Protein AF-A0A2N0WT06-F1 (afdb_monomer)

Solvent-accessible surface area (backbone atoms only — not comparable to full-atom values): 42952 Å² total; per-residue (Å²): 130,85,63,73,36,34,36,54,85,76,30,42,36,30,66,75,74,28,33,40,35,39,93,98,46,76,46,81,50,53,75,60,38,39,51,53,51,47,54,32,58,77,40,45,78,44,76,45,30,65,65,54,59,36,69,72,44,59,79,95,62,69,54,44,74,66,58,47,50,51,32,53,52,52,50,28,58,75,69,76,42,40,77,92,67,44,66,48,58,33,66,43,57,75,56,28,39,26,26,69,52,82,71,41,77,60,80,92,80,84,86,87,88,85,85,89,83,90,79,88,83,87,77,90,75,87,81,80,89,70,86,79,72,83,75,73,76,56,65,68,58,55,50,46,53,53,40,41,48,69,51,76,70,78,79,80,79,90,78,83,82,86,80,91,86,80,92,82,86,86,84,88,82,89,86,86,87,85,89,85,84,89,83,90,80,88,88,81,92,83,88,90,79,90,83,90,85,67,71,64,60,54,52,51,47,48,50,49,52,46,54,65,68,62,48,82,75,76,67,72,59,91,78,67,80,47,61,58,39,28,40,46,70,78,75,73,89,64,77,94,80,81,74,59,71,71,58,56,55,41,50,54,52,55,50,52,51,53,50,52,60,60,38,52,42,83,80,43,43,50,29,68,38,89,59,89,87,53,59,38,29,42,42,72,48,79,43,86,43,82,84,71,17,34,35,41,34,42,33,37,21,46,76,91,38,77,92,49,62,80,47,69,51,75,42,80,40,54,66,84,86,87,83,83,74,56,65,66,54,54,43,34,47,55,44,29,66,75,68,69,43,97,78,67,79,74,73,92,64,82,61,49,76,68,56,65,74,57,86,48,96,84,44,92,62,33,83,63,23,70,66,53,46,47,54,50,48,51,51,50,47,53,53,44,71,74,46,63,85,96,35,75,65,40,55,51,43,54,49,50,49,49,50,48,16,52,51,39,32,74,74,38,72,72,47,27,65,21,30,43,47,43,12,56,53,26,46,75,73,71,35,56,69,65,13,49,58,22,33,51,56,14,34,77,37,28,80,47,46,58,84,50,36,55,58,50,19,51,52,27,46,77,69,58,38,32,68,61,14,31,57,33,30,50,59,41,32,75,39,43,74,86,44,48,69,40,26,50,51,37,19,53,27,28,45,74,48,38,17,54,63,53,17,50,52,31,36,61,75,43,69,60,81,78,78,50,52,67,50,47,62,72,70,52,82,47,28,52,68,60,54,52,59,53,45,74,78,48,52,73,66,37,41,53,51,48,60,46,55,57,33,77,70,47,20,63,60,79,90,41,75,69,53,50,51,54,50,44,51,58,33,56,73,43,37,86,59,20,62,44,33,30,43,56,42,15,47,52,30,41,68,73,72,33,31,69,58,15,51,59,37,37,66,65,33,88,56,41,84,64,38,71,86,62,59,53,91,59,36,51,57,55,72,40,48,52,51,53,35,50,26,30,47,74,72,72,38,44,69,62,22,50,56,52,48,53,64,45,48,65,57,44,76,77,49,87,49,70,73,53,40,53,45,42,18,31,44,28,29,70,72,64,43,52,68,59,17,53,48,43,48,47,54,46,46,70,75,28,50,43,90,47,46,92,82,37,73,54,50,83,88,67,31,72,52,44,55,85,43,74,86,37,68,70,50,52,53,52,48,49,53,48,52,50,53,38,50,52,53,49,57,49,64,71,108

Sequence (735 aa):
MSQPVYLLNDWEFSPSDLTLTQIGNTVTMTPVQTQVLLLLVDSAPDVISAAQIIEQAPTELALNKNKLYQAIAKLRRIFDDSSHNSHYIETVPRQGYRLVIEPSIIDNNVDTASQDIVAKKNVTEYLADEAVDDLEVHSGVLEQNIFDDLGFIEPENKDSSLAEDDVGNPESDSINAPNDQIKHASRTRSRFTSQWVPACVFIILGFIIWLFNTAPQESIDPNLEYDTVYLYHQSRHMDEKDIEQEEHDLEERLRWWLEQKVKHLPATKVIITDNQDSFPLLVSDIEPLPEQARLLTLSWYPIETINQPLKALQLTVPGLPHQVIDDSSFNGQLTKMVLGASSFELSKESCQRQDFAELDDKNPLNYRCLISIEQHAQRLQSDLISVNRQTKQEVALISQLNNLAKQTIKQFPQHSLGYQIAARVSSHINRESPSIDKWLLALEKNANEPEILIPLAKIYREQHQFTQSFLMTEHLLQRLPNQKNYHYDLANDLVNLGYLIRAHQHIEQGGLTLTQPRDLVLFNQFTFSLLKEWTKEPSPDLRLMLSQLVQESSFMNLSNRENLARLAEALELKAGISNIYYWKKAALYLLNAEPKQALLEIEKDAEFSEFTPKAQLNDDRVFFITTYINALQQVNQKIKASKLLAAFIERLEHSDTMMLQFTLAEAYALQGKKDLALSTLADLVARGWLPNPQYQVWRLQDNPNLASLAKSPRFNNLVELVTSRQQLIRLELTK

pLDDT: mean 71.91, std 21.96, range [21.69, 98.0]

Structure (mmCIF, N/CA/C/O backbone):
data_AF-A0A2N0WT06-F1
#
_entry.id   AF-A0A2N0WT06-F1
#
loop_
_atom_site.group_PDB
_atom_site.id
_atom_site.type_symbol
_atom_site.label_atom_id
_atom_site.label_alt_id
_atom_site.label_comp_id
_atom_site.label_asym_id
_atom_site.label_entity_id
_atom_site.label_seq_id
_atom_site.pdbx_PDB_ins_code
_atom_site.Cartn_x
_atom_site.Cartn_y
_atom_site.Cartn_z
_atom_site.occupancy
_atom_site.B_iso_or_equiv
_atom_site.auth_seq_id
_atom_site.auth_comp_id
_atom_site.auth_asym_id
_atom_site.auth_atom_id
_atom_site.pdbx_PDB_model_num
ATOM 1 N N . MET A 1 1 ? -32.744 -24.574 54.874 1.00 39.66 1 MET A N 1
ATOM 2 C CA . MET A 1 1 ? -34.164 -24.504 54.474 1.00 39.66 1 MET A CA 1
ATOM 3 C C . MET A 1 1 ? -34.179 -24.729 52.978 1.00 39.66 1 MET A C 1
ATOM 5 O O . MET A 1 1 ? -33.423 -24.046 52.303 1.00 39.66 1 MET A O 1
ATOM 9 N N . SER A 1 2 ? -34.892 -25.742 52.492 1.00 57.44 2 SER A N 1
ATOM 10 C CA . SER A 1 2 ? -35.033 -26.007 51.055 1.00 57.44 2 SER A CA 1
ATOM 11 C C . SER A 1 2 ? -35.733 -24.817 50.400 1.00 57.44 2 SER A C 1
ATOM 13 O O . SER A 1 2 ? -36.773 -24.388 50.900 1.00 57.44 2 SER A O 1
ATOM 15 N N . GLN A 1 3 ? -35.142 -24.252 49.346 1.00 73.94 3 GLN A N 1
ATOM 16 C CA . GLN A 1 3 ? -35.814 -23.212 48.564 1.00 73.94 3 GLN A CA 1
ATOM 17 C C . GLN A 1 3 ? -37.045 -23.810 47.862 1.00 73.94 3 GLN A C 1
ATOM 19 O O . GLN A 1 3 ? -37.002 -24.995 47.513 1.00 73.94 3 GLN A O 1
ATOM 24 N N . PRO A 1 4 ? -38.136 -23.038 47.702 1.00 86.75 4 PRO A N 1
ATOM 25 C CA . PRO A 1 4 ? -39.340 -23.516 47.032 1.00 86.75 4 PRO A CA 1
ATOM 26 C C . PRO A 1 4 ? -39.056 -23.878 45.569 1.00 86.75 4 PRO A C 1
ATOM 28 O O . PRO A 1 4 ? -38.133 -23.347 44.952 1.00 86.75 4 PRO A O 1
ATOM 31 N N . VAL A 1 5 ? -39.859 -24.793 45.026 1.00 90.06 5 VAL A N 1
ATOM 32 C CA . VAL A 1 5 ? -39.874 -25.111 43.592 1.00 90.06 5 VAL A CA 1
ATOM 33 C C . VAL A 1 5 ? -40.840 -24.148 42.906 1.00 90.06 5 VAL A C 1
ATOM 35 O O . VAL A 1 5 ? -41.945 -23.920 43.408 1.00 90.06 5 VAL A O 1
ATOM 38 N N . TYR A 1 6 ? -40.424 -23.585 41.773 1.00 92.44 6 TYR A N 1
ATOM 39 C CA . TYR A 1 6 ? -41.195 -22.607 41.009 1.00 92.44 6 TYR A CA 1
ATOM 40 C C . TYR A 1 6 ? -41.694 -23.222 39.702 1.00 92.44 6 TYR A C 1
ATOM 42 O O . TYR A 1 6 ? -40.927 -23.851 38.980 1.00 92.44 6 TYR A O 1
ATOM 50 N N . LEU A 1 7 ? -42.960 -22.999 39.365 1.00 91.06 7 LEU A N 1
ATOM 51 C CA . LEU A 1 7 ? -43.518 -23.300 38.053 1.00 91.06 7 LEU A CA 1
ATOM 52 C C . LEU A 1 7 ? -43.422 -22.057 37.159 1.00 91.06 7 LEU A C 1
ATOM 54 O O . LEU A 1 7 ? -43.933 -20.989 37.507 1.00 91.06 7 LEU A O 1
ATOM 58 N N . LEU A 1 8 ? -42.765 -22.228 36.014 1.00 92.50 8 LEU A N 1
ATOM 59 C CA . LEU A 1 8 ? -42.457 -21.240 34.988 1.00 92.50 8 LEU A CA 1
ATOM 60 C C . LEU A 1 8 ? -4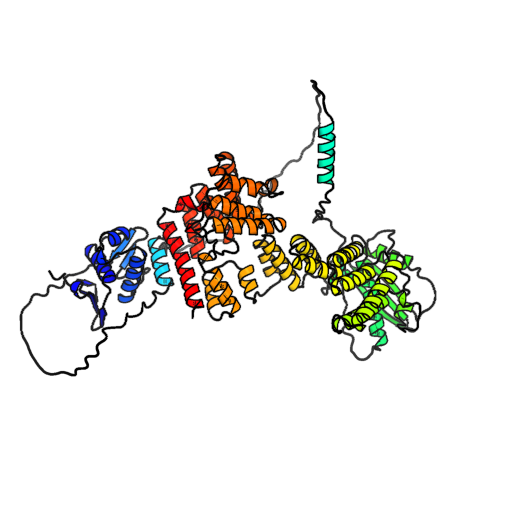3.126 -21.665 33.670 1.00 92.50 8 LEU A C 1
ATOM 62 O O . LEU A 1 8 ? -42.485 -22.264 32.803 1.00 92.50 8 LEU A O 1
ATOM 66 N N . ASN A 1 9 ? -44.430 -21.406 33.525 1.00 88.88 9 ASN A N 1
ATOM 67 C CA . ASN A 1 9 ? -45.269 -22.041 32.496 1.00 88.88 9 ASN A CA 1
ATOM 68 C C . ASN A 1 9 ? -45.094 -23.576 32.510 1.00 88.88 9 ASN A C 1
ATOM 70 O O . ASN A 1 9 ? -45.450 -24.216 33.493 1.00 88.88 9 ASN A O 1
ATOM 74 N N . ASP A 1 10 ? -44.521 -24.157 31.451 1.00 87.19 10 ASP A N 1
ATOM 75 C CA . ASP A 1 10 ? -44.331 -25.606 31.293 1.00 87.19 10 ASP A CA 1
ATOM 76 C C . ASP A 1 10 ? -43.089 -26.163 32.019 1.00 87.19 10 ASP A C 1
ATOM 78 O O . ASP A 1 10 ? -42.807 -27.359 31.921 1.00 87.19 10 ASP A O 1
ATOM 82 N N . TRP A 1 11 ? -42.327 -25.311 32.714 1.00 92.62 11 TRP A N 1
ATOM 83 C CA . TRP A 1 11 ? -41.068 -25.678 33.361 1.00 92.62 11 TRP A CA 1
ATOM 84 C C . TRP A 1 11 ? -41.157 -25.643 34.886 1.00 92.62 11 TRP A C 1
ATOM 86 O O . TRP A 1 11 ? -41.499 -24.623 35.474 1.00 92.62 11 TRP A O 1
ATOM 96 N N . GLU A 1 12 ? -40.749 -26.724 35.543 1.00 92.38 12 GLU A N 1
ATOM 97 C CA . GLU A 1 12 ? -40.523 -26.771 36.989 1.00 92.38 12 GLU A CA 1
ATOM 98 C C . GLU A 1 12 ? -39.057 -26.450 37.293 1.00 92.38 12 GLU A C 1
ATOM 100 O O . GLU A 1 12 ? -38.150 -27.203 36.935 1.00 92.38 12 GLU A O 1
ATOM 105 N N . PHE A 1 13 ? -38.815 -25.321 37.952 1.00 94.19 13 PHE A N 1
ATOM 106 C CA . PHE A 1 13 ? -37.501 -24.873 38.394 1.00 94.19 13 PHE A CA 1
ATOM 107 C C . PHE A 1 13 ? -37.278 -25.240 39.865 1.00 94.19 13 PHE A C 1
ATOM 109 O O . PHE A 1 13 ? -37.939 -24.693 40.749 1.00 94.19 13 PHE A O 1
ATOM 116 N N . SER A 1 14 ? -36.314 -26.129 40.136 1.00 92.50 14 SER A N 1
ATOM 117 C CA . SER A 1 14 ? -35.836 -26.435 41.492 1.00 92.50 14 SER A CA 1
ATOM 118 C C . SER A 1 14 ? -34.454 -25.809 41.723 1.00 92.50 14 SER A C 1
ATOM 120 O O . SER A 1 14 ? -33.447 -26.349 41.248 1.00 92.50 14 SER A O 1
ATOM 122 N N . PRO A 1 15 ? -34.361 -24.693 42.478 1.00 90.12 15 PRO A N 1
ATOM 123 C CA . PRO A 1 15 ? -33.076 -24.085 42.812 1.00 90.12 15 PRO A CA 1
ATOM 124 C C . PRO A 1 15 ? -32.193 -24.994 43.672 1.00 90.12 15 PRO A C 1
ATOM 126 O O . PRO A 1 15 ? -30.977 -25.007 43.508 1.00 90.12 15 PRO A O 1
ATOM 129 N N . SER A 1 16 ? -32.801 -25.764 44.583 1.00 88.56 16 SER A N 1
ATOM 130 C CA . SER A 1 16 ? -32.067 -26.651 45.499 1.00 88.56 16 SER A CA 1
ATOM 131 C C . SER A 1 16 ? -31.420 -27.825 44.759 1.00 88.56 16 SER A C 1
ATOM 133 O O . SER A 1 16 ? -30.332 -28.256 45.135 1.00 88.56 16 SER A O 1
ATOM 135 N N . ASP A 1 17 ? -32.068 -28.302 43.692 1.00 88.50 17 ASP A N 1
ATOM 136 C CA . ASP A 1 17 ? -31.597 -29.436 42.891 1.00 88.50 17 ASP A CA 1
ATOM 137 C C . ASP A 1 17 ? -30.845 -28.999 41.623 1.00 88.50 17 ASP A C 1
ATOM 139 O O . ASP A 1 17 ? -30.384 -29.852 40.869 1.00 88.50 17 ASP A O 1
ATOM 143 N N . LEU A 1 18 ? -30.715 -27.688 41.375 1.00 91.25 18 LEU A N 1
ATOM 144 C CA . LEU A 1 18 ? -30.120 -27.104 40.164 1.00 91.25 18 LEU A CA 1
ATOM 145 C C . LEU A 1 18 ? -30.757 -27.641 38.869 1.00 91.25 18 LEU A C 1
ATOM 147 O O . LEU A 1 18 ? -30.053 -27.932 37.901 1.00 91.25 18 LEU A O 1
ATOM 151 N N . THR A 1 19 ? -32.081 -27.815 38.836 1.00 91.44 19 THR A N 1
ATOM 152 C CA . THR A 1 19 ? -32.774 -28.446 37.697 1.00 91.44 19 THR A CA 1
ATOM 153 C C . THR A 1 19 ? -33.935 -27.622 37.157 1.00 91.44 19 THR A C 1
ATOM 155 O O . THR A 1 19 ? -34.620 -26.912 37.893 1.00 91.44 19 THR A O 1
ATOM 158 N N . LEU A 1 20 ? -34.148 -27.745 35.845 1.00 91.94 20 LEU A N 1
ATOM 159 C CA . LEU A 1 20 ? -35.350 -27.335 35.121 1.00 91.94 20 LEU A CA 1
ATOM 160 C C . LEU A 1 20 ? -35.988 -28.587 34.509 1.00 91.94 20 LEU A C 1
ATOM 162 O O . LEU A 1 20 ? -35.314 -29.314 33.780 1.00 91.94 20 LEU A O 1
ATOM 166 N N . THR A 1 21 ? -37.262 -28.851 34.794 1.00 89.19 21 THR A N 1
ATOM 167 C CA . THR A 1 21 ? -37.969 -30.043 34.300 1.00 89.19 21 THR A CA 1
ATOM 168 C C . THR A 1 21 ? -39.188 -29.662 33.468 1.00 89.19 21 THR A C 1
ATOM 170 O O . THR A 1 21 ? -40.048 -28.928 33.939 1.00 89.19 21 THR A O 1
ATOM 173 N N . GLN A 1 22 ? -39.286 -30.196 32.251 1.00 87.69 22 GLN A N 1
ATOM 174 C CA . GLN A 1 22 ? -40.443 -30.072 31.362 1.00 87.69 22 GLN A CA 1
ATOM 175 C C . GLN A 1 22 ? -40.834 -31.474 30.887 1.00 87.69 22 GLN A C 1
ATOM 177 O O . GLN A 1 22 ? -40.043 -32.135 30.223 1.00 87.69 22 GLN A O 1
ATOM 182 N N . ILE A 1 23 ? -42.029 -31.948 31.259 1.00 73.50 23 ILE A N 1
ATOM 183 C CA . ILE A 1 23 ? -42.667 -33.214 30.821 1.00 73.50 23 ILE A CA 1
ATOM 184 C C . ILE A 1 23 ? -41.660 -34.334 30.462 1.00 73.50 23 ILE A C 1
ATOM 186 O O . ILE A 1 23 ? -41.448 -34.674 29.299 1.00 73.50 23 ILE A O 1
ATOM 190 N N . GLY A 1 24 ? -41.029 -34.930 31.480 1.00 69.19 24 GLY A N 1
ATOM 191 C CA . GLY A 1 24 ? -40.115 -36.071 31.312 1.00 69.19 24 GLY A CA 1
ATOM 192 C C . GLY A 1 24 ? -38.701 -35.729 30.824 1.00 69.19 24 GLY A C 1
ATOM 193 O O . GLY A 1 24 ? -37.885 -36.639 30.690 1.00 69.19 24 GLY A O 1
ATOM 194 N N . ASN A 1 25 ? -38.393 -34.449 30.600 1.00 77.62 25 ASN A N 1
ATOM 195 C CA . ASN A 1 25 ? -37.062 -33.949 30.279 1.00 77.62 25 ASN A CA 1
ATOM 196 C C . ASN A 1 25 ? -36.541 -33.063 31.422 1.00 77.62 25 ASN A C 1
ATOM 198 O O . ASN A 1 25 ? -37.095 -31.996 31.684 1.00 77.62 25 ASN A O 1
ATOM 202 N N . THR A 1 26 ? -35.485 -33.504 32.105 1.00 89.12 26 THR A N 1
ATOM 203 C CA . THR A 1 26 ? -34.838 -32.755 33.192 1.00 89.12 26 THR A CA 1
ATOM 204 C C . THR A 1 26 ? -33.473 -32.269 32.729 1.00 89.12 26 THR A C 1
ATOM 206 O O . THR A 1 26 ? -32.602 -33.069 32.388 1.00 89.12 26 THR A O 1
ATOM 209 N N . VAL A 1 27 ? -33.274 -30.954 32.755 1.00 89.81 27 VAL A N 1
ATOM 210 C CA . VAL A 1 27 ? -32.015 -30.293 32.417 1.00 89.81 27 VAL A CA 1
ATOM 211 C C . VAL A 1 27 ? -31.320 -29.865 33.704 1.00 89.81 27 VAL A C 1
ATOM 213 O O . VAL A 1 27 ? -31.865 -29.087 34.489 1.00 89.81 27 VAL A O 1
ATOM 216 N N . THR A 1 28 ? -30.098 -30.353 33.919 1.00 89.50 28 THR A N 1
ATOM 217 C CA . THR A 1 28 ? -29.232 -29.871 35.001 1.00 89.50 28 THR A CA 1
ATOM 218 C C . THR A 1 28 ? -28.608 -28.538 34.604 1.00 89.50 28 THR A C 1
ATOM 220 O O . THR A 1 28 ? -28.017 -28.403 33.532 1.00 89.50 28 THR A O 1
ATOM 223 N N . MET A 1 29 ? -28.722 -27.551 35.481 1.00 90.12 29 MET A N 1
ATOM 224 C CA . MET A 1 29 ? -28.162 -26.221 35.306 1.00 90.12 29 MET A CA 1
ATOM 225 C C . MET A 1 29 ? -26.866 -26.057 36.088 1.00 90.12 29 MET A C 1
ATOM 227 O O . MET A 1 29 ? -26.624 -26.681 37.119 1.00 90.12 29 MET A O 1
ATOM 231 N N . THR A 1 30 ? -26.033 -25.134 35.624 1.00 88.25 30 THR A N 1
ATOM 232 C CA . THR A 1 30 ? -24.885 -24.681 36.409 1.00 88.25 30 THR A CA 1
ATOM 233 C C . THR A 1 30 ? -25.355 -23.850 37.612 1.00 88.25 30 THR A C 1
ATOM 235 O O . THR A 1 30 ? -26.404 -23.194 37.549 1.00 88.25 30 THR A O 1
ATOM 238 N N . PRO A 1 31 ? -24.556 -23.775 38.688 1.00 86.62 31 PRO A N 1
ATOM 239 C CA . PRO A 1 31 ? -24.838 -22.890 39.818 1.00 86.62 31 PRO A CA 1
ATOM 240 C C . PRO A 1 31 ? -25.034 -21.417 39.415 1.00 86.62 31 PRO A C 1
ATOM 242 O O . PRO A 1 31 ? -25.886 -20.723 39.962 1.00 86.62 31 PRO A O 1
ATOM 245 N N . VAL A 1 32 ? -24.298 -20.949 38.399 1.00 86.44 32 VAL A N 1
ATOM 246 C CA . VAL A 1 32 ? -24.423 -19.589 37.854 1.00 86.44 32 VAL A CA 1
ATOM 247 C C . VAL A 1 32 ? -25.776 -19.373 37.168 1.00 86.44 32 VAL A C 1
ATOM 249 O O . VAL A 1 32 ? -26.434 -18.371 37.429 1.00 86.44 32 VAL A O 1
ATOM 252 N N . GLN A 1 33 ? -26.206 -20.300 36.308 1.00 92.19 33 GLN A N 1
ATOM 253 C CA . GLN A 1 33 ? -27.513 -20.218 35.640 1.00 92.19 33 GLN A CA 1
ATOM 254 C C . GLN A 1 33 ? -28.658 -20.245 36.649 1.00 92.19 33 GLN A C 1
ATOM 256 O O . GLN A 1 33 ? -29.563 -19.422 36.558 1.00 92.19 33 GLN A O 1
ATOM 261 N N . THR A 1 34 ? -28.572 -21.145 37.632 1.00 92.31 34 THR A N 1
ATOM 262 C CA . THR A 1 34 ? -29.553 -21.265 38.717 1.00 92.31 34 THR A CA 1
ATOM 263 C C . THR A 1 34 ? -29.681 -19.947 39.472 1.00 92.31 34 THR A C 1
ATOM 265 O O . THR A 1 34 ? -30.788 -19.463 39.676 1.00 92.31 34 THR A O 1
ATOM 268 N N . GLN A 1 35 ? -28.554 -19.323 39.829 1.00 91.75 35 GLN A N 1
ATOM 269 C CA . GLN A 1 35 ? -28.566 -18.050 40.541 1.00 91.75 35 GLN A CA 1
ATOM 270 C C . GLN A 1 35 ? -29.167 -16.917 39.702 1.00 91.75 35 GLN A C 1
ATOM 272 O O . GLN A 1 35 ? -29.945 -16.120 40.221 1.00 91.75 35 GLN A O 1
ATOM 277 N N . VAL A 1 36 ? -28.812 -16.830 38.416 1.00 94.00 36 VAL A N 1
ATOM 278 C CA . VAL A 1 36 ? -29.367 -15.812 37.512 1.00 94.00 36 VAL A CA 1
ATOM 279 C C . VAL A 1 36 ? -30.878 -15.992 37.364 1.00 94.00 36 VAL A C 1
ATOM 281 O O . VAL A 1 36 ? -31.610 -15.012 37.474 1.00 94.00 36 VAL A O 1
ATOM 284 N N . LEU A 1 37 ? -31.352 -17.225 37.166 1.00 95.00 37 LEU A N 1
ATOM 285 C CA . LEU A 1 37 ? -32.781 -17.509 37.046 1.00 95.00 37 LEU A CA 1
ATOM 286 C C . LEU A 1 37 ? -33.532 -17.217 38.350 1.00 95.00 37 LEU A C 1
ATOM 288 O O . LEU A 1 37 ? -34.601 -16.622 38.301 1.00 95.00 37 LEU A O 1
ATOM 292 N N . LEU A 1 38 ? -32.957 -17.556 39.506 1.00 94.00 38 LEU A N 1
ATOM 293 C CA . LEU A 1 38 ? -33.546 -17.243 40.808 1.00 94.00 38 LEU A CA 1
ATOM 294 C C . LEU A 1 38 ? -33.704 -15.730 41.013 1.00 94.00 38 LEU A C 1
ATOM 296 O O . LEU A 1 38 ? -34.774 -15.280 41.397 1.00 94.00 38 LEU A O 1
ATOM 300 N N . LEU A 1 39 ? -32.684 -14.934 40.677 1.00 94.00 39 LEU A N 1
ATOM 301 C CA . LEU A 1 39 ? -32.758 -13.471 40.776 1.00 94.00 39 LEU A CA 1
ATOM 302 C C . LEU A 1 39 ? -33.814 -12.868 39.836 1.00 94.00 39 LEU A C 1
ATOM 304 O O . LEU A 1 39 ? -34.448 -11.873 40.183 1.00 94.00 39 LEU A O 1
ATOM 308 N N . LEU A 1 40 ? -34.017 -13.468 38.658 1.00 94.75 40 LEU A N 1
ATOM 309 C CA . LEU A 1 40 ? -35.085 -13.085 37.732 1.00 94.75 40 LEU A CA 1
ATOM 310 C C . LEU A 1 40 ? -36.473 -13.449 38.274 1.00 94.75 40 LEU A C 1
ATOM 312 O O . LEU A 1 40 ? -37.391 -12.646 38.144 1.00 94.75 40 LEU A O 1
ATOM 316 N N . VAL A 1 41 ? -36.616 -14.623 38.895 1.00 94.94 41 VAL A N 1
ATOM 317 C CA . VAL A 1 41 ? -37.852 -15.080 39.552 1.00 94.94 41 VAL A CA 1
ATOM 318 C C . VAL A 1 41 ? -38.210 -14.183 40.735 1.00 94.94 41 VAL A C 1
ATOM 320 O O . VAL A 1 41 ? -39.344 -13.725 40.823 1.00 94.94 41 VAL A O 1
ATOM 323 N N . ASP A 1 42 ? -37.241 -13.872 41.595 1.00 92.62 42 ASP A N 1
ATOM 324 C CA . ASP A 1 42 ? -37.441 -13.029 42.779 1.00 92.62 42 ASP A CA 1
ATOM 325 C C . ASP A 1 42 ? -37.766 -11.571 42.420 1.00 92.62 42 ASP A C 1
ATOM 327 O O . ASP A 1 42 ? -38.402 -10.864 43.202 1.00 92.62 42 ASP A O 1
ATOM 331 N N . SER A 1 43 ? -37.325 -11.119 41.243 1.00 92.44 43 SER A N 1
ATOM 332 C CA . SER A 1 43 ? -37.587 -9.764 40.747 1.00 92.44 43 SER A CA 1
ATOM 333 C C . SER A 1 43 ? -38.831 -9.676 39.866 1.00 92.44 43 SER A C 1
ATOM 335 O O . SER A 1 43 ? -39.213 -8.572 39.499 1.00 92.44 43 SER A O 1
ATOM 337 N N . ALA A 1 44 ? -39.458 -10.794 39.491 1.00 90.38 44 ALA A N 1
ATOM 338 C CA . ALA A 1 44 ? -40.587 -10.784 38.568 1.00 90.38 44 ALA A CA 1
ATOM 339 C C . ALA A 1 44 ? -41.806 -10.048 39.172 1.00 90.38 44 ALA A C 1
ATOM 341 O O . ALA A 1 44 ? -42.116 -10.253 40.348 1.00 90.38 44 ALA A O 1
ATOM 342 N N . PRO A 1 45 ? -42.535 -9.220 38.396 1.00 88.06 45 PRO A N 1
ATOM 343 C CA . PRO A 1 45 ? -42.366 -8.916 36.971 1.00 88.06 45 PRO A CA 1
ATOM 344 C C . PRO A 1 45 ? -41.544 -7.633 36.711 1.00 88.06 45 PRO A C 1
ATOM 346 O O . PRO A 1 45 ? -41.682 -7.015 35.656 1.00 88.06 45 PRO A O 1
ATOM 349 N N . ASP A 1 46 ? -40.733 -7.170 37.659 1.00 92.88 46 ASP A N 1
ATOM 350 C CA . ASP A 1 46 ? -39.912 -5.969 37.502 1.00 92.88 46 ASP A CA 1
ATOM 351 C C . ASP A 1 46 ? -38.601 -6.253 36.742 1.00 92.88 46 ASP A C 1
ATOM 353 O O . ASP A 1 46 ? -38.114 -7.382 36.642 1.00 92.88 46 ASP A O 1
ATOM 357 N N . VAL A 1 47 ? -38.020 -5.197 36.161 1.00 92.31 47 VAL A N 1
ATOM 358 C CA . VAL A 1 47 ? -36.719 -5.269 35.477 1.00 92.31 47 VAL A CA 1
ATOM 359 C C . VAL A 1 47 ? -35.600 -5.234 36.513 1.00 92.31 47 VAL A C 1
ATOM 361 O O . VAL A 1 47 ? -35.500 -4.280 37.287 1.00 92.31 47 VAL A O 1
ATOM 364 N N . ILE A 1 48 ? -34.704 -6.221 36.474 1.00 94.31 48 ILE A N 1
ATOM 365 C CA . ILE A 1 48 ? -33.472 -6.244 37.266 1.00 94.31 48 ILE A CA 1
ATOM 366 C C . ILE A 1 48 ? -32.266 -5.927 36.376 1.00 94.31 48 ILE A C 1
ATOM 368 O O . ILE A 1 48 ? -32.045 -6.527 35.320 1.00 94.31 48 ILE A O 1
ATOM 372 N N . SER A 1 49 ? -31.458 -4.951 36.792 1.00 89.81 49 SER A N 1
ATOM 373 C CA . SER A 1 49 ? -30.299 -4.525 36.005 1.00 89.81 49 SER A CA 1
ATOM 374 C C . SER A 1 49 ? -29.178 -5.561 36.013 1.00 89.81 49 SER A C 1
ATOM 376 O O . SER A 1 49 ? -28.941 -6.243 37.010 1.00 89.81 49 SER A O 1
ATOM 378 N N . ALA A 1 50 ? -28.400 -5.617 34.928 1.00 84.12 50 ALA A N 1
ATOM 379 C CA . ALA A 1 50 ? -27.225 -6.487 34.849 1.00 84.12 50 ALA A CA 1
ATOM 380 C C . ALA A 1 50 ? -26.241 -6.259 36.016 1.00 84.12 50 ALA A C 1
ATOM 382 O O . ALA A 1 50 ? -25.614 -7.201 36.494 1.00 84.12 50 ALA A O 1
ATOM 383 N N . ALA A 1 51 ? -26.124 -5.016 36.500 1.00 81.38 51 ALA A N 1
ATOM 384 C CA . ALA A 1 51 ? -25.300 -4.681 37.658 1.00 81.38 51 ALA A CA 1
ATOM 385 C C . ALA A 1 51 ? -25.854 -5.282 38.959 1.00 81.38 51 ALA A C 1
ATOM 387 O O . ALA A 1 51 ? -25.084 -5.863 39.717 1.00 81.38 51 ALA A O 1
ATOM 388 N N . GLN A 1 52 ? -27.171 -5.205 39.184 1.00 88.06 52 GLN A N 1
ATOM 389 C CA . GLN A 1 52 ? -27.820 -5.804 40.355 1.00 88.06 52 GLN A CA 1
ATOM 390 C C . GLN A 1 52 ? -27.698 -7.329 40.354 1.00 88.06 52 GLN A C 1
ATOM 392 O O . GLN A 1 52 ? -27.375 -7.897 41.390 1.00 88.06 52 GLN A O 1
ATOM 397 N N . ILE A 1 53 ? -27.869 -7.987 39.199 1.00 91.38 53 ILE A N 1
ATOM 398 C CA . ILE A 1 53 ? -27.690 -9.446 39.099 1.00 91.38 53 ILE A CA 1
ATOM 399 C C . ILE A 1 53 ? -26.253 -9.845 39.477 1.00 91.38 53 ILE A C 1
ATOM 401 O O . ILE A 1 53 ? -26.037 -10.828 40.180 1.00 91.38 53 ILE A O 1
ATOM 405 N N . ILE A 1 54 ? -25.260 -9.072 39.026 1.00 86.56 54 ILE A N 1
ATOM 406 C CA . ILE A 1 54 ? -23.845 -9.319 39.332 1.00 86.56 54 ILE A CA 1
ATOM 407 C C . ILE A 1 54 ? -23.532 -9.053 40.810 1.00 86.56 54 ILE A C 1
ATOM 409 O O . ILE A 1 54 ? -22.800 -9.828 41.419 1.00 86.56 54 ILE A O 1
ATOM 413 N N . GLU A 1 55 ? -24.071 -7.977 41.385 1.00 86.31 55 GLU A N 1
ATOM 414 C CA . GLU A 1 55 ? -23.830 -7.585 42.779 1.00 86.31 55 GLU A CA 1
ATOM 415 C C . GLU A 1 55 ? -24.492 -8.539 43.781 1.00 86.31 55 GLU A C 1
ATOM 417 O O . GLU A 1 55 ? -23.920 -8.827 44.830 1.00 86.31 55 GLU A O 1
ATOM 422 N N . GLN A 1 56 ? -25.676 -9.057 43.452 1.00 87.44 56 GLN A N 1
ATOM 423 C CA . GLN A 1 56 ? -26.438 -9.966 44.313 1.00 87.44 56 GLN A CA 1
ATOM 424 C C . GLN A 1 56 ? -26.007 -11.434 44.172 1.00 87.44 56 GLN A C 1
ATOM 426 O O . GLN A 1 56 ? -26.485 -12.291 44.916 1.00 87.44 56 GLN A O 1
ATOM 431 N N . ALA A 1 57 ? -25.096 -11.745 43.246 1.00 80.56 57 ALA A N 1
ATOM 432 C CA . ALA A 1 57 ? -24.567 -13.093 43.095 1.00 80.56 57 ALA A CA 1
ATOM 433 C C . ALA A 1 57 ? -23.646 -13.469 44.283 1.00 80.56 57 ALA A C 1
ATOM 435 O O . ALA A 1 57 ? -22.773 -12.680 44.659 1.00 80.56 57 ALA A O 1
ATOM 436 N N . PRO A 1 58 ? -23.769 -14.684 44.859 1.00 75.00 58 PRO A N 1
ATOM 437 C CA . PRO A 1 58 ? -22.888 -15.156 45.926 1.00 75.00 58 PRO A CA 1
ATOM 438 C C . PRO A 1 58 ? -21.408 -15.106 45.528 1.00 75.00 58 PRO A C 1
ATOM 440 O O . PRO A 1 58 ? -21.044 -15.408 44.389 1.00 75.00 58 PRO A O 1
ATOM 443 N N . THR A 1 59 ? -20.529 -14.791 46.484 1.00 60.41 59 THR A N 1
ATOM 444 C CA . THR A 1 59 ? -19.081 -14.625 46.244 1.00 60.41 59 THR A CA 1
ATOM 445 C C . THR A 1 59 ? -18.426 -15.868 45.631 1.00 60.41 59 THR A C 1
ATOM 447 O O . THR A 1 59 ? -17.508 -15.746 44.823 1.00 60.41 59 THR A O 1
ATOM 450 N N . GLU A 1 60 ? -18.934 -17.059 45.952 1.00 59.28 60 GLU A N 1
ATOM 451 C CA . GLU A 1 60 ? -18.461 -18.349 45.429 1.00 59.28 60 GLU A CA 1
ATOM 452 C C . GLU A 1 60 ? -18.724 -18.529 43.920 1.00 59.28 60 GLU A C 1
ATOM 454 O O . GLU A 1 60 ? -18.058 -19.335 43.273 1.00 59.28 60 GLU A O 1
ATOM 459 N N . LEU A 1 61 ? -19.639 -17.746 43.333 1.00 61.56 61 LEU A N 1
ATOM 460 C CA . LEU A 1 61 ? -20.017 -17.825 41.917 1.00 61.56 61 LEU A CA 1
ATOM 461 C C . LEU A 1 61 ? -19.388 -16.743 41.035 1.00 61.56 61 LEU A C 1
ATOM 463 O O . LEU A 1 61 ? -19.530 -16.824 39.813 1.00 61.56 61 LEU A O 1
ATOM 467 N N . ALA A 1 62 ? -18.679 -15.774 41.634 1.00 66.69 62 ALA A N 1
ATOM 468 C CA . ALA A 1 62 ? -17.953 -14.674 40.986 1.00 66.69 62 ALA A CA 1
ATOM 469 C C . ALA A 1 62 ? -18.501 -14.329 39.587 1.00 66.69 62 ALA A C 1
ATOM 471 O O . ALA A 1 62 ? -17.891 -14.662 38.555 1.00 66.69 62 ALA A O 1
ATOM 472 N N . LEU A 1 63 ? -19.697 -13.732 39.567 1.00 75.38 63 LEU A N 1
ATOM 473 C CA . LEU A 1 63 ? -20.388 -13.365 38.339 1.00 75.38 63 LEU A CA 1
ATOM 474 C C . LEU A 1 63 ? -19.786 -12.075 37.770 1.00 75.38 63 LEU A C 1
ATOM 476 O O . LEU A 1 63 ? -19.453 -11.146 38.497 1.00 75.38 63 LEU A O 1
ATOM 480 N N . ASN A 1 64 ? -19.623 -12.021 36.453 1.00 75.25 64 ASN A N 1
ATOM 481 C CA . ASN A 1 64 ? -19.261 -10.813 35.719 1.00 75.25 64 ASN A CA 1
ATOM 482 C C . ASN A 1 64 ? -20.193 -10.684 34.507 1.00 75.25 64 ASN A C 1
ATOM 484 O O . ASN A 1 64 ? -20.995 -11.583 34.246 1.00 75.25 64 ASN A O 1
ATOM 488 N N . LYS A 1 65 ? -20.100 -9.579 33.759 1.00 73.75 65 LYS A N 1
ATOM 489 C CA . LYS A 1 65 ? -21.007 -9.327 32.628 1.00 73.75 65 LYS A CA 1
ATOM 490 C C . LYS A 1 65 ? -21.022 -10.457 31.598 1.00 73.75 65 LYS A C 1
ATOM 492 O O . LYS A 1 65 ? -22.097 -10.841 31.162 1.00 73.75 65 LYS A O 1
ATOM 497 N N . ASN A 1 66 ? -19.880 -11.056 31.280 1.00 61.69 66 ASN A N 1
ATOM 498 C CA . ASN A 1 66 ? -19.821 -12.103 30.254 1.00 61.69 66 ASN A CA 1
ATOM 499 C C . ASN A 1 66 ? -20.395 -13.421 30.736 1.00 61.69 66 ASN A C 1
ATOM 501 O O . ASN A 1 66 ? -21.149 -14.057 30.005 1.00 61.69 66 ASN A O 1
ATOM 505 N N . LYS A 1 67 ? -20.125 -13.793 31.990 1.00 77.06 67 LYS A N 1
ATOM 506 C CA . LYS A 1 67 ? -20.788 -14.938 32.618 1.00 77.06 67 LYS A CA 1
ATOM 507 C C . LYS A 1 67 ? -22.299 -14.733 32.690 1.00 77.06 67 LYS A C 1
ATOM 509 O O . LYS A 1 67 ? -23.035 -15.686 32.464 1.00 77.06 67 LYS A O 1
ATOM 514 N N . LEU A 1 68 ? -22.761 -13.507 32.946 1.00 85.00 68 LEU A N 1
ATOM 515 C CA . LEU A 1 68 ? -24.182 -13.170 32.901 1.00 85.00 68 LEU A CA 1
ATOM 516 C C . LEU A 1 68 ? -24.750 -13.312 31.479 1.00 85.00 68 LEU A C 1
ATOM 518 O O . LEU A 1 68 ? -25.734 -14.021 31.304 1.00 85.00 68 LEU A O 1
ATOM 522 N N . TYR A 1 69 ? -24.126 -12.720 30.454 1.00 80.00 69 TYR A N 1
ATOM 523 C CA . TYR A 1 69 ? -24.597 -12.839 29.066 1.00 80.00 69 TYR A CA 1
ATOM 524 C C . TYR A 1 69 ? -24.622 -14.295 28.581 1.00 80.00 69 TYR A C 1
ATOM 526 O O . TYR A 1 69 ? -25.568 -14.707 27.907 1.00 80.00 69 TYR A O 1
ATOM 534 N N . GLN A 1 70 ? -23.618 -15.093 28.956 1.00 76.50 70 GLN A N 1
ATOM 535 C CA . GLN A 1 70 ? -23.578 -16.530 28.679 1.00 76.50 70 GLN A CA 1
ATOM 536 C C . GLN A 1 70 ? -24.667 -17.292 29.438 1.00 76.50 70 GLN A C 1
ATOM 538 O O . GLN A 1 70 ? -25.293 -18.183 28.866 1.00 76.50 70 GLN A O 1
ATOM 543 N N . ALA A 1 71 ? -24.918 -16.951 30.705 1.00 86.44 71 ALA A N 1
ATOM 544 C CA . ALA A 1 71 ? -25.983 -17.559 31.494 1.00 86.44 71 ALA A CA 1
ATOM 545 C C . ALA A 1 71 ? -27.358 -17.271 30.881 1.00 86.44 71 ALA A C 1
ATOM 547 O O . ALA A 1 71 ? -28.116 -18.209 30.663 1.00 86.44 71 ALA A O 1
ATOM 548 N N . ILE A 1 72 ? -27.638 -16.016 30.510 1.00 91.56 72 ILE A N 1
ATOM 549 C CA . ILE A 1 72 ? -28.879 -15.618 29.829 1.00 91.56 72 ILE A CA 1
ATOM 550 C C . ILE A 1 72 ? -29.020 -16.331 28.477 1.00 91.56 72 ILE A C 1
ATOM 552 O O . ILE A 1 72 ? -30.081 -16.877 28.188 1.00 91.56 72 ILE A O 1
ATOM 556 N N . ALA A 1 73 ? -27.953 -16.402 27.670 1.00 78.75 73 ALA A N 1
ATOM 557 C CA . ALA A 1 73 ? -27.967 -17.134 26.399 1.00 78.75 73 ALA A CA 1
ATOM 558 C C . ALA A 1 73 ? -28.305 -18.620 26.588 1.00 78.75 73 ALA A C 1
ATOM 560 O O . ALA A 1 73 ? -29.109 -19.178 25.842 1.00 78.75 73 ALA A O 1
ATOM 561 N N . LYS A 1 74 ? -27.686 -19.270 27.582 1.00 84.69 74 LYS A N 1
ATOM 562 C CA . LYS A 1 74 ? -27.925 -20.686 27.877 1.00 84.69 74 LYS A CA 1
ATOM 563 C C . LYS A 1 74 ? -29.336 -20.908 28.438 1.00 84.69 74 LYS A C 1
ATOM 565 O O . LYS A 1 74 ? -29.990 -21.844 27.999 1.00 84.69 74 LYS A O 1
ATOM 570 N N . LEU A 1 75 ? -29.829 -20.040 29.325 1.00 91.56 75 LEU A N 1
ATOM 571 C CA . LEU A 1 75 ? -31.201 -20.106 29.847 1.00 91.56 75 LEU A CA 1
ATOM 572 C C . LEU A 1 75 ? -32.240 -19.953 28.731 1.00 91.56 75 LEU A C 1
ATOM 574 O O . LEU A 1 75 ? -33.143 -20.775 28.635 1.00 91.56 75 LEU A O 1
ATOM 578 N N . ARG A 1 76 ? -32.070 -18.976 27.831 1.00 90.25 76 ARG A N 1
ATOM 579 C CA . ARG A 1 76 ? -32.950 -18.816 26.664 1.00 90.25 76 ARG A CA 1
ATOM 580 C C . ARG A 1 76 ? -32.974 -20.063 25.786 1.00 90.25 76 ARG A C 1
ATOM 582 O O . ARG A 1 76 ? -34.044 -20.488 25.391 1.00 90.25 76 ARG A O 1
ATOM 589 N N . ARG A 1 77 ? -31.829 -20.712 25.550 1.00 82.81 77 ARG A N 1
ATOM 590 C CA . ARG A 1 77 ? -31.800 -21.991 24.817 1.00 82.81 77 ARG A CA 1
ATOM 591 C C . ARG A 1 77 ? -32.550 -23.112 25.527 1.00 82.81 77 ARG A C 1
ATOM 593 O O . ARG A 1 77 ? -33.205 -23.891 24.852 1.00 82.81 77 ARG A O 1
ATOM 600 N N . ILE A 1 78 ? -32.438 -23.211 26.855 1.00 88.56 78 ILE A N 1
ATOM 601 C CA . ILE A 1 78 ? -33.185 -24.216 27.629 1.00 88.56 78 ILE A CA 1
ATOM 602 C C . ILE A 1 78 ? -34.690 -23.985 27.462 1.00 88.56 78 ILE A C 1
ATOM 604 O O . ILE A 1 78 ? -35.427 -24.939 27.247 1.00 88.56 78 ILE A O 1
ATOM 608 N N . PHE A 1 79 ? -35.125 -22.725 27.491 1.00 87.75 79 PHE A N 1
ATOM 609 C CA . PHE A 1 79 ? -36.524 -22.342 27.307 1.00 87.75 79 PHE A CA 1
ATOM 610 C C . PHE A 1 79 ? -37.008 -22.321 25.847 1.00 87.75 79 PHE A C 1
ATOM 612 O O . PHE A 1 79 ? -38.176 -22.019 25.623 1.00 87.75 79 PHE A O 1
ATOM 619 N N . ASP A 1 80 ? -36.141 -22.614 24.872 1.00 82.81 80 ASP A N 1
ATOM 620 C CA . ASP A 1 80 ? -36.392 -22.380 23.439 1.00 82.81 80 ASP A CA 1
ATOM 621 C C . ASP A 1 80 ? -36.896 -20.945 23.146 1.00 82.81 80 ASP A C 1
ATOM 623 O O . ASP A 1 80 ? -37.820 -20.701 22.372 1.00 82.81 80 ASP A O 1
ATOM 627 N N . ASP A 1 81 ? -36.291 -19.974 23.834 1.00 84.19 81 ASP A N 1
ATOM 628 C CA . ASP A 1 81 ? -36.678 -18.566 23.871 1.00 84.19 81 ASP A CA 1
ATOM 629 C C . ASP A 1 81 ? -35.779 -17.680 22.982 1.00 84.19 81 ASP A C 1
ATOM 631 O O . ASP A 1 81 ? -34.605 -17.978 22.738 1.00 84.19 81 ASP A O 1
ATOM 635 N N . SER A 1 82 ? -36.313 -16.543 22.527 1.00 74.12 82 SER A N 1
ATOM 636 C CA . SER A 1 82 ? -35.647 -15.592 21.620 1.00 74.12 82 SER A CA 1
ATOM 637 C C . SER A 1 82 ? -35.617 -14.184 22.212 1.00 74.12 82 SER A C 1
ATOM 639 O O . SER A 1 82 ? -36.570 -13.766 22.857 1.00 74.12 82 SER A O 1
ATOM 641 N N . SER A 1 83 ? -34.561 -13.397 21.963 1.00 70.31 83 SER A N 1
ATOM 642 C CA . SER A 1 83 ? -34.513 -12.009 22.453 1.00 70.31 83 SER A CA 1
ATOM 643 C C . SER A 1 83 ? -35.481 -11.061 21.729 1.00 70.31 83 SER A C 1
ATOM 645 O O . SER A 1 83 ? -35.925 -10.088 22.331 1.00 70.31 83 SER A O 1
ATOM 647 N N . HIS A 1 84 ? -35.855 -11.351 20.476 1.00 64.75 84 HIS A N 1
ATOM 648 C CA . HIS A 1 84 ? -36.799 -10.537 19.690 1.00 64.75 84 HIS A CA 1
ATOM 649 C C . HIS A 1 84 ? -38.272 -10.897 19.914 1.00 64.75 84 HIS A C 1
ATOM 651 O O . HIS A 1 84 ? -39.154 -10.103 19.598 1.00 64.75 84 HIS A O 1
ATOM 657 N N . ASN A 1 85 ? -38.538 -12.098 20.427 1.00 74.94 85 ASN A N 1
ATOM 658 C CA . ASN A 1 85 ? -39.877 -12.573 20.764 1.00 74.94 85 ASN A CA 1
ATOM 659 C C . ASN A 1 85 ? -39.800 -13.373 22.072 1.00 74.94 85 ASN A C 1
ATOM 661 O O . ASN A 1 85 ? -39.953 -14.595 22.068 1.00 74.94 85 ASN A O 1
ATOM 665 N N . SER A 1 86 ? -39.452 -12.669 23.154 1.00 83.94 86 SER A N 1
ATOM 666 C CA . SER A 1 86 ? -39.175 -13.259 24.465 1.00 83.94 86 SER A CA 1
ATOM 667 C C . SER A 1 86 ? -40.448 -13.720 25.159 1.00 83.94 86 SER A C 1
ATOM 669 O O . SER A 1 86 ? -41.281 -12.898 25.542 1.00 83.94 86 SER A O 1
ATOM 671 N N . HIS A 1 87 ? -40.568 -15.021 25.387 1.00 87.38 87 HIS A N 1
ATOM 672 C CA . HIS A 1 87 ? -41.654 -15.597 26.175 1.00 87.38 87 HIS A CA 1
ATOM 673 C C . HIS A 1 87 ? -41.255 -15.817 27.634 1.00 87.38 87 HIS A C 1
ATOM 675 O O . HIS A 1 87 ? -42.129 -15.838 28.495 1.00 87.38 87 HIS A O 1
ATOM 681 N N . TYR A 1 88 ? -39.956 -15.960 27.920 1.00 92.12 88 TYR A N 1
ATOM 682 C CA . TYR A 1 88 ? -39.453 -16.213 29.268 1.00 92.12 88 TYR A CA 1
ATOM 683 C C . TYR A 1 88 ? -38.597 -15.056 29.767 1.00 92.12 88 TYR A C 1
ATOM 685 O O . TYR A 1 88 ? -38.941 -14.436 30.770 1.00 92.12 88 TYR A O 1
ATOM 693 N N . ILE A 1 89 ? -37.498 -14.742 29.076 1.00 93.38 89 ILE A N 1
ATOM 694 C CA . ILE A 1 89 ? -36.527 -13.735 29.517 1.00 93.38 89 ILE A CA 1
ATOM 695 C C . ILE A 1 89 ? -36.452 -12.613 28.485 1.00 93.38 89 ILE A C 1
ATOM 697 O O . ILE A 1 89 ? -35.847 -12.766 27.422 1.00 93.38 89 ILE A O 1
ATOM 701 N N . GLU A 1 90 ? -36.982 -11.447 28.833 1.00 91.81 90 GLU A N 1
ATOM 702 C CA . GLU A 1 90 ? -36.910 -10.227 28.028 1.00 91.81 90 GLU A CA 1
ATOM 703 C C . GLU A 1 90 ? -35.630 -9.447 28.351 1.00 91.81 90 GLU A C 1
ATOM 705 O O . GLU A 1 90 ? -35.272 -9.270 29.520 1.00 91.81 90 GLU A O 1
ATOM 710 N N . THR A 1 91 ? -34.933 -8.965 27.316 1.00 90.31 91 THR A N 1
ATOM 711 C CA . THR A 1 91 ? -33.906 -7.927 27.490 1.00 90.31 91 THR A CA 1
ATOM 712 C C . THR A 1 91 ? -34.593 -6.576 27.360 1.00 90.31 91 THR A C 1
ATOM 714 O O . THR A 1 91 ? -35.085 -6.250 26.284 1.00 90.31 91 THR A O 1
ATOM 717 N N . VAL A 1 92 ? -34.588 -5.768 28.420 1.00 84.88 92 VAL A N 1
ATOM 718 C CA . VAL A 1 92 ? -35.052 -4.379 28.359 1.00 84.88 92 VAL A CA 1
ATOM 719 C C . VAL A 1 92 ? -33.838 -3.491 28.069 1.00 84.88 92 VAL A C 1
ATOM 721 O O . VAL A 1 92 ? -32.980 -3.338 28.949 1.00 84.88 92 VAL A O 1
ATOM 724 N N . PRO A 1 93 ? -33.727 -2.905 26.858 1.00 70.56 93 PRO A N 1
ATOM 725 C CA . PRO A 1 93 ? -32.512 -2.231 26.411 1.00 70.56 93 PRO A CA 1
ATOM 726 C C . PRO A 1 93 ? -31.999 -1.196 27.412 1.00 70.56 93 PRO A C 1
ATOM 728 O O . PRO A 1 93 ? -32.746 -0.320 27.853 1.00 70.56 93 PRO A O 1
ATOM 731 N N . ARG A 1 94 ? -30.705 -1.278 27.758 1.00 71.31 94 ARG A N 1
ATOM 732 C CA . ARG A 1 94 ? -30.001 -0.406 28.724 1.00 71.31 94 ARG A CA 1
ATOM 733 C C . ARG A 1 94 ? -30.513 -0.452 30.170 1.00 71.31 94 ARG A C 1
ATOM 735 O O . ARG A 1 94 ? -29.947 0.242 31.014 1.00 71.31 94 ARG A O 1
ATOM 742 N N . GLN A 1 95 ? -31.555 -1.227 30.463 1.00 80.12 95 GLN A N 1
ATOM 743 C CA . GLN A 1 95 ? -32.159 -1.318 31.794 1.00 80.12 95 GLN A CA 1
ATOM 744 C C . GLN A 1 95 ? -31.829 -2.647 32.470 1.00 80.12 95 GLN A C 1
ATOM 746 O O . GLN A 1 95 ? -31.487 -2.646 33.650 1.00 80.12 95 GLN A O 1
ATOM 751 N N . GLY A 1 96 ? -31.853 -3.759 31.732 1.00 89.06 96 GLY A N 1
ATOM 752 C CA . GLY A 1 96 ? -31.513 -5.074 32.264 1.00 89.06 96 GLY A CA 1
ATOM 753 C C . GLY A 1 96 ? -32.381 -6.186 31.701 1.00 89.06 96 GLY A C 1
ATOM 754 O O . GLY A 1 96 ? -32.719 -6.186 30.520 1.00 89.06 96 GLY A O 1
ATOM 755 N N . TYR A 1 97 ? -32.730 -7.135 32.560 1.00 94.62 97 TYR A N 1
ATOM 756 C CA . TYR A 1 97 ? -33.491 -8.324 32.203 1.00 94.62 97 TYR A CA 1
ATOM 757 C C . TYR A 1 97 ? -34.756 -8.414 33.042 1.00 94.62 97 TYR A C 1
ATOM 759 O O . TYR A 1 97 ? -34.785 -7.962 34.187 1.00 94.62 97 TYR A O 1
ATOM 767 N N . ARG A 1 98 ? -35.792 -9.026 32.480 1.00 93.75 98 ARG A N 1
ATOM 768 C CA . ARG A 1 98 ? -37.042 -9.304 33.180 1.00 93.75 98 ARG A CA 1
ATOM 769 C C . ARG A 1 98 ? -37.532 -10.701 32.838 1.00 93.75 98 ARG A C 1
ATOM 771 O O . ARG A 1 98 ? -37.449 -11.121 31.684 1.00 93.75 98 ARG A O 1
ATOM 778 N N . LEU A 1 99 ? -38.070 -11.394 33.838 1.00 94.94 99 LEU A N 1
ATOM 779 C CA . LEU A 1 99 ? -38.876 -12.585 33.615 1.00 94.94 99 LEU A CA 1
ATOM 780 C C . LEU A 1 99 ? -40.283 -12.148 33.176 1.00 94.94 99 LEU A C 1
ATOM 782 O O . LEU A 1 99 ? -40.965 -11.433 33.906 1.00 94.94 99 LEU A O 1
ATOM 786 N N . VAL A 1 100 ? -40.684 -12.524 31.963 1.00 89.88 100 VAL A N 1
ATOM 787 C CA . VAL A 1 100 ? -41.958 -12.109 31.342 1.00 89.88 100 VAL A CA 1
ATOM 788 C C . VAL A 1 100 ? -43.152 -12.828 31.972 1.00 89.88 100 VAL A C 1
ATOM 790 O O . VAL A 1 100 ? -44.262 -12.301 32.003 1.00 89.88 100 VAL A O 1
ATOM 793 N N . ILE A 1 101 ? -42.915 -14.035 32.477 1.00 89.69 101 ILE A N 1
ATOM 794 C CA . ILE A 1 101 ? -43.919 -14.909 33.082 1.00 89.69 101 ILE A CA 1
ATOM 795 C C . ILE A 1 101 ? -43.999 -14.707 34.595 1.00 89.69 101 ILE A C 1
ATOM 797 O O . ILE A 1 101 ? -43.000 -14.409 35.248 1.00 89.69 101 ILE A O 1
ATOM 801 N N . GLU A 1 102 ? -45.191 -14.914 35.153 1.00 88.94 102 GLU A N 1
ATOM 802 C CA . GLU A 1 102 ? -45.424 -14.854 36.596 1.00 88.94 102 GLU A CA 1
ATOM 803 C C . GLU A 1 102 ? -45.120 -16.229 37.229 1.00 88.94 102 GLU A C 1
ATOM 805 O O . GLU A 1 102 ? -45.804 -17.208 36.915 1.00 88.94 102 GLU A O 1
ATOM 810 N N . PRO A 1 103 ? -44.084 -16.348 38.081 1.00 90.94 103 PRO A N 1
ATOM 811 C CA . PRO A 1 103 ? -43.714 -17.618 38.697 1.00 90.94 103 PRO A CA 1
ATOM 812 C C . PRO A 1 103 ? -44.711 -18.007 39.799 1.00 90.94 103 PRO A C 1
ATOM 814 O O . PRO A 1 103 ? -45.071 -17.183 40.638 1.00 90.94 103 PRO A O 1
ATOM 817 N N . SER A 1 104 ? -45.115 -19.281 39.857 1.00 89.31 104 SER A N 1
ATOM 818 C CA . SER A 1 104 ? -45.963 -19.805 40.947 1.00 89.31 104 SER A CA 1
ATOM 819 C C . SER A 1 104 ? -45.228 -20.847 41.792 1.00 89.31 104 SER A C 1
ATOM 821 O O . SER A 1 104 ? -44.442 -21.628 41.265 1.00 89.31 104 SER A O 1
ATOM 823 N N . ILE A 1 105 ? -45.455 -20.861 43.106 1.00 89.56 105 ILE A N 1
ATOM 824 C CA . ILE A 1 105 ? -44.798 -21.800 44.030 1.00 89.56 105 ILE A CA 1
ATOM 825 C C . ILE A 1 105 ? -45.577 -23.118 44.078 1.00 89.56 105 ILE A C 1
ATOM 827 O O . ILE A 1 105 ? -46.799 -23.115 44.234 1.00 89.56 105 ILE A O 1
ATOM 831 N N . ILE A 1 106 ? -44.864 -24.243 43.999 1.00 83.44 106 ILE A N 1
ATOM 832 C CA . ILE A 1 106 ? -45.439 -25.577 44.198 1.00 83.44 106 ILE A CA 1
ATOM 833 C C . ILE A 1 106 ? -45.295 -25.961 45.679 1.00 83.44 106 ILE A C 1
ATOM 835 O O . ILE A 1 106 ? -44.215 -26.344 46.136 1.00 83.44 106 ILE A O 1
ATOM 839 N N . ASP A 1 107 ? -46.386 -25.860 46.443 1.00 59.03 107 ASP A N 1
ATOM 840 C CA . ASP A 1 107 ? -46.429 -26.297 47.843 1.00 59.03 107 ASP A CA 1
ATOM 841 C C . ASP A 1 107 ? -46.569 -27.824 47.932 1.00 59.03 107 ASP A C 1
ATOM 843 O O . ASP A 1 107 ? -47.654 -28.394 47.788 1.00 59.03 107 ASP A O 1
ATOM 847 N N . ASN A 1 108 ? -45.466 -28.508 48.231 1.00 51.00 108 ASN A N 1
ATOM 848 C CA . ASN A 1 108 ? -45.481 -29.934 48.549 1.00 51.00 108 ASN A CA 1
ATOM 849 C C . ASN A 1 108 ? -45.989 -30.157 49.980 1.00 51.00 108 ASN A C 1
ATOM 851 O O . ASN A 1 108 ? -45.197 -30.337 50.906 1.00 51.00 108 ASN A O 1
ATOM 855 N N . ASN A 1 109 ? -47.311 -30.148 50.173 1.00 40.78 109 ASN A N 1
ATOM 856 C CA . ASN A 1 109 ? -47.905 -30.594 51.432 1.00 40.78 109 ASN A CA 1
ATOM 857 C C . ASN A 1 109 ? -49.301 -31.228 51.262 1.00 40.78 109 ASN A C 1
ATOM 859 O O . ASN A 1 109 ? -50.300 -30.570 51.530 1.00 40.78 109 ASN A O 1
ATOM 863 N N . VAL A 1 110 ? -49.367 -32.513 50.867 1.00 35.84 110 VAL A N 1
ATOM 864 C CA . VAL A 1 110 ? -50.439 -33.462 51.256 1.00 35.84 110 VAL A CA 1
ATOM 865 C C . VAL A 1 110 ? -49.895 -34.901 51.336 1.00 35.84 110 VAL A C 1
ATOM 867 O O . VAL A 1 110 ? -49.196 -35.379 50.445 1.00 35.84 110 VAL A O 1
ATOM 870 N N . ASP A 1 111 ? -50.275 -35.567 52.427 1.00 31.62 111 ASP A N 1
ATOM 871 C CA . ASP A 1 111 ? -49.982 -36.927 52.879 1.00 31.62 111 ASP A CA 1
ATOM 872 C C . ASP A 1 111 ? -50.562 -38.103 52.043 1.00 31.62 111 ASP A C 1
ATOM 874 O O . ASP A 1 111 ? -51.722 -38.112 51.644 1.00 31.62 111 ASP A O 1
ATOM 878 N N . THR A 1 112 ? -49.759 -39.178 51.991 1.00 32.75 112 THR A N 1
ATOM 879 C CA . THR A 1 112 ? -50.034 -40.643 51.966 1.00 32.75 112 THR A CA 1
ATOM 880 C C . THR A 1 112 ? -50.871 -41.383 50.896 1.00 32.75 112 THR A C 1
ATOM 882 O O . THR A 1 112 ? -52.068 -41.188 50.733 1.00 32.75 112 THR A O 1
ATOM 885 N N . ALA A 1 113 ? -50.222 -42.475 50.441 1.00 28.02 113 ALA A N 1
ATOM 886 C CA . ALA A 1 113 ? -50.717 -43.838 50.166 1.00 28.02 113 ALA A CA 1
ATOM 887 C C . ALA A 1 113 ? -51.136 -44.217 48.731 1.00 28.02 113 ALA A C 1
ATOM 889 O O . ALA A 1 113 ? -52.291 -44.078 48.341 1.00 28.02 113 ALA A O 1
ATOM 890 N N . SER A 1 114 ? -50.231 -44.901 48.014 1.00 34.34 114 SER A N 1
ATOM 891 C CA . SER A 1 114 ? -50.372 -46.332 47.663 1.00 34.34 114 SER A CA 1
ATOM 892 C C . SER A 1 114 ? -49.088 -46.865 47.014 1.00 34.34 114 SER A C 1
ATOM 894 O O . SER A 1 114 ? -48.587 -46.306 46.043 1.00 34.34 114 SER A O 1
ATOM 896 N N . GLN A 1 115 ? -48.553 -47.938 47.595 1.00 34.47 115 GLN A N 1
ATOM 897 C CA . GLN A 1 115 ? -47.389 -48.690 47.132 1.00 34.47 115 GLN A CA 1
ATOM 898 C C . GLN A 1 115 ? -47.754 -49.727 46.051 1.00 34.47 115 GLN A C 1
ATOM 900 O O . GLN A 1 115 ? -48.847 -50.287 46.065 1.00 34.47 115 GLN A O 1
ATOM 905 N N . ASP A 1 116 ? -46.732 -50.027 45.243 1.00 31.34 116 ASP A N 1
ATOM 906 C CA . ASP A 1 116 ? -46.399 -51.295 44.575 1.00 31.34 116 ASP A CA 1
ATOM 907 C C . ASP A 1 116 ? -47.138 -51.735 43.295 1.00 31.34 116 ASP A C 1
ATOM 909 O O . ASP A 1 116 ? -48.319 -52.065 43.301 1.00 31.34 116 ASP A O 1
ATOM 913 N N . ILE A 1 117 ? -46.363 -51.887 42.203 1.00 33.94 117 ILE A N 1
ATOM 914 C CA . ILE A 1 117 ? -45.886 -53.194 41.688 1.00 33.94 117 ILE A CA 1
ATOM 915 C C . ILE A 1 117 ? -44.765 -52.983 40.629 1.00 33.94 117 ILE A C 1
ATOM 917 O O . ILE A 1 117 ? -45.017 -52.493 39.537 1.00 33.94 117 ILE A O 1
ATOM 921 N N . VAL A 1 118 ? -43.537 -53.406 40.999 1.00 29.27 118 VAL A N 1
ATOM 922 C CA . VAL A 1 118 ? -42.539 -54.209 40.230 1.00 29.27 118 VAL A CA 1
ATOM 923 C C . VAL A 1 118 ? -41.946 -53.636 38.921 1.00 29.27 118 VAL A C 1
ATOM 925 O O . VAL A 1 118 ? -42.666 -53.276 38.009 1.00 29.27 118 VAL A O 1
ATOM 928 N N . ALA A 1 119 ? -40.645 -53.688 38.609 1.00 27.44 119 ALA A N 1
ATOM 929 C CA . ALA A 1 119 ? -39.382 -53.898 39.316 1.00 27.44 119 ALA A CA 1
ATOM 930 C C . ALA A 1 119 ? -38.242 -53.658 38.298 1.00 27.44 119 ALA A C 1
ATOM 932 O O . ALA A 1 119 ? -38.298 -54.138 37.170 1.00 27.44 119 ALA A O 1
ATOM 933 N N . LYS A 1 120 ? -37.197 -52.960 38.754 1.00 29.97 120 LYS A N 1
ATOM 934 C CA . LYS A 1 120 ? -35.767 -53.078 38.404 1.00 29.97 120 LYS A CA 1
ATOM 935 C C . LYS A 1 120 ? -35.383 -53.610 37.011 1.00 29.97 120 LYS A C 1
ATOM 937 O O . LYS A 1 120 ? -35.365 -54.817 36.774 1.00 29.97 120 LYS A O 1
ATOM 942 N N . LYS A 1 121 ? -34.742 -52.731 36.237 1.00 25.69 121 LYS A N 1
ATOM 943 C CA . LYS A 1 121 ? -33.494 -53.086 35.551 1.00 25.69 121 LYS A CA 1
ATOM 944 C C . LYS A 1 121 ? -32.457 -51.989 35.793 1.00 25.69 121 LYS A C 1
ATOM 946 O O . LYS A 1 121 ? -32.594 -50.875 35.309 1.00 25.69 121 LYS A O 1
ATOM 951 N N . ASN A 1 122 ? -31.458 -52.327 36.602 1.00 27.09 122 ASN A N 1
ATOM 952 C CA . ASN A 1 122 ? -30.256 -51.532 36.808 1.00 27.09 122 ASN A CA 1
ATOM 953 C C . ASN A 1 122 ? -29.441 -51.509 35.509 1.00 27.09 122 ASN A C 1
ATOM 955 O O . ASN A 1 122 ? -29.163 -52.584 34.979 1.00 27.09 122 ASN A O 1
ATOM 959 N N . VAL A 1 123 ? -28.966 -50.335 35.101 1.00 28.11 123 VAL A N 1
ATOM 960 C CA . VAL A 1 123 ? -27.548 -50.133 34.779 1.00 28.11 123 VAL A CA 1
ATOM 961 C C . VAL A 1 123 ? -27.162 -48.784 35.376 1.00 28.11 123 VAL A C 1
ATOM 963 O O . VAL A 1 123 ? -27.554 -47.732 34.890 1.00 28.11 123 VAL A O 1
ATOM 966 N N . THR A 1 124 ? -26.455 -48.845 36.497 1.00 27.83 124 THR A N 1
ATOM 967 C CA . THR A 1 124 ? -25.567 -47.786 36.960 1.00 27.83 124 THR A CA 1
ATOM 968 C C . THR A 1 124 ? -24.435 -47.698 35.946 1.00 27.83 124 THR A C 1
ATOM 970 O O . THR A 1 124 ? -23.653 -48.641 35.839 1.00 27.83 124 THR A O 1
ATOM 973 N N . GLU A 1 125 ? -24.330 -46.585 35.232 1.00 23.86 125 GLU A N 1
ATOM 974 C CA . GLU A 1 125 ? -23.064 -46.167 34.644 1.00 23.86 125 GLU A CA 1
ATOM 975 C C . GLU A 1 125 ? -22.714 -44.812 35.254 1.00 23.86 125 GLU A C 1
ATOM 977 O O . GLU A 1 125 ? -23.436 -43.824 35.135 1.00 23.86 125 GLU A O 1
ATOM 982 N N . TYR A 1 126 ? -21.651 -44.853 36.050 1.00 27.11 126 TYR A N 1
ATOM 983 C CA . TYR A 1 126 ? -20.949 -43.703 36.584 1.00 27.11 126 TYR A CA 1
ATOM 984 C C . TYR A 1 126 ? -20.459 -42.838 35.416 1.00 27.11 126 TYR A C 1
ATOM 986 O O . TYR A 1 126 ? -19.678 -43.316 34.602 1.00 27.11 126 TYR A O 1
ATOM 994 N N . LEU A 1 127 ? -20.836 -41.561 35.404 1.00 28.58 127 LEU A N 1
ATOM 995 C CA . LEU A 1 127 ? -20.021 -40.483 34.842 1.00 28.58 127 LEU A CA 1
ATOM 996 C C . LEU A 1 127 ? -19.795 -39.456 35.956 1.00 28.58 127 LEU A C 1
ATOM 998 O O . LEU A 1 127 ? -20.407 -38.395 36.013 1.00 28.58 127 LEU A O 1
ATOM 1002 N N . ALA A 1 128 ? -18.953 -39.851 36.909 1.00 30.52 128 ALA A N 1
ATOM 1003 C CA . ALA A 1 128 ? -18.090 -38.918 37.613 1.00 30.52 128 ALA A CA 1
ATOM 1004 C C . ALA A 1 128 ? -16.725 -39.020 36.915 1.00 30.52 128 ALA A C 1
ATOM 1006 O O . ALA A 1 128 ? -16.273 -40.137 36.673 1.00 30.52 128 ALA A O 1
ATOM 1007 N N . ASP A 1 129 ? -16.133 -37.867 36.606 1.00 27.02 129 ASP A N 1
ATOM 1008 C CA . ASP A 1 129 ? -14.978 -37.629 35.724 1.00 27.02 129 ASP A CA 1
ATOM 1009 C C . ASP A 1 129 ? -15.261 -37.698 34.217 1.00 27.02 129 ASP A C 1
ATOM 1011 O O . ASP A 1 129 ? -14.931 -38.657 33.535 1.00 27.02 129 ASP A O 1
ATOM 1015 N N . GLU A 1 130 ? -15.831 -36.613 33.695 1.00 26.56 130 GLU A N 1
ATOM 1016 C CA . GLU A 1 130 ? -15.202 -35.796 32.650 1.00 26.56 130 GLU A CA 1
ATOM 1017 C C . GLU A 1 130 ? -15.895 -34.425 32.658 1.00 26.56 130 GLU A C 1
ATOM 1019 O O . GLU A 1 130 ? -17.115 -34.326 32.800 1.00 26.56 130 GLU A O 1
ATOM 1024 N N . ALA A 1 131 ? -15.108 -33.350 32.598 1.00 30.16 131 ALA A N 1
ATOM 1025 C CA . ALA A 1 131 ? -15.616 -32.003 32.408 1.00 30.16 131 ALA A CA 1
ATOM 1026 C C . ALA A 1 131 ? -16.447 -31.994 31.120 1.00 30.16 131 ALA A C 1
ATOM 1028 O O . ALA A 1 131 ? -15.891 -32.097 30.030 1.00 30.16 131 ALA A O 1
ATOM 1029 N N . VAL A 1 132 ? -17.774 -31.938 31.262 1.00 30.45 132 VAL A N 1
ATOM 1030 C CA . VAL A 1 132 ? -18.682 -31.795 30.128 1.00 30.45 132 VAL A CA 1
ATOM 1031 C C . VAL A 1 132 ? -18.313 -30.495 29.435 1.00 30.45 132 VAL A C 1
ATOM 1033 O O . VAL A 1 132 ? -18.455 -29.410 29.998 1.00 30.45 132 VAL A O 1
ATOM 1036 N N . ASP A 1 133 ? -17.773 -30.695 28.242 1.00 30.08 133 ASP A N 1
ATOM 1037 C CA . ASP A 1 133 ? -17.345 -29.735 27.247 1.00 30.08 133 ASP A CA 1
ATOM 1038 C C . ASP A 1 133 ? -18.209 -28.468 27.274 1.00 30.08 133 ASP A C 1
ATOM 1040 O O . ASP A 1 133 ? -19.446 -28.527 27.231 1.00 30.08 133 ASP A O 1
ATOM 1044 N N . ASP A 1 134 ? -17.538 -27.318 27.352 1.00 32.97 134 ASP A N 1
ATOM 1045 C CA . ASP A 1 134 ? -18.106 -26.005 27.085 1.00 32.97 134 ASP A CA 1
ATOM 1046 C C . ASP A 1 134 ? -18.594 -25.993 25.629 1.00 32.97 134 ASP A C 1
ATOM 1048 O O . ASP A 1 134 ? -17.931 -25.470 24.737 1.00 32.97 134 ASP A O 1
ATOM 1052 N N . LEU A 1 135 ? -19.766 -26.580 25.368 1.00 34.75 135 LEU A N 1
ATOM 1053 C CA . LEU A 1 135 ? -20.444 -26.447 24.087 1.00 34.75 135 LEU A CA 1
ATOM 1054 C C . LEU A 1 135 ? -20.645 -24.951 23.839 1.00 34.75 135 LEU A C 1
ATOM 1056 O O . LEU A 1 135 ? -21.460 -24.286 24.495 1.00 34.75 135 LEU A O 1
ATOM 1060 N N . GLU A 1 136 ? -19.819 -24.439 22.923 1.00 42.72 136 GLU A N 1
ATOM 1061 C CA . GLU A 1 136 ? -19.686 -23.040 22.553 1.00 42.72 136 GLU A CA 1
ATOM 1062 C C . GLU A 1 136 ? -21.069 -22.407 22.390 1.00 42.72 136 GLU A C 1
ATOM 1064 O O . GLU A 1 136 ? -21.912 -22.813 21.579 1.00 42.72 136 GLU A O 1
ATOM 1069 N N . VAL A 1 137 ? -21.317 -21.339 23.146 1.00 42.47 137 VAL A N 1
ATOM 1070 C CA . VAL A 1 137 ? -22.376 -20.410 22.772 1.00 42.47 137 VAL A CA 1
ATOM 1071 C C . VAL A 1 137 ? -21.970 -19.841 21.416 1.00 42.47 137 VAL A C 1
ATOM 1073 O O . VAL A 1 137 ? -21.038 -19.047 21.360 1.00 42.47 137 VAL A O 1
ATOM 1076 N N . HIS A 1 138 ? -22.632 -20.274 20.329 1.00 45.84 138 HIS A N 1
ATOM 1077 C CA . HIS A 1 138 ? -22.468 -19.662 19.004 1.00 45.84 138 HIS A CA 1
ATOM 1078 C C . HIS A 1 138 ? -22.304 -18.145 19.129 1.00 45.84 138 HIS A C 1
ATOM 1080 O O . HIS A 1 138 ? -23.170 -17.484 19.711 1.00 45.84 138 HIS A O 1
ATOM 1086 N N . SER A 1 139 ? -21.202 -17.619 18.583 1.00 46.56 139 SER A N 1
ATOM 1087 C CA . SER A 1 139 ? -20.791 -16.218 18.727 1.00 46.56 139 SER A CA 1
ATOM 1088 C C . SER A 1 139 ? -21.920 -15.234 18.415 1.00 46.56 139 SER A C 1
ATOM 1090 O O . SER A 1 139 ? -22.035 -14.227 19.098 1.00 46.56 139 SER A O 1
ATOM 1092 N N . GLY A 1 140 ? -22.812 -15.574 17.476 1.00 44.69 140 GLY A N 1
ATOM 1093 C CA . GLY A 1 140 ? -23.979 -14.763 17.119 1.00 44.69 140 GLY A CA 1
ATOM 1094 C C . GLY A 1 140 ? -24.989 -14.540 18.254 1.00 44.69 140 GLY A C 1
ATOM 1095 O O . GLY A 1 140 ? -25.518 -13.444 18.371 1.00 44.69 140 GLY A O 1
ATOM 1096 N N . VAL A 1 141 ? -25.223 -15.519 19.139 1.00 54.41 141 VAL A N 1
ATOM 1097 C CA . VAL A 1 141 ? -26.184 -15.374 20.259 1.00 54.41 141 VAL A CA 1
ATOM 1098 C C . VAL A 1 141 ? -25.599 -14.510 21.378 1.00 54.41 141 VAL A C 1
ATOM 1100 O O . VAL A 1 141 ? -26.303 -13.719 22.004 1.00 54.41 141 VAL A O 1
ATOM 1103 N N . LEU A 1 142 ? -24.292 -14.639 21.623 1.00 52.41 142 LEU A N 1
ATOM 1104 C CA . LEU A 1 142 ? -23.584 -13.779 22.568 1.00 52.41 142 LEU A CA 1
ATOM 1105 C C . LEU A 1 142 ? -23.506 -12.339 22.040 1.00 52.41 142 LEU A C 1
ATOM 1107 O O . LEU A 1 142 ? -23.784 -11.406 22.786 1.00 52.41 142 LEU A O 1
ATOM 1111 N N . GLU A 1 143 ? -23.182 -12.174 20.755 1.00 53.72 143 GLU A N 1
ATOM 1112 C CA . GLU A 1 143 ? -23.200 -10.887 20.057 1.00 53.72 143 GLU A CA 1
ATOM 1113 C C . GLU A 1 143 ? -24.574 -10.225 20.161 1.00 53.72 143 GLU A C 1
ATOM 1115 O O . GLU A 1 143 ? -24.656 -9.080 20.592 1.00 53.72 143 GLU A O 1
ATOM 1120 N N . GLN A 1 144 ? -25.649 -10.952 19.858 1.00 61.78 144 GLN A N 1
ATOM 1121 C CA . GLN A 1 144 ? -27.018 -10.444 19.935 1.00 61.78 144 GLN A CA 1
ATOM 1122 C C . GLN A 1 144 ? -27.397 -10.008 21.356 1.00 61.78 144 GLN A C 1
ATOM 1124 O O . GLN A 1 144 ? -27.870 -8.894 21.534 1.00 61.78 144 GLN A O 1
ATOM 1129 N N . ASN A 1 145 ? -27.081 -10.798 22.390 1.00 60.12 145 ASN A N 1
ATOM 1130 C CA . ASN A 1 145 ? -27.323 -10.392 23.780 1.00 60.12 145 ASN A CA 1
ATOM 1131 C C . ASN A 1 145 ? -26.552 -9.117 24.170 1.00 60.12 145 ASN A C 1
ATOM 1133 O O . ASN A 1 145 ? -27.071 -8.289 24.918 1.00 60.12 145 ASN A O 1
ATOM 1137 N N . ILE A 1 146 ? -25.326 -8.947 23.663 1.00 56.03 146 ILE A N 1
ATOM 1138 C CA . ILE A 1 146 ? -24.533 -7.730 23.869 1.00 56.03 146 ILE A CA 1
ATOM 1139 C C . ILE A 1 146 ? -25.157 -6.551 23.105 1.00 56.03 146 ILE A C 1
ATOM 1141 O O . ILE A 1 146 ? -25.242 -5.450 23.651 1.00 56.03 146 ILE A O 1
ATOM 1145 N N . PHE A 1 147 ? -25.611 -6.755 21.865 1.00 55.53 147 PHE A N 1
ATOM 1146 C CA . PHE A 1 147 ? -26.260 -5.719 21.059 1.00 55.53 147 PHE A CA 1
ATOM 1147 C C . PHE A 1 147 ? -27.607 -5.274 21.655 1.00 55.53 147 PHE A C 1
ATOM 1149 O O . PHE A 1 147 ? -27.889 -4.073 21.705 1.00 55.53 147 PHE A O 1
ATOM 1156 N N . ASP A 1 148 ? -28.392 -6.215 22.176 1.00 62.72 148 ASP A N 1
ATOM 1157 C CA . ASP A 1 148 ? -29.688 -5.966 22.808 1.00 62.72 148 ASP A CA 1
ATOM 1158 C C . ASP A 1 148 ? -29.525 -5.233 24.153 1.00 62.72 148 ASP A C 1
ATOM 1160 O O . ASP A 1 148 ? -30.201 -4.232 24.396 1.00 62.72 148 ASP A O 1
ATOM 1164 N N . ASP A 1 149 ? -28.567 -5.642 25.001 1.00 55.34 149 ASP A N 1
ATOM 1165 C CA . ASP A 1 149 ? -28.258 -4.950 26.268 1.00 55.34 149 ASP A CA 1
ATOM 1166 C C . ASP A 1 149 ? -27.796 -3.499 26.030 1.00 55.34 149 ASP A C 1
ATOM 1168 O O . ASP A 1 149 ? -28.152 -2.574 26.766 1.00 55.34 149 ASP A O 1
ATOM 1172 N N . LEU A 1 150 ? -27.043 -3.269 24.952 1.00 54.25 150 LEU A N 1
ATOM 1173 C CA . LEU A 1 150 ? -26.557 -1.943 24.567 1.00 54.25 150 LEU A CA 1
ATOM 1174 C C . LEU A 1 150 ? -27.611 -1.090 23.822 1.00 54.25 150 LEU A C 1
ATOM 1176 O O . LEU A 1 150 ? -27.421 0.126 23.674 1.00 54.25 150 LEU A O 1
ATOM 1180 N N . GLY A 1 151 ? -28.737 -1.688 23.419 1.00 49.38 151 GLY A N 1
ATOM 1181 C CA . GLY A 1 151 ? -29.872 -1.027 22.774 1.00 49.38 151 GLY A CA 1
ATOM 1182 C C . GLY A 1 151 ? -29.589 -0.560 21.349 1.00 49.38 151 GLY A C 1
ATOM 1183 O O . GLY A 1 151 ? -29.755 0.626 21.061 1.00 49.38 151 GLY A O 1
ATOM 1184 N N . PHE A 1 152 ? -29.115 -1.473 20.495 1.00 42.03 152 PHE A N 1
ATOM 1185 C CA . PHE A 1 152 ? -28.842 -1.222 19.072 1.00 42.03 152 PHE A CA 1
ATOM 1186 C C . PHE A 1 152 ? -30.004 -1.561 18.120 1.00 42.03 152 PHE A C 1
ATOM 1188 O O . PHE A 1 152 ? -29.906 -1.238 16.940 1.00 42.03 152 PHE A O 1
ATOM 1195 N N . ILE A 1 153 ? -31.095 -2.168 18.605 1.00 37.69 153 ILE A N 1
ATOM 1196 C CA . ILE A 1 153 ? -32.279 -2.512 17.802 1.00 37.69 153 ILE A CA 1
ATOM 1197 C C . ILE A 1 153 ? -33.506 -1.858 18.450 1.00 37.69 153 ILE A C 1
ATOM 1199 O O . ILE A 1 153 ? -33.885 -2.215 19.564 1.00 37.69 153 ILE A O 1
ATOM 1203 N N . GLU A 1 154 ? -34.111 -0.877 17.776 1.00 30.80 154 GLU A N 1
ATOM 1204 C CA . GLU A 1 154 ? -35.487 -0.464 18.079 1.00 30.80 154 GLU A CA 1
ATOM 1205 C C . GLU A 1 154 ? -36.431 -1.513 17.466 1.00 30.80 154 GLU A C 1
ATOM 1207 O O . GLU A 1 154 ? -36.234 -1.878 16.304 1.00 30.80 154 GLU A O 1
ATOM 1212 N N . PRO A 1 155 ? -37.426 -2.044 18.202 1.00 31.50 155 PRO A N 1
ATOM 1213 C CA . PRO A 1 155 ? -38.411 -2.935 17.603 1.00 31.50 155 PRO A CA 1
ATOM 1214 C C . PRO A 1 155 ? -39.158 -2.177 16.502 1.00 31.50 155 PRO A C 1
ATOM 1216 O O . PRO A 1 155 ? -39.617 -1.056 16.727 1.00 31.50 155 PRO A O 1
ATOM 1219 N N . GLU A 1 156 ? -39.243 -2.784 15.314 1.00 30.25 156 GLU A N 1
ATOM 1220 C CA . GLU A 1 156 ? -39.942 -2.229 14.153 1.00 30.25 156 GLU A CA 1
ATOM 1221 C C . GLU A 1 156 ? -41.292 -1.644 14.566 1.00 30.25 156 GLU A C 1
ATOM 1223 O O . GLU A 1 156 ? -42.164 -2.326 15.115 1.00 30.25 156 GLU A O 1
ATOM 1228 N N . ASN A 1 157 ? -41.449 -0.354 14.287 1.00 26.53 157 ASN A N 1
ATOM 1229 C CA . ASN A 1 157 ? -42.673 0.379 14.523 1.00 26.53 157 ASN A CA 1
ATOM 1230 C C . ASN A 1 157 ? -43.761 -0.200 13.602 1.00 26.53 157 ASN A C 1
ATOM 1232 O O . ASN A 1 157 ? -43.857 0.144 12.422 1.00 26.53 157 ASN A O 1
ATOM 1236 N N . LYS A 1 158 ? -44.578 -1.113 14.136 1.00 29.27 158 LYS A N 1
ATOM 1237 C CA . LYS A 1 158 ? -45.877 -1.481 13.567 1.00 29.27 158 LYS A CA 1
ATOM 1238 C C . LYS A 1 158 ? -46.805 -0.276 13.702 1.00 29.27 158 LYS A C 1
ATOM 1240 O O . LYS A 1 158 ? -47.547 -0.208 14.669 1.00 29.27 158 LYS A O 1
ATOM 1245 N N . ASP A 1 159 ? -46.693 0.676 12.781 1.00 27.80 159 ASP A N 1
ATOM 1246 C CA . ASP A 1 159 ? -47.788 1.532 12.307 1.00 27.80 159 ASP A CA 1
ATOM 1247 C C . ASP A 1 159 ? -47.257 2.577 11.310 1.00 27.80 159 ASP A C 1
ATOM 1249 O O . ASP A 1 159 ? -46.716 3.616 11.680 1.00 27.80 159 ASP A O 1
ATOM 1253 N N . SER A 1 160 ? -47.423 2.309 10.014 1.00 26.72 160 SER A N 1
ATOM 1254 C CA . SER A 1 160 ? -47.894 3.311 9.041 1.00 26.72 160 SER A CA 1
ATOM 1255 C C . SER A 1 160 ? -48.178 2.644 7.695 1.00 26.72 160 SER A C 1
ATOM 1257 O O . SER A 1 160 ? -47.330 2.473 6.825 1.00 26.72 160 SER A O 1
ATOM 1259 N N . SER A 1 161 ? -49.432 2.243 7.538 1.00 25.02 161 SER A N 1
ATOM 1260 C CA . SER A 1 161 ? -50.058 1.994 6.248 1.00 25.02 161 SER A CA 1
ATOM 1261 C C . SER A 1 161 ? -50.450 3.321 5.578 1.00 25.02 161 SER A C 1
ATOM 1263 O O . SER A 1 161 ? -51.086 4.138 6.243 1.00 25.02 161 SER A O 1
ATOM 1265 N N . LEU A 1 162 ? -50.209 3.423 4.259 1.00 25.95 162 LEU A N 1
ATOM 1266 C CA . LEU A 1 162 ? -50.787 4.371 3.275 1.00 25.95 162 LEU A CA 1
ATOM 1267 C C . LEU A 1 162 ? -50.251 5.824 3.382 1.00 25.95 162 LEU A C 1
ATOM 1269 O O . LEU A 1 162 ? -50.209 6.392 4.462 1.00 25.95 162 LEU A O 1
ATOM 1273 N N . ALA A 1 163 ? -49.814 6.500 2.313 1.00 24.48 163 ALA A N 1
ATOM 1274 C CA . ALA A 1 163 ? -50.441 6.589 0.997 1.00 24.48 163 ALA A CA 1
ATOM 1275 C C . ALA A 1 163 ? -49.449 6.914 -0.143 1.00 24.48 163 ALA A C 1
ATOM 1277 O O . ALA A 1 163 ? -48.492 7.667 0.036 1.00 24.48 163 ALA A O 1
ATOM 1278 N N . GLU A 1 164 ? -49.745 6.354 -1.317 1.00 26.56 164 GLU A N 1
ATOM 1279 C CA . GLU A 1 164 ? -49.364 6.868 -2.635 1.00 26.56 164 GLU A CA 1
ATOM 1280 C C . GLU A 1 164 ? -50.170 8.138 -2.955 1.00 26.56 164 GLU A C 1
ATOM 1282 O O . GLU A 1 164 ? -51.334 8.209 -2.575 1.00 26.56 164 GLU A O 1
ATOM 1287 N N . ASP A 1 165 ? -49.538 9.097 -3.637 1.00 26.12 165 ASP A N 1
ATOM 1288 C CA . ASP A 1 165 ? -50.095 10.151 -4.512 1.00 26.12 165 ASP A CA 1
ATOM 1289 C C . ASP A 1 165 ? -48.913 11.081 -4.869 1.00 26.12 165 ASP A C 1
ATOM 1291 O O . ASP A 1 165 ? -48.048 11.323 -4.030 1.00 26.12 165 ASP A O 1
ATOM 1295 N N . ASP A 1 166 ? -48.762 11.749 -6.006 1.00 24.34 166 ASP A N 1
ATOM 1296 C CA . ASP A 1 166 ? -49.118 11.597 -7.417 1.00 24.34 166 ASP A CA 1
ATOM 1297 C C . ASP A 1 166 ? -48.238 12.660 -8.128 1.00 24.34 166 ASP A C 1
ATOM 1299 O O . ASP A 1 166 ? -47.717 13.602 -7.521 1.00 24.34 166 ASP A O 1
ATOM 1303 N N . VAL A 1 167 ? -48.034 12.471 -9.421 1.00 27.81 167 VAL A N 1
ATOM 1304 C CA . VAL A 1 167 ? -47.248 13.259 -10.367 1.00 27.81 167 VAL A CA 1
ATOM 1305 C C . VAL A 1 167 ? -47.737 14.712 -10.483 1.00 27.81 167 VAL A C 1
ATOM 1307 O O . VAL A 1 167 ? -48.929 14.976 -10.608 1.00 27.81 167 VAL A O 1
ATOM 1310 N N . GLY A 1 168 ? -46.804 15.668 -10.591 1.00 23.70 168 GLY A N 1
ATOM 1311 C CA . GLY A 1 168 ? -47.124 17.034 -11.020 1.00 23.70 168 GLY A CA 1
ATOM 1312 C C . GLY A 1 168 ? -45.904 17.926 -11.271 1.00 23.70 168 GLY A C 1
ATOM 1313 O O . GLY A 1 168 ? -45.361 18.520 -10.348 1.00 23.70 168 GLY A O 1
ATOM 1314 N N . ASN A 1 169 ? -45.507 18.059 -12.538 1.00 22.98 169 ASN A N 1
ATOM 1315 C CA . ASN A 1 169 ? -44.753 19.208 -13.077 1.00 22.98 169 ASN A CA 1
ATOM 1316 C C . ASN A 1 169 ? -45.799 20.249 -13.566 1.00 22.98 169 ASN A C 1
ATOM 1318 O O . ASN A 1 169 ? -46.877 19.784 -13.960 1.00 22.98 169 ASN A O 1
ATOM 1322 N N . PRO A 1 170 ? -45.576 21.590 -13.599 1.00 31.03 170 PRO A N 1
ATOM 1323 C CA . PRO A 1 170 ? -44.648 22.206 -14.568 1.00 31.03 170 PRO A CA 1
ATOM 1324 C C . PRO A 1 170 ? -43.975 23.563 -14.191 1.00 31.03 170 PRO A C 1
ATOM 1326 O O . PRO A 1 170 ? -44.481 24.348 -13.400 1.00 31.03 170 PRO A O 1
ATOM 1329 N N . GLU A 1 171 ? -42.853 23.817 -14.879 1.00 23.61 171 GLU A N 1
ATOM 1330 C CA . GLU A 1 171 ? -42.361 25.064 -15.519 1.00 23.61 171 GLU A CA 1
ATOM 1331 C C . GLU A 1 171 ? -42.112 26.415 -14.789 1.00 23.61 171 GLU A C 1
ATOM 1333 O O . GLU A 1 171 ? -42.960 26.998 -14.126 1.00 23.61 171 GLU A O 1
ATOM 1338 N N . SER A 1 172 ? -40.915 26.940 -15.128 1.00 24.38 172 SER A N 1
ATOM 1339 C CA . SER A 1 172 ? -40.491 28.323 -15.443 1.00 24.38 172 SER A CA 1
ATOM 1340 C C . SER A 1 172 ? -40.671 29.469 -14.437 1.00 24.38 172 SER A C 1
ATOM 1342 O O . SER A 1 172 ? -41.781 29.925 -14.204 1.00 24.38 172 SER A O 1
ATOM 1344 N N . ASP A 1 173 ? -39.549 30.088 -14.040 1.00 23.70 173 ASP A N 1
ATOM 1345 C CA . ASP A 1 173 ? -39.270 31.468 -14.472 1.00 23.70 173 ASP A CA 1
ATOM 1346 C C . ASP A 1 173 ? -37.805 31.900 -14.265 1.00 23.70 173 ASP A C 1
ATOM 1348 O O . ASP A 1 173 ? -37.165 31.662 -13.241 1.00 23.70 173 ASP A O 1
ATOM 1352 N N . SER A 1 174 ? -37.283 32.548 -15.304 1.00 23.39 174 SER A N 1
ATOM 1353 C CA . SER A 1 174 ? -36.000 33.254 -15.398 1.00 23.39 174 SER A CA 1
ATOM 1354 C C . SER A 1 174 ? -35.944 34.517 -14.527 1.00 23.39 174 SER A C 1
ATOM 1356 O O . SER A 1 174 ? -36.993 35.101 -14.300 1.00 23.39 174 SER A O 1
ATOM 1358 N N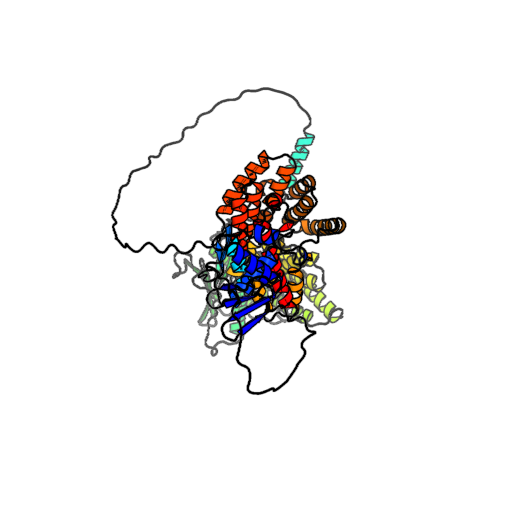 . ILE A 1 175 ? -34.742 35.016 -14.177 1.00 25.70 175 ILE A N 1
ATOM 1359 C CA . ILE A 1 175 ? -34.327 36.437 -14.329 1.00 25.70 175 ILE A CA 1
ATOM 1360 C C . ILE A 1 175 ? -32.827 36.631 -13.979 1.00 25.70 175 ILE A C 1
ATOM 1362 O O . ILE A 1 175 ? -32.380 36.414 -12.859 1.00 25.70 175 ILE A O 1
ATOM 1366 N N . ASN A 1 176 ? -32.092 37.057 -15.012 1.00 25.69 176 ASN A N 1
ATOM 1367 C CA . ASN A 1 176 ? -30.918 37.939 -15.133 1.00 25.69 176 ASN A CA 1
ATOM 1368 C C . ASN A 1 176 ? -29.986 38.271 -13.947 1.00 25.69 176 ASN A C 1
ATOM 1370 O O . ASN A 1 176 ? -30.370 38.893 -12.959 1.00 25.69 176 ASN A O 1
ATOM 1374 N N . ALA A 1 177 ? -28.689 38.088 -14.219 1.00 24.00 177 ALA A N 1
ATOM 1375 C CA . ALA A 1 177 ? -27.567 38.821 -13.630 1.00 24.00 177 ALA A CA 1
ATOM 1376 C C . ALA A 1 177 ? -27.171 40.031 -14.508 1.00 24.00 177 ALA A C 1
ATOM 1378 O O . ALA A 1 177 ? -27.301 39.946 -15.732 1.00 24.00 177 ALA A O 1
ATOM 1379 N N . PRO A 1 178 ? -26.603 41.115 -13.939 1.00 26.59 178 PRO A N 1
ATOM 1380 C CA . PRO A 1 178 ? -25.846 42.090 -14.708 1.00 26.59 178 PRO A CA 1
ATOM 1381 C C . PRO A 1 178 ? -24.346 42.094 -14.374 1.00 26.59 178 PRO A C 1
ATOM 1383 O O . PRO A 1 178 ? -23.908 42.012 -13.227 1.00 26.59 178 PRO A O 1
ATOM 1386 N N . ASN A 1 179 ? -23.595 42.237 -15.458 1.00 24.19 179 ASN A N 1
ATOM 1387 C CA . ASN A 1 179 ? -22.180 42.551 -15.588 1.00 24.19 179 ASN A CA 1
ATOM 1388 C C . ASN A 1 179 ? -21.923 44.025 -15.198 1.00 24.19 179 ASN A C 1
ATOM 1390 O O . ASN A 1 179 ? -22.764 44.854 -15.535 1.00 24.19 179 ASN A O 1
ATOM 1394 N N . ASP A 1 180 ? -20.783 44.364 -14.575 1.00 26.27 180 ASP A N 1
ATOM 1395 C CA . ASP A 1 180 ? -19.926 45.487 -15.020 1.00 26.27 180 ASP A CA 1
ATOM 1396 C C . ASP A 1 180 ? -18.685 45.766 -14.132 1.00 26.27 180 ASP A C 1
ATOM 1398 O O . ASP A 1 180 ? -18.763 46.091 -12.951 1.00 26.27 180 ASP A O 1
ATOM 1402 N N . GLN A 1 181 ? -17.534 45.710 -14.811 1.00 24.53 181 GLN A N 1
ATOM 1403 C CA . GLN A 1 181 ? -16.463 46.718 -14.919 1.00 24.53 181 GLN A CA 1
ATOM 1404 C C . GLN A 1 181 ? -15.572 47.164 -13.734 1.00 24.53 181 GLN A C 1
ATOM 1406 O O . GLN A 1 181 ? -15.928 47.891 -12.812 1.00 24.53 181 GLN A O 1
ATOM 1411 N N . ILE A 1 182 ? -14.296 46.846 -13.976 1.00 27.42 182 ILE A N 1
ATOM 1412 C CA . ILE A 1 182 ? -13.000 47.428 -13.590 1.00 27.42 182 ILE A CA 1
ATOM 1413 C C . ILE A 1 182 ? -12.993 48.954 -13.355 1.00 27.42 182 ILE A C 1
ATOM 1415 O O . ILE A 1 182 ? -13.461 49.717 -14.197 1.00 27.42 182 ILE A O 1
ATOM 1419 N N . LYS A 1 183 ? -12.250 49.407 -12.323 1.00 23.72 183 LYS A N 1
ATOM 1420 C CA . LYS A 1 183 ? -11.521 50.697 -12.321 1.00 23.72 183 LYS A CA 1
ATOM 1421 C C . LYS A 1 183 ? -10.262 50.672 -11.437 1.00 23.72 183 LYS A C 1
ATOM 1423 O O . LYS A 1 183 ? -10.309 50.345 -10.256 1.00 23.72 183 LYS A O 1
ATOM 1428 N N . HIS A 1 184 ? -9.143 51.075 -12.040 1.00 25.14 184 HIS A N 1
ATOM 1429 C CA . HIS A 1 184 ? -7.863 51.421 -11.410 1.00 25.14 184 HIS A CA 1
ATOM 1430 C C . HIS A 1 184 ? -7.959 52.681 -10.530 1.00 25.14 184 HIS A C 1
ATOM 1432 O O . HIS A 1 184 ? -8.678 53.602 -10.907 1.00 25.14 184 HIS A O 1
ATOM 1438 N N . ALA A 1 185 ? -7.126 52.785 -9.477 1.00 21.69 185 ALA A N 1
ATOM 1439 C CA . ALA A 1 185 ? -6.278 53.965 -9.195 1.00 21.69 185 ALA A CA 1
ATOM 1440 C C . ALA A 1 185 ? -5.473 53.863 -7.871 1.00 21.69 185 ALA A C 1
ATOM 1442 O O . ALA A 1 185 ? -6.031 53.921 -6.787 1.00 21.69 185 ALA A O 1
ATOM 1443 N N . SER A 1 186 ? -4.140 53.814 -8.015 1.00 23.45 186 SER A N 1
ATOM 1444 C CA . SER A 1 186 ? -3.088 54.660 -7.399 1.00 23.45 186 SER A CA 1
ATOM 1445 C C . SER A 1 186 ? -3.043 55.039 -5.899 1.00 23.45 186 SER A C 1
ATOM 1447 O O . SER A 1 186 ? -4.046 55.440 -5.322 1.00 23.45 186 SER A O 1
ATOM 1449 N N . ARG A 1 187 ? -1.780 55.216 -5.438 1.00 22.53 187 ARG A N 1
ATOM 1450 C CA . ARG A 1 187 ? -1.234 55.982 -4.274 1.00 22.53 187 ARG A CA 1
ATOM 1451 C C . ARG A 1 187 ? -0.927 55.120 -3.033 1.00 22.53 187 ARG A C 1
ATOM 1453 O O . ARG A 1 187 ? -1.697 54.242 -2.706 1.00 22.53 187 ARG A O 1
ATOM 1460 N N . THR A 1 188 ? 0.172 55.271 -2.282 1.00 23.48 188 THR A N 1
ATOM 1461 C CA . THR A 1 188 ? 1.248 56.284 -2.213 1.00 23.48 188 THR A CA 1
ATOM 1462 C C . THR A 1 188 ? 2.404 55.759 -1.343 1.00 23.48 188 THR A C 1
ATOM 1464 O O . THR A 1 188 ? 2.185 54.995 -0.410 1.00 23.48 188 THR A O 1
ATOM 1467 N N . ARG A 1 189 ? 3.625 56.244 -1.610 1.00 24.56 189 ARG A N 1
ATOM 1468 C CA . ARG A 1 189 ? 4.821 56.167 -0.745 1.00 24.56 189 ARG A CA 1
ATOM 1469 C C . ARG A 1 189 ? 4.610 56.841 0.622 1.00 24.56 189 ARG A C 1
ATOM 1471 O O . ARG A 1 189 ? 4.172 57.987 0.648 1.00 24.56 189 ARG A O 1
ATOM 1478 N N . SER A 1 190 ? 5.185 56.267 1.682 1.00 25.27 190 SER A N 1
ATOM 1479 C CA . SER A 1 190 ? 5.881 57.039 2.727 1.00 25.27 190 SER A CA 1
ATOM 1480 C C . SER A 1 190 ? 7.071 56.262 3.309 1.00 25.27 190 SER A C 1
ATOM 1482 O O . SER A 1 190 ? 7.012 55.053 3.500 1.00 25.27 190 SER A O 1
ATOM 1484 N N . ARG A 1 191 ? 8.168 56.997 3.520 1.00 26.70 191 ARG A N 1
ATOM 1485 C CA . ARG A 1 191 ? 9.502 56.586 3.997 1.00 26.70 191 ARG A CA 1
ATOM 1486 C C . ARG A 1 191 ? 9.534 56.376 5.518 1.00 26.70 191 ARG A C 1
ATOM 1488 O O . ARG A 1 191 ? 8.739 57.015 6.191 1.00 26.70 191 ARG A O 1
ATOM 1495 N N . PHE A 1 192 ? 10.524 55.614 6.002 1.00 24.61 192 PHE A N 1
ATOM 1496 C CA . PHE A 1 192 ? 11.503 55.896 7.090 1.00 24.61 192 PHE A CA 1
ATOM 1497 C C . PHE A 1 192 ? 11.992 54.548 7.676 1.00 24.61 192 PHE A C 1
ATOM 1499 O O . PHE A 1 192 ? 11.158 53.677 7.865 1.00 24.61 192 PHE A O 1
ATOM 1506 N N . THR A 1 193 ? 13.238 54.228 8.049 1.00 25.39 193 THR A N 1
ATOM 1507 C CA . THR A 1 193 ? 14.645 54.655 7.843 1.00 25.39 193 THR A CA 1
ATOM 1508 C C . THR A 1 193 ? 15.501 53.638 8.630 1.00 25.39 193 THR A C 1
ATOM 1510 O O . THR A 1 193 ? 15.099 53.305 9.737 1.00 25.39 193 THR A O 1
ATOM 1513 N N . SER A 1 194 ? 16.709 53.309 8.135 1.00 29.23 194 SER A N 1
ATOM 1514 C CA . SER A 1 194 ? 17.916 52.862 8.884 1.00 29.23 194 SER A CA 1
ATOM 1515 C C . SER A 1 194 ? 17.837 51.513 9.641 1.00 29.23 194 SER A C 1
ATOM 1517 O O . SER A 1 194 ? 16.945 51.305 10.443 1.00 29.23 194 SER A O 1
ATOM 1519 N N . GLN A 1 195 ? 18.742 50.537 9.478 1.00 31.92 195 GLN A N 1
ATOM 1520 C CA . GLN A 1 195 ? 20.203 50.634 9.591 1.00 31.92 195 GLN A CA 1
ATOM 1521 C C . GLN A 1 195 ? 20.850 49.323 9.070 1.00 31.92 195 GLN A C 1
ATOM 1523 O O . GLN A 1 195 ? 20.289 48.243 9.230 1.00 31.92 195 GLN A O 1
ATOM 1528 N N . TRP A 1 196 ? 22.010 49.434 8.418 1.00 27.55 196 TRP A N 1
ATOM 1529 C CA . TRP A 1 196 ? 22.836 48.348 7.856 1.00 27.55 196 TRP A CA 1
ATOM 1530 C C . TRP A 1 196 ? 23.566 47.564 8.976 1.00 27.55 196 TRP A C 1
ATOM 1532 O O . TRP A 1 196 ? 23.954 48.192 9.956 1.00 27.55 196 TRP A O 1
ATOM 1542 N N . VAL A 1 197 ? 23.758 46.231 8.963 1.00 32.81 197 VAL A N 1
ATOM 1543 C CA . VAL A 1 197 ? 24.748 45.356 8.252 1.00 32.81 197 VAL A CA 1
ATOM 1544 C C . VAL A 1 197 ? 24.595 43.931 8.887 1.00 32.81 197 VAL A C 1
ATOM 1546 O O . VAL A 1 197 ? 24.198 43.896 10.052 1.00 32.81 197 VAL A O 1
ATOM 1549 N N . PRO A 1 198 ? 24.951 42.769 8.265 1.00 43.72 198 PRO A N 1
ATOM 1550 C CA . PRO A 1 198 ? 25.622 42.575 6.976 1.00 43.72 198 PRO A CA 1
ATOM 1551 C C . PRO A 1 198 ? 24.881 41.700 5.954 1.00 43.72 198 PRO A C 1
ATOM 1553 O O . PRO A 1 198 ? 24.249 40.689 6.252 1.00 43.72 198 PRO A O 1
ATOM 1556 N N . ALA A 1 199 ? 25.161 42.028 4.695 1.00 35.03 199 ALA A N 1
ATOM 1557 C CA . ALA A 1 199 ? 24.829 41.310 3.470 1.00 35.03 199 ALA A CA 1
ATOM 1558 C C . ALA A 1 199 ? 25.316 39.843 3.388 1.00 35.03 199 ALA A C 1
ATOM 1560 O O . ALA A 1 199 ? 24.966 39.145 2.442 1.00 35.03 199 ALA A O 1
ATOM 1561 N N . CYS A 1 200 ? 26.065 39.330 4.369 1.00 33.81 200 CYS A N 1
ATOM 1562 C CA . CYS A 1 200 ? 26.501 37.931 4.382 1.00 33.81 200 CYS A CA 1
ATOM 1563 C C . CYS A 1 200 ? 25.338 36.963 4.647 1.00 33.81 200 CYS A C 1
ATOM 1565 O O . CYS A 1 200 ? 25.299 35.886 4.063 1.00 33.81 200 CYS A O 1
ATOM 1567 N N . VAL A 1 201 ? 24.351 37.363 5.459 1.00 40.38 201 VAL A N 1
ATOM 1568 C CA . VAL A 1 201 ? 23.190 36.508 5.760 1.00 40.38 201 VAL A CA 1
ATOM 1569 C C . VAL A 1 201 ? 22.252 36.412 4.560 1.00 40.38 201 VAL A C 1
ATOM 1571 O O . VAL A 1 201 ? 21.690 35.353 4.347 1.00 40.38 201 VAL A O 1
ATOM 1574 N N . PHE A 1 202 ? 22.146 37.448 3.719 1.00 38.25 202 PHE A N 1
ATOM 1575 C CA . PHE A 1 202 ? 21.315 37.419 2.506 1.00 38.25 202 PHE A CA 1
ATOM 1576 C C . PHE A 1 202 ? 21.986 36.749 1.310 1.00 38.25 202 PHE A C 1
ATOM 1578 O O . PHE A 1 202 ? 21.279 36.208 0.471 1.00 38.25 202 PHE A O 1
ATOM 1585 N N . ILE A 1 203 ? 23.319 36.733 1.230 1.00 42.28 203 ILE A N 1
ATOM 1586 C CA . ILE A 1 203 ? 24.011 35.912 0.229 1.00 42.28 203 ILE A CA 1
ATOM 1587 C C . ILE A 1 203 ? 23.928 34.440 0.636 1.00 42.28 203 ILE A C 1
ATOM 1589 O O . ILE A 1 203 ? 23.674 33.613 -0.222 1.00 42.28 203 ILE A O 1
ATOM 1593 N N . ILE A 1 204 ? 24.029 34.106 1.930 1.00 44.59 204 ILE A N 1
ATOM 1594 C CA . ILE A 1 204 ? 23.849 32.727 2.410 1.00 44.59 204 ILE A CA 1
ATOM 1595 C C . ILE A 1 204 ? 22.375 32.303 2.334 1.00 44.59 204 ILE A C 1
ATOM 1597 O O . ILE A 1 204 ? 22.109 31.222 1.833 1.00 44.59 204 ILE A O 1
ATOM 1601 N N . LEU A 1 205 ? 21.404 33.145 2.714 1.00 43.19 205 LEU A N 1
ATOM 1602 C CA . LEU A 1 205 ? 19.978 32.860 2.489 1.00 43.19 205 LEU A CA 1
ATOM 1603 C C . LEU A 1 205 ? 19.645 32.826 1.002 1.00 43.19 205 LEU A C 1
ATOM 1605 O O . LEU A 1 205 ? 18.846 32.004 0.601 1.00 43.19 205 LEU A O 1
ATOM 1609 N N . GLY A 1 206 ? 20.238 33.690 0.182 1.00 40.34 206 GLY A N 1
ATOM 1610 C CA . GLY A 1 206 ? 20.039 33.711 -1.264 1.00 40.34 206 GLY A CA 1
ATOM 1611 C C . GLY A 1 206 ? 20.644 32.488 -1.940 1.00 40.34 206 GLY A C 1
ATOM 1612 O O . GLY A 1 206 ? 20.034 31.958 -2.854 1.00 40.34 206 GLY A O 1
ATOM 1613 N N . PHE A 1 207 ? 21.783 31.991 -1.453 1.00 39.34 207 PHE A N 1
ATOM 1614 C CA . PHE A 1 207 ? 22.418 30.762 -1.928 1.00 39.34 207 PHE A CA 1
ATOM 1615 C C . PHE A 1 207 ? 21.712 29.516 -1.386 1.00 39.34 207 PHE A C 1
ATOM 1617 O O . PHE A 1 207 ? 21.616 28.547 -2.113 1.00 39.34 207 PHE A O 1
ATOM 1624 N N . ILE A 1 208 ? 21.151 29.546 -0.170 1.00 43.19 208 ILE A N 1
ATOM 1625 C CA . ILE A 1 208 ? 20.306 28.475 0.388 1.00 43.19 208 ILE A CA 1
ATOM 1626 C C . ILE A 1 208 ? 18.942 28.455 -0.312 1.00 43.19 208 ILE A C 1
ATOM 1628 O O . ILE A 1 208 ? 18.500 27.391 -0.701 1.00 43.19 208 ILE A O 1
ATOM 1632 N N . ILE A 1 209 ? 18.307 29.602 -0.565 1.00 41.34 209 ILE A N 1
ATOM 1633 C CA . ILE A 1 209 ? 17.075 29.709 -1.364 1.00 41.34 209 ILE A CA 1
ATOM 1634 C C . ILE A 1 209 ? 17.356 29.307 -2.812 1.00 41.34 209 ILE A C 1
ATOM 1636 O O . ILE A 1 209 ? 16.534 28.632 -3.408 1.00 41.34 209 ILE A O 1
ATOM 1640 N N . TRP A 1 210 ? 18.520 29.649 -3.372 1.00 36.50 210 TRP A N 1
ATOM 1641 C CA . TRP A 1 210 ? 18.934 29.192 -4.698 1.00 36.50 210 TRP A CA 1
ATOM 1642 C C . TRP A 1 210 ? 19.275 27.693 -4.718 1.00 36.50 210 TRP A C 1
ATOM 1644 O O . TRP A 1 210 ? 18.878 27.034 -5.665 1.00 36.50 210 TRP A O 1
ATOM 1654 N N . LEU A 1 211 ? 19.894 27.112 -3.680 1.00 38.69 211 LEU A N 1
ATOM 1655 C CA . LEU A 1 211 ? 20.121 25.660 -3.546 1.00 38.69 211 LEU A CA 1
ATOM 1656 C C . LEU A 1 211 ? 18.823 24.877 -3.294 1.00 38.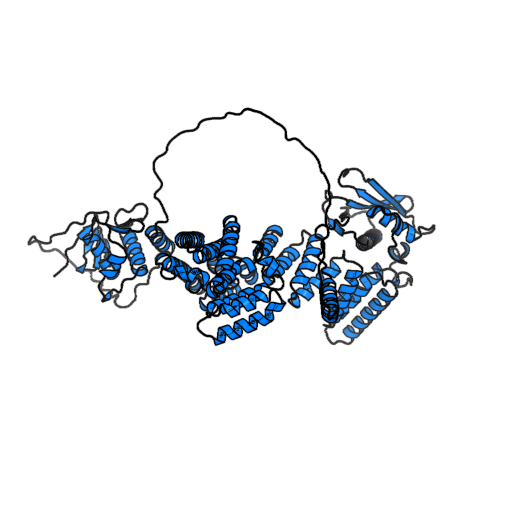69 211 LEU A C 1
ATOM 1658 O O . LEU A 1 211 ? 18.692 23.768 -3.794 1.00 38.69 211 LEU A O 1
ATOM 1662 N N . PHE A 1 212 ? 17.854 25.446 -2.571 1.00 37.16 212 PHE A N 1
ATOM 1663 C CA . PHE A 1 212 ? 16.526 24.850 -2.382 1.00 37.16 212 PHE A CA 1
ATOM 1664 C C . PHE A 1 212 ? 15.624 25.031 -3.618 1.00 37.16 212 PHE A C 1
ATOM 1666 O O . PHE A 1 212 ? 14.834 24.141 -3.901 1.00 37.16 212 PHE A O 1
ATOM 1673 N N . ASN A 1 213 ? 15.783 26.108 -4.403 1.00 35.25 213 ASN A N 1
ATOM 1674 C CA . ASN A 1 213 ? 15.104 26.297 -5.701 1.00 35.25 213 ASN A CA 1
ATOM 1675 C C . ASN A 1 213 ? 15.844 25.664 -6.896 1.00 35.25 213 ASN A C 1
ATOM 1677 O O . ASN A 1 213 ? 15.366 25.773 -8.022 1.00 35.25 213 ASN A O 1
ATOM 1681 N N . THR A 1 214 ? 17.010 25.045 -6.689 1.00 31.94 214 THR A N 1
ATOM 1682 C CA . THR A 1 214 ? 17.732 24.273 -7.722 1.00 31.94 214 THR A CA 1
ATOM 1683 C C . THR A 1 214 ? 17.850 22.794 -7.370 1.00 31.94 214 THR A C 1
ATOM 1685 O O . THR A 1 214 ? 18.588 22.062 -8.026 1.00 31.94 214 THR A O 1
ATOM 1688 N N . ALA A 1 215 ? 17.061 22.311 -6.407 1.00 25.84 215 ALA A N 1
ATOM 1689 C CA . ALA A 1 215 ? 16.532 20.969 -6.573 1.00 25.84 215 ALA A CA 1
ATOM 1690 C C . ALA A 1 215 ? 15.579 21.052 -7.773 1.00 25.84 215 ALA A C 1
ATOM 1692 O O . ALA A 1 215 ? 14.667 21.884 -7.738 1.00 25.84 215 ALA A O 1
ATOM 1693 N N . PRO A 1 216 ? 15.771 20.270 -8.847 1.00 27.02 216 PRO A N 1
ATOM 1694 C CA . PRO A 1 216 ? 14.699 20.092 -9.798 1.00 27.02 216 PRO A CA 1
ATOM 1695 C C . PRO A 1 216 ? 13.565 19.435 -9.010 1.00 27.02 216 PRO A C 1
ATOM 1697 O O . PRO A 1 216 ? 13.543 18.225 -8.808 1.00 27.02 216 PRO A O 1
ATOM 1700 N N . GLN A 1 217 ? 12.619 20.236 -8.520 1.00 31.97 217 GLN A N 1
ATOM 1701 C CA . GLN A 1 217 ? 11.253 19.765 -8.472 1.00 31.97 217 GLN A CA 1
ATOM 1702 C C . GLN A 1 217 ? 10.860 19.595 -9.934 1.00 31.97 217 GLN A C 1
ATOM 1704 O O . GLN A 1 217 ? 10.248 20.466 -10.543 1.00 31.97 217 GLN A O 1
ATOM 1709 N N . GLU A 1 218 ? 11.229 18.451 -10.505 1.00 29.88 218 GLU A N 1
ATOM 1710 C CA . GLU A 1 218 ? 10.409 17.819 -11.523 1.00 29.88 218 GLU A CA 1
ATOM 1711 C C . GLU A 1 218 ? 9.111 17.389 -10.829 1.00 29.88 218 GLU A C 1
ATOM 1713 O O . GLU A 1 218 ? 8.804 16.213 -10.669 1.00 29.88 218 GLU A O 1
ATOM 1718 N N . SER A 1 219 ? 8.316 18.367 -10.384 1.00 30.33 219 SER A N 1
ATOM 1719 C CA . SER A 1 219 ? 6.885 18.205 -10.511 1.00 30.33 219 SER A CA 1
ATOM 1720 C C . SER A 1 219 ? 6.668 18.181 -12.014 1.00 30.33 219 SER A C 1
ATOM 1722 O O . SER A 1 219 ? 6.656 19.229 -12.665 1.00 30.33 219 SER A O 1
ATOM 1724 N N . ILE A 1 220 ? 6.607 16.975 -12.578 1.00 28.42 220 ILE A N 1
ATOM 1725 C CA . ILE A 1 220 ? 5.940 16.771 -13.855 1.00 28.42 220 ILE A CA 1
ATOM 1726 C C . ILE A 1 220 ? 4.594 17.455 -13.661 1.00 28.42 220 ILE A C 1
ATOM 1728 O O . ILE A 1 220 ? 3.810 17.025 -12.817 1.00 28.42 220 ILE A O 1
ATOM 1732 N N . ASP A 1 221 ? 4.389 18.588 -14.331 1.00 28.84 221 ASP A N 1
ATOM 1733 C CA . ASP A 1 221 ? 3.076 19.207 -14.392 1.00 28.84 221 ASP A CA 1
ATOM 1734 C C . ASP A 1 221 ? 2.139 18.107 -14.907 1.00 28.84 221 ASP A C 1
ATOM 1736 O O . ASP A 1 221 ? 2.329 17.646 -16.038 1.00 28.84 221 ASP A O 1
ATOM 1740 N N . PRO A 1 222 ? 1.183 17.614 -14.100 1.00 35.38 222 PRO A N 1
ATOM 1741 C CA . PRO A 1 222 ? 0.288 16.551 -14.541 1.00 35.38 222 PRO A CA 1
ATOM 1742 C C . PRO A 1 222 ? -0.584 17.003 -15.726 1.00 35.38 222 PRO A C 1
ATOM 1744 O O . PRO A 1 222 ? -1.236 16.166 -16.343 1.00 35.38 222 PRO A O 1
ATOM 1747 N N . ASN A 1 223 ? -0.558 18.301 -16.064 1.00 33.69 223 ASN A N 1
ATOM 1748 C CA . ASN A 1 223 ? -1.224 18.912 -17.207 1.00 33.69 223 ASN A CA 1
ATOM 1749 C C . ASN A 1 223 ? -0.267 19.346 -18.332 1.00 33.69 223 ASN A C 1
ATOM 1751 O O . ASN A 1 223 ? -0.683 20.127 -19.190 1.00 33.69 223 ASN A O 1
ATOM 1755 N N . LEU A 1 224 ? 0.986 18.867 -18.387 1.00 33.19 224 LEU A N 1
ATOM 1756 C CA . LEU A 1 224 ? 1.723 18.934 -19.652 1.00 33.19 224 LEU A CA 1
ATOM 1757 C C . LEU A 1 224 ? 1.014 17.989 -20.636 1.00 33.19 224 LEU A C 1
ATOM 1759 O O . LEU A 1 224 ? 1.271 16.784 -20.665 1.00 33.19 224 LEU A O 1
ATOM 1763 N N . GLU A 1 225 ? 0.067 18.531 -21.403 1.00 40.75 225 GLU A N 1
ATOM 1764 C CA . GLU A 1 225 ? -0.526 17.877 -22.568 1.00 40.75 225 GLU A CA 1
ATOM 1765 C C . GLU A 1 225 ? 0.596 17.627 -23.580 1.00 40.75 225 GLU A C 1
ATOM 1767 O O . GLU A 1 225 ? 0.891 18.447 -24.446 1.00 40.75 225 GLU A O 1
ATOM 1772 N N . TYR A 1 226 ? 1.293 16.502 -23.435 1.00 47.31 226 TYR A N 1
ATOM 1773 C CA . TYR A 1 226 ? 2.093 15.962 -24.520 1.00 47.31 226 TYR A CA 1
ATOM 1774 C C . TYR A 1 226 ? 1.137 15.590 -25.649 1.00 47.31 226 TYR A C 1
ATOM 1776 O O . TYR A 1 226 ? 0.134 14.905 -25.404 1.00 47.31 226 TYR A O 1
ATOM 1784 N N . ASP A 1 227 ? 1.481 15.964 -26.883 1.00 58.09 227 ASP A N 1
ATOM 1785 C CA . ASP A 1 227 ? 0.835 15.399 -28.062 1.00 58.09 227 ASP A CA 1
ATOM 1786 C C . ASP A 1 227 ? 0.951 13.871 -27.951 1.00 58.09 227 ASP A C 1
ATOM 1788 O O . ASP A 1 227 ? 2.046 13.295 -27.955 1.00 58.09 227 ASP A O 1
ATOM 1792 N N . THR A 1 228 ? -0.187 13.218 -27.711 1.00 65.38 228 THR A N 1
ATOM 1793 C CA . THR A 1 228 ? -0.247 11.775 -27.485 1.00 65.38 228 THR A CA 1
ATOM 1794 C C . THR A 1 228 ? -0.602 11.104 -28.797 1.00 65.38 228 THR A C 1
ATOM 1796 O O . THR A 1 228 ? -1.668 11.353 -29.352 1.00 65.38 228 THR A O 1
ATOM 1799 N N . VAL A 1 229 ? 0.288 10.248 -29.288 1.00 68.62 229 VAL A N 1
ATOM 1800 C CA . VAL A 1 229 ? 0.118 9.508 -30.538 1.00 68.62 229 VAL A CA 1
ATOM 1801 C C . VAL A 1 229 ? -0.150 8.052 -30.213 1.00 68.62 229 VAL A C 1
ATOM 1803 O O . VAL A 1 229 ? 0.625 7.415 -29.494 1.00 68.62 229 VAL A O 1
ATOM 1806 N N . TYR A 1 230 ? -1.224 7.518 -30.780 1.00 68.19 230 TYR A N 1
ATOM 1807 C CA . TYR A 1 230 ? -1.565 6.111 -30.653 1.00 68.19 230 TYR A CA 1
ATOM 1808 C C . TYR A 1 230 ? -1.033 5.348 -31.869 1.00 68.19 230 TYR A C 1
ATOM 1810 O O . TYR A 1 230 ? -1.369 5.669 -33.009 1.00 68.19 230 TYR A O 1
ATOM 1818 N N . LEU A 1 231 ? -0.175 4.358 -31.634 1.00 69.19 231 LEU A N 1
ATOM 1819 C CA . LEU A 1 231 ? 0.302 3.423 -32.648 1.00 69.19 231 LEU A CA 1
ATOM 1820 C C . LEU A 1 231 ? -0.616 2.204 -32.652 1.00 69.19 231 LEU A C 1
ATOM 1822 O O . LEU A 1 231 ? -0.684 1.479 -31.658 1.00 69.19 231 LEU A O 1
ATOM 1826 N N . TYR A 1 232 ? -1.308 1.982 -33.768 1.00 65.75 232 TYR A N 1
ATOM 1827 C CA . TYR A 1 232 ? -2.130 0.791 -33.949 1.00 65.75 232 TYR A CA 1
ATOM 1828 C C . TYR A 1 232 ? -1.326 -0.336 -34.591 1.00 65.75 232 TYR A C 1
ATOM 1830 O O . TYR A 1 232 ? -0.793 -0.172 -35.694 1.00 65.75 232 TYR A O 1
ATOM 1838 N N . HIS A 1 233 ? -1.285 -1.497 -33.939 1.00 61.41 233 HIS A N 1
ATOM 1839 C CA . HIS A 1 233 ? -0.685 -2.691 -34.521 1.00 61.41 233 HIS A CA 1
ATOM 1840 C C . HIS A 1 233 ? -1.742 -3.455 -35.334 1.00 61.41 233 HIS A C 1
ATOM 1842 O O . HIS A 1 233 ? -2.476 -4.285 -34.802 1.00 61.41 233 HIS A O 1
ATOM 1848 N N . GLN A 1 234 ? -1.830 -3.198 -36.645 1.00 54.41 234 GLN A N 1
ATOM 1849 C CA . GLN A 1 234 ? -2.620 -4.057 -37.534 1.00 54.41 234 GLN A CA 1
ATOM 1850 C C . GLN A 1 234 ? -1.942 -5.430 -37.633 1.00 54.41 234 GLN A C 1
ATOM 1852 O O . GLN A 1 234 ? -1.030 -5.632 -38.431 1.00 54.41 234 GLN A O 1
ATOM 1857 N N . SER A 1 235 ? -2.409 -6.398 -36.848 1.00 46.22 235 SER A N 1
ATOM 1858 C CA . SER A 1 235 ? -2.269 -7.804 -37.205 1.00 46.22 235 SER A CA 1
ATOM 1859 C C . SER A 1 235 ? -3.262 -8.069 -38.335 1.00 46.22 235 SER A C 1
ATOM 1861 O O . SER A 1 235 ? -4.445 -8.323 -38.109 1.00 46.22 235 SER A O 1
ATOM 1863 N N . ARG A 1 236 ? -2.831 -7.963 -39.598 1.00 46.62 236 ARG A N 1
ATOM 1864 C CA . ARG A 1 236 ? -3.646 -8.574 -40.651 1.00 46.62 236 ARG A CA 1
ATOM 1865 C C . ARG A 1 236 ? -3.662 -10.075 -40.367 1.00 46.62 236 ARG A C 1
ATOM 1867 O O . ARG A 1 236 ? -2.638 -10.740 -40.488 1.00 46.62 236 ARG A O 1
ATOM 1874 N N . HIS A 1 237 ? -4.830 -10.615 -40.026 1.00 40.38 237 HIS A N 1
ATOM 1875 C CA . HIS A 1 237 ? -5.132 -12.010 -40.325 1.00 40.38 237 HIS A CA 1
ATOM 1876 C C . HIS A 1 237 ? -5.084 -12.146 -41.852 1.00 40.38 237 HIS A C 1
ATOM 1878 O O . HIS A 1 237 ? -6.065 -11.869 -42.538 1.00 40.38 237 HIS A O 1
ATOM 1884 N N . MET A 1 238 ? -3.909 -12.467 -42.389 1.00 43.34 238 MET A N 1
ATOM 1885 C CA . MET A 1 238 ? -3.744 -12.827 -43.791 1.00 43.34 238 MET A CA 1
ATOM 1886 C C . MET A 1 238 ? -3.857 -14.340 -43.911 1.00 43.34 238 MET A C 1
ATOM 1888 O O . MET A 1 238 ? -3.237 -15.068 -43.138 1.00 43.34 238 MET A O 1
ATOM 1892 N N . ASP A 1 239 ? -4.676 -14.800 -44.857 1.00 38.84 239 ASP A N 1
ATOM 1893 C CA . ASP A 1 239 ? -4.793 -16.212 -45.204 1.00 38.84 239 ASP A CA 1
ATOM 1894 C C . ASP A 1 239 ? -3.392 -16.797 -45.451 1.00 38.84 239 ASP A C 1
ATOM 1896 O O . ASP A 1 239 ? -2.660 -16.347 -46.331 1.00 38.84 239 ASP A O 1
ATOM 1900 N N . GLU A 1 240 ? -3.036 -17.803 -44.650 1.00 43.56 240 GLU A N 1
ATOM 1901 C CA . GLU A 1 240 ? -1.720 -18.450 -44.480 1.00 43.56 240 GLU A CA 1
ATOM 1902 C C . GLU A 1 240 ? -1.070 -19.038 -45.755 1.00 43.56 240 GLU A C 1
ATOM 1904 O O . GLU A 1 240 ? -0.079 -19.760 -45.665 1.00 43.56 240 GLU A O 1
ATOM 1909 N N . LYS A 1 241 ? -1.615 -18.800 -46.953 1.00 44.66 241 LYS A N 1
ATOM 1910 C CA . LYS A 1 241 ? -1.227 -19.531 -48.168 1.00 44.66 241 LYS A CA 1
ATOM 1911 C C . LYS A 1 241 ? -0.366 -18.784 -49.182 1.00 44.66 241 LYS A C 1
ATOM 1913 O O . LYS A 1 241 ? 0.241 -19.478 -49.989 1.00 44.66 241 LYS A O 1
ATOM 1918 N N . ASP A 1 242 ? -0.241 -17.457 -49.123 1.00 46.56 242 ASP A N 1
ATOM 1919 C CA . ASP A 1 242 ? 0.352 -16.698 -50.243 1.00 46.56 242 ASP A CA 1
ATOM 1920 C C . ASP A 1 242 ? 1.498 -15.730 -49.879 1.00 46.56 242 ASP A C 1
ATOM 1922 O O . ASP A 1 242 ? 1.872 -14.906 -50.710 1.00 46.56 242 ASP A O 1
ATOM 1926 N N . ILE A 1 243 ? 2.097 -15.817 -48.683 1.00 54.25 243 ILE A N 1
ATOM 1927 C CA . ILE A 1 243 ? 3.249 -14.967 -48.318 1.00 54.25 243 ILE A CA 1
ATOM 1928 C C . ILE A 1 243 ? 4.495 -15.831 -48.101 1.00 54.25 243 ILE A C 1
ATOM 1930 O O . ILE A 1 243 ? 4.506 -16.727 -47.258 1.00 54.25 243 ILE A O 1
ATOM 1934 N N . GLU A 1 244 ? 5.557 -15.558 -48.861 1.00 58.44 244 GLU A N 1
ATOM 1935 C CA . GLU A 1 244 ? 6.878 -16.150 -48.633 1.00 58.44 244 GLU A CA 1
ATOM 1936 C C . GLU A 1 244 ? 7.454 -15.647 -47.297 1.00 58.44 244 GLU A C 1
ATOM 1938 O O . GLU A 1 244 ? 7.348 -14.468 -46.968 1.00 58.44 244 GLU A O 1
ATOM 1943 N N . GLN A 1 245 ? 8.089 -16.527 -46.519 1.00 56.81 245 GLN A N 1
ATOM 1944 C CA . GLN A 1 245 ? 8.589 -16.221 -45.169 1.00 56.81 245 GLN A CA 1
ATOM 1945 C C . GLN A 1 245 ? 9.522 -14.989 -45.116 1.00 56.81 245 GLN A C 1
ATOM 1947 O O . GLN A 1 245 ? 9.483 -14.225 -44.156 1.00 56.81 245 GLN A O 1
ATOM 1952 N N . GLU A 1 246 ? 10.287 -14.728 -46.182 1.00 57.06 246 GLU A N 1
ATOM 1953 C CA . GLU A 1 246 ? 11.138 -13.533 -46.300 1.00 57.06 246 GLU A CA 1
ATOM 1954 C C . GLU A 1 246 ? 10.345 -12.212 -46.364 1.00 57.06 246 GLU A C 1
ATOM 1956 O O . GLU A 1 246 ? 10.826 -11.180 -45.884 1.00 57.06 246 GLU A O 1
ATOM 1961 N N . GLU A 1 247 ? 9.134 -12.225 -46.932 1.00 55.28 247 GLU A N 1
ATOM 1962 C CA . GLU A 1 247 ? 8.270 -11.044 -47.028 1.00 55.28 247 GLU A CA 1
ATOM 1963 C C . GLU A 1 247 ? 7.644 -10.692 -45.676 1.00 55.28 247 GLU A C 1
ATOM 1965 O O . GLU A 1 247 ? 7.598 -9.513 -45.317 1.00 55.28 247 GLU A O 1
ATOM 1970 N N . HIS A 1 248 ? 7.232 -11.708 -44.908 1.00 60.06 248 HIS A N 1
ATOM 1971 C CA . HIS A 1 248 ? 6.739 -11.526 -43.543 1.00 60.06 248 HIS A CA 1
ATOM 1972 C C . HIS A 1 248 ? 7.820 -10.910 -42.651 1.00 60.06 248 HIS A C 1
ATOM 1974 O O . HIS A 1 248 ? 7.589 -9.887 -42.000 1.00 60.06 248 HIS A O 1
ATOM 1980 N N . ASP A 1 249 ? 9.037 -11.458 -42.709 1.00 58.47 249 ASP A N 1
ATOM 1981 C CA . ASP A 1 249 ? 10.132 -10.956 -41.890 1.00 58.47 249 ASP A CA 1
ATOM 1982 C C . ASP A 1 249 ? 10.530 -9.515 -42.287 1.00 58.47 249 ASP A C 1
ATOM 1984 O O . ASP A 1 249 ? 10.953 -8.725 -41.442 1.00 58.47 249 ASP A O 1
ATOM 1988 N N . LEU A 1 250 ? 10.431 -9.133 -43.570 1.00 59.00 250 LEU A N 1
ATOM 1989 C CA . LEU A 1 250 ? 10.703 -7.757 -44.011 1.00 59.00 250 LEU A CA 1
ATOM 1990 C C . LEU A 1 250 ? 9.656 -6.767 -43.485 1.00 59.00 250 LEU A C 1
ATOM 1992 O O . LEU A 1 250 ? 10.011 -5.651 -43.095 1.00 59.00 250 LEU A O 1
ATOM 1996 N N . GLU A 1 251 ? 8.384 -7.159 -43.490 1.00 60.19 251 GLU A N 1
ATOM 1997 C CA . GLU A 1 251 ? 7.286 -6.345 -42.974 1.00 60.19 251 GLU A CA 1
ATOM 1998 C C . GLU A 1 251 ? 7.446 -6.088 -41.472 1.00 60.19 251 GLU A C 1
ATOM 2000 O O . GLU A 1 251 ? 7.395 -4.937 -41.032 1.00 60.19 251 GLU A O 1
ATOM 2005 N N . GLU A 1 252 ? 7.734 -7.139 -40.701 1.00 62.38 252 GLU A N 1
ATOM 2006 C CA . GLU A 1 252 ? 7.986 -7.057 -39.261 1.00 62.38 252 GLU A CA 1
ATOM 2007 C C . GLU A 1 252 ? 9.181 -6.136 -38.950 1.00 62.38 252 GLU A C 1
ATOM 2009 O O . GLU A 1 252 ? 9.101 -5.261 -38.083 1.00 62.38 252 GLU A O 1
ATOM 2014 N N . ARG A 1 253 ? 10.269 -6.239 -39.730 1.00 63.78 253 ARG A N 1
ATOM 2015 C CA . ARG A 1 253 ? 11.453 -5.371 -39.589 1.00 63.78 253 ARG A CA 1
ATOM 2016 C C . ARG A 1 253 ? 11.160 -3.902 -39.891 1.00 63.78 253 ARG A C 1
ATOM 2018 O O . ARG A 1 253 ? 11.613 -3.022 -39.156 1.00 63.78 253 ARG A O 1
ATOM 2025 N N . LEU A 1 254 ? 10.431 -3.611 -40.970 1.00 60.84 254 LEU A N 1
ATOM 2026 C CA . LEU A 1 254 ? 10.059 -2.235 -41.324 1.00 60.84 254 LEU A CA 1
ATOM 2027 C C . LEU A 1 254 ? 9.110 -1.627 -40.288 1.00 60.84 254 LEU A C 1
ATOM 2029 O O . LEU A 1 254 ? 9.251 -0.451 -39.944 1.00 60.84 254 LEU A O 1
ATOM 2033 N N . ARG A 1 255 ? 8.184 -2.433 -39.763 1.00 66.25 255 ARG A N 1
ATOM 2034 C CA . ARG A 1 255 ? 7.254 -2.045 -38.701 1.00 66.25 255 ARG A CA 1
ATOM 2035 C C . ARG A 1 255 ? 7.997 -1.684 -37.418 1.00 66.25 255 ARG A C 1
ATOM 2037 O O . ARG A 1 255 ? 7.830 -0.568 -36.932 1.00 66.25 255 ARG A O 1
ATOM 2044 N N . TRP A 1 256 ? 8.892 -2.553 -36.941 1.00 67.31 256 TRP A N 1
ATOM 2045 C CA . TRP A 1 256 ? 9.734 -2.264 -35.775 1.00 67.31 256 TRP A CA 1
ATOM 2046 C C . TRP A 1 256 ? 10.501 -0.949 -35.949 1.00 67.31 256 TRP A C 1
ATOM 2048 O O . TRP A 1 256 ? 10.520 -0.113 -35.050 1.00 67.31 256 TRP A O 1
ATOM 2058 N N . TRP A 1 257 ? 11.093 -0.716 -37.126 1.00 67.88 257 TRP A N 1
ATOM 2059 C CA . TRP A 1 257 ? 11.884 0.494 -37.368 1.00 67.88 257 TRP A CA 1
ATOM 2060 C C . TRP A 1 257 ? 11.048 1.771 -37.278 1.00 67.88 257 TRP A C 1
ATOM 2062 O O . TRP A 1 257 ? 11.464 2.741 -36.641 1.00 67.88 257 TRP A O 1
ATOM 2072 N N . LEU A 1 258 ? 9.857 1.765 -37.880 1.00 68.00 258 LEU A N 1
ATOM 2073 C CA . LEU A 1 258 ? 8.921 2.885 -37.797 1.00 68.00 258 LEU A CA 1
ATOM 2074 C C . LEU A 1 258 ? 8.515 3.161 -36.351 1.00 68.00 258 LEU A C 1
ATOM 2076 O O . LEU A 1 258 ? 8.512 4.318 -35.928 1.00 68.00 258 LEU A O 1
ATOM 2080 N N . GLU A 1 259 ? 8.225 2.113 -35.580 1.00 70.88 259 GLU A N 1
ATOM 2081 C CA . GLU A 1 259 ? 7.903 2.259 -34.165 1.00 70.88 259 GLU A CA 1
ATOM 2082 C C . GLU A 1 259 ? 9.044 2.899 -33.381 1.00 70.88 259 GLU A C 1
ATOM 2084 O O . GLU A 1 259 ? 8.795 3.814 -32.599 1.00 70.88 259 GLU A O 1
ATOM 2089 N N . GLN A 1 260 ? 10.289 2.466 -33.599 1.00 69.88 260 GLN A N 1
ATOM 2090 C CA . GLN A 1 260 ? 11.442 3.076 -32.937 1.00 69.88 260 GLN A CA 1
ATOM 2091 C C . GLN A 1 260 ? 11.553 4.559 -33.291 1.00 69.88 260 GLN A C 1
ATOM 2093 O O . GLN A 1 260 ? 11.659 5.407 -32.406 1.00 69.88 260 GLN A O 1
ATOM 2098 N N . LYS A 1 261 ? 11.426 4.908 -34.575 1.00 71.50 261 LYS A N 1
ATOM 2099 C CA . LYS A 1 261 ? 11.485 6.305 -35.024 1.00 71.50 261 LYS A CA 1
ATOM 2100 C C . LYS A 1 261 ? 10.419 7.189 -34.392 1.00 71.50 261 LYS A C 1
ATOM 2102 O O . LYS A 1 261 ? 10.723 8.321 -34.024 1.00 71.50 261 LYS A O 1
ATOM 2107 N N . VAL A 1 262 ? 9.199 6.679 -34.241 1.00 72.75 262 VAL A N 1
ATOM 2108 C CA . VAL A 1 262 ? 8.106 7.410 -33.590 1.00 72.75 262 VAL A CA 1
ATOM 2109 C C . VAL A 1 262 ? 8.325 7.500 -32.075 1.00 72.75 262 VAL A C 1
ATOM 2111 O O . VAL A 1 262 ? 8.161 8.579 -31.510 1.00 72.75 262 VAL A O 1
ATOM 2114 N N . LYS A 1 263 ? 8.763 6.417 -31.412 1.00 73.38 263 LYS A N 1
ATOM 2115 C CA . LYS A 1 263 ? 9.061 6.393 -29.963 1.00 73.38 263 LYS A CA 1
ATOM 2116 C C . LYS A 1 263 ? 10.159 7.394 -29.578 1.00 73.38 263 LYS A C 1
ATOM 2118 O O . LYS A 1 263 ? 10.072 7.998 -28.514 1.00 73.38 263 LYS A O 1
ATOM 2123 N N . HIS A 1 264 ? 11.134 7.633 -30.452 1.00 71.75 264 HIS A N 1
ATOM 2124 C CA . HIS A 1 264 ? 12.233 8.579 -30.228 1.00 71.75 264 HIS A CA 1
ATOM 2125 C C . HIS A 1 264 ? 11.896 10.061 -30.496 1.00 71.75 264 HIS A C 1
ATOM 2127 O O . HIS A 1 264 ? 12.782 10.913 -30.382 1.00 71.75 264 HIS A O 1
ATOM 2133 N N . LEU A 1 265 ? 10.649 10.406 -30.842 1.00 69.94 265 LEU A N 1
ATOM 2134 C CA . LEU A 1 265 ? 10.264 11.807 -31.023 1.00 69.94 265 LEU A CA 1
ATOM 2135 C C . LEU A 1 265 ? 10.278 12.562 -29.677 1.00 69.94 265 LEU A C 1
ATOM 2137 O O . LEU A 1 265 ? 9.623 12.137 -28.720 1.00 69.94 265 LEU A O 1
ATOM 2141 N N . PRO A 1 266 ? 11.000 13.694 -29.575 1.00 58.72 266 PRO A N 1
ATOM 2142 C CA . PRO A 1 266 ? 11.052 14.474 -28.344 1.00 58.72 266 PRO A CA 1
ATOM 2143 C C . PRO A 1 266 ? 9.670 15.050 -28.008 1.00 58.72 266 PRO A C 1
ATOM 2145 O O . PRO A 1 266 ? 8.953 15.510 -28.893 1.00 58.72 266 PRO A O 1
ATOM 2148 N N . ALA A 1 267 ? 9.315 15.046 -26.719 1.00 61.47 267 ALA A N 1
ATOM 2149 C CA . ALA A 1 267 ? 8.065 15.606 -26.187 1.00 61.47 267 ALA A CA 1
ATOM 2150 C C . ALA A 1 267 ? 6.757 15.018 -26.771 1.00 61.47 267 ALA A C 1
ATOM 2152 O O . ALA A 1 267 ? 5.703 15.629 -26.639 1.00 61.47 267 ALA A O 1
ATOM 2153 N N . THR A 1 268 ? 6.798 13.831 -27.386 1.00 70.00 268 THR A N 1
ATOM 2154 C CA . THR A 1 268 ? 5.597 13.098 -27.829 1.00 70.00 268 THR A CA 1
ATOM 2155 C C . THR A 1 268 ? 5.369 11.914 -26.908 1.00 70.00 268 THR A C 1
ATOM 2157 O O . THR A 1 268 ? 6.303 11.149 -26.678 1.00 70.00 268 THR A O 1
ATOM 2160 N N . LYS A 1 269 ? 4.148 11.713 -26.408 1.00 71.12 269 LYS A N 1
ATOM 2161 C CA . LYS A 1 269 ? 3.800 10.477 -25.693 1.00 71.12 269 LYS A CA 1
ATOM 2162 C C . LYS A 1 269 ? 3.306 9.453 -26.710 1.00 71.12 269 LYS A C 1
ATOM 2164 O O . LYS A 1 269 ? 2.343 9.715 -27.419 1.00 71.12 269 LYS A O 1
ATOM 2169 N N . VAL A 1 270 ? 3.947 8.290 -26.783 1.00 73.94 270 VAL A N 1
ATOM 2170 C CA . VAL A 1 270 ? 3.562 7.223 -27.723 1.00 73.94 270 VAL A CA 1
ATOM 2171 C C . VAL A 1 270 ? 2.885 6.085 -26.965 1.00 73.94 270 VAL A C 1
ATOM 2173 O O . VAL A 1 270 ? 3.467 5.545 -26.024 1.00 73.94 270 VAL A O 1
ATOM 2176 N N . ILE A 1 271 ? 1.664 5.724 -27.365 1.00 71.44 271 ILE A N 1
ATOM 2177 C CA . ILE A 1 271 ? 0.876 4.636 -26.765 1.00 71.44 271 ILE A CA 1
ATOM 2178 C C . ILE A 1 271 ? 0.609 3.576 -27.832 1.00 71.44 271 ILE A C 1
ATOM 2180 O O . ILE A 1 271 ? 0.086 3.891 -28.894 1.00 71.44 271 ILE A O 1
ATOM 2184 N N . ILE A 1 272 ? 0.951 2.318 -27.559 1.00 70.69 272 ILE A N 1
ATOM 2185 C CA . ILE A 1 272 ? 0.610 1.197 -28.446 1.00 70.69 272 ILE A CA 1
ATOM 2186 C C . ILE A 1 272 ? -0.791 0.709 -28.062 1.00 70.69 272 ILE A C 1
ATOM 2188 O O . ILE A 1 272 ? -1.054 0.479 -26.882 1.00 70.69 272 ILE A O 1
ATOM 2192 N N . THR A 1 273 ? -1.698 0.586 -29.031 1.00 63.38 273 THR A N 1
ATOM 2193 C CA . THR A 1 273 ? -3.097 0.198 -28.793 1.00 63.38 273 THR A CA 1
ATOM 2194 C C . THR A 1 273 ? -3.576 -0.839 -29.805 1.00 63.38 273 THR A C 1
ATOM 2196 O O . THR A 1 273 ? -3.316 -0.718 -31.000 1.00 63.38 273 THR A O 1
ATOM 2199 N N . ASP A 1 274 ? -4.346 -1.813 -29.318 1.00 62.50 274 ASP A N 1
ATOM 2200 C CA . ASP A 1 274 ? -5.097 -2.774 -30.142 1.00 62.50 274 ASP A CA 1
ATOM 2201 C C . ASP A 1 274 ? -6.540 -2.308 -30.404 1.00 62.50 274 ASP A C 1
ATOM 2203 O O . ASP A 1 274 ? -7.299 -2.960 -31.122 1.00 62.50 274 ASP A O 1
ATOM 2207 N N . ASN A 1 275 ? -6.935 -1.169 -29.826 1.00 61.38 275 ASN A N 1
ATOM 2208 C CA . ASN A 1 275 ? -8.220 -0.526 -30.069 1.00 61.38 275 ASN A CA 1
ATOM 2209 C C . ASN A 1 275 ? -8.099 0.494 -31.215 1.00 61.38 275 ASN A C 1
ATOM 2211 O O . ASN A 1 275 ? -7.318 1.442 -31.103 1.00 61.38 275 ASN A O 1
ATOM 2215 N N . GLN A 1 276 ? -8.882 0.298 -32.283 1.00 56.94 276 GLN A N 1
ATOM 2216 C CA . GLN A 1 276 ? -8.958 1.202 -33.443 1.00 56.94 276 GLN A CA 1
ATOM 2217 C C . GLN A 1 276 ? -9.706 2.507 -33.132 1.00 56.94 276 GLN A C 1
ATOM 2219 O O . GLN A 1 276 ? -9.523 3.491 -33.842 1.00 56.94 276 GLN A O 1
ATOM 2224 N N . ASP A 1 277 ? -10.493 2.541 -32.054 1.00 55.81 277 ASP A N 1
ATOM 2225 C CA . ASP A 1 277 ? -11.385 3.657 -31.719 1.00 55.81 277 ASP A CA 1
ATOM 2226 C C . ASP A 1 277 ? -10.732 4.724 -30.806 1.00 55.81 277 ASP A C 1
ATOM 2228 O O . ASP A 1 277 ? -11.413 5.612 -30.288 1.00 55.81 277 ASP A O 1
ATOM 2232 N N . SER A 1 278 ? -9.413 4.659 -30.578 1.00 48.84 278 SER A N 1
ATOM 2233 C CA . SER A 1 278 ? -8.689 5.521 -29.626 1.00 48.84 278 SER A CA 1
ATOM 2234 C C . SER A 1 278 ? -7.912 6.672 -30.298 1.00 48.84 278 SER A C 1
ATOM 2236 O O . SER A 1 278 ? -6.818 6.431 -30.796 1.00 48.84 278 SER A O 1
ATOM 2238 N N . PHE A 1 279 ? -8.429 7.915 -30.192 1.00 56.62 279 PHE A N 1
ATOM 2239 C CA . PHE A 1 279 ? -7.745 9.238 -30.306 1.00 56.62 279 PHE A CA 1
ATOM 2240 C C . PHE A 1 279 ? -6.736 9.381 -31.485 1.00 56.62 279 PHE A C 1
ATOM 2242 O O . PHE A 1 279 ? -6.889 8.620 -32.434 1.00 56.62 279 PHE A O 1
ATOM 2249 N N . PRO A 1 280 ? -5.805 10.374 -31.592 1.00 57.66 280 PRO A N 1
ATOM 2250 C CA . PRO A 1 280 ? -5.119 10.563 -32.860 1.00 57.66 280 PRO A CA 1
ATOM 2251 C C . PRO A 1 280 ? -4.228 9.371 -33.222 1.00 57.66 280 PRO A C 1
ATOM 2253 O O . PRO A 1 280 ? -3.192 9.126 -32.595 1.00 57.66 280 PRO A O 1
ATOM 2256 N N . LEU A 1 281 ? -4.667 8.630 -34.236 1.00 65.00 281 LEU A N 1
ATOM 2257 C CA . LEU A 1 281 ? -4.164 7.306 -34.570 1.00 65.00 281 LEU A CA 1
ATOM 2258 C C . LEU A 1 281 ? -3.167 7.419 -35.715 1.00 65.00 281 LEU A C 1
ATOM 2260 O O . LEU A 1 281 ? -3.487 7.986 -36.763 1.00 65.00 281 LEU A O 1
ATOM 2264 N N . LEU A 1 282 ? -1.973 6.864 -35.526 1.00 68.56 282 LEU A N 1
ATOM 2265 C CA . LEU A 1 282 ? -1.010 6.655 -36.595 1.00 68.56 282 LEU A CA 1
ATOM 2266 C C . LEU A 1 282 ? -1.065 5.186 -37.023 1.00 68.56 282 LEU A C 1
ATOM 2268 O O . LEU A 1 282 ? -0.644 4.292 -36.287 1.00 68.56 282 LEU A O 1
ATOM 2272 N N . VAL A 1 283 ? -1.585 4.946 -38.225 1.00 66.94 283 VAL A N 1
ATOM 2273 C CA . VAL A 1 283 ? -1.686 3.610 -38.827 1.00 66.94 283 VAL A CA 1
ATOM 2274 C C . VAL A 1 283 ? -0.609 3.465 -39.893 1.00 66.94 283 VAL A C 1
ATOM 2276 O O . VAL A 1 283 ? -0.429 4.368 -40.711 1.00 66.94 283 VAL A O 1
ATOM 2279 N N . SER A 1 284 ? 0.094 2.331 -39.887 1.00 66.00 284 SER A N 1
ATOM 2280 C CA . SER A 1 284 ? 1.014 1.947 -40.960 1.00 66.00 284 SER A CA 1
ATOM 2281 C C . SER A 1 284 ? 0.448 0.755 -41.726 1.00 66.00 284 SER A C 1
ATOM 2283 O O . SER A 1 284 ? 0.155 -0.277 -41.123 1.00 66.00 284 SER A O 1
ATOM 2285 N N . ASP A 1 285 ? 0.297 0.906 -43.041 1.00 62.12 285 ASP A N 1
ATOM 2286 C CA . ASP A 1 285 ? -0.104 -0.176 -43.945 1.00 62.12 285 ASP A CA 1
ATOM 2287 C C . ASP A 1 285 ? 0.950 -0.364 -45.040 1.00 62.12 285 ASP A C 1
ATOM 2289 O O . ASP A 1 285 ? 1.585 0.599 -45.483 1.00 62.12 285 ASP A O 1
ATOM 2293 N N . ILE A 1 286 ? 1.154 -1.613 -45.449 1.00 61.31 286 ILE A N 1
ATOM 2294 C CA . ILE A 1 286 ? 2.085 -1.998 -46.506 1.00 61.31 286 ILE A CA 1
ATOM 2295 C C . ILE A 1 286 ? 1.287 -2.750 -47.570 1.00 61.31 286 ILE A C 1
ATOM 2297 O O . ILE A 1 286 ? 0.815 -3.866 -47.359 1.00 61.31 286 ILE A O 1
ATOM 2301 N N . GLU A 1 287 ? 1.145 -2.135 -48.742 1.00 60.59 287 GLU A N 1
ATOM 2302 C CA . GLU A 1 287 ? 0.422 -2.728 -49.867 1.00 60.59 287 GLU A CA 1
ATOM 2303 C C . GLU A 1 287 ? 1.394 -3.227 -50.946 1.00 60.59 287 GLU A C 1
ATOM 2305 O O . GLU A 1 287 ? 2.337 -2.516 -51.314 1.00 60.59 287 GLU A O 1
ATOM 2310 N N . PRO A 1 288 ? 1.198 -4.435 -51.497 1.00 57.28 288 PRO A N 1
ATOM 2311 C CA . PRO A 1 288 ? 1.950 -4.885 -52.656 1.00 57.28 288 PRO A CA 1
ATOM 2312 C C . PRO A 1 288 ? 1.560 -4.101 -53.914 1.00 57.28 288 PRO A C 1
ATOM 2314 O O . PRO A 1 288 ? 0.384 -3.906 -54.207 1.00 57.28 288 PRO A O 1
ATOM 2317 N N . LEU A 1 289 ? 2.561 -3.672 -54.683 1.00 59.38 289 LEU A N 1
ATOM 2318 C CA . LEU A 1 289 ? 2.398 -3.019 -55.980 1.00 59.38 289 LEU A CA 1
ATOM 2319 C C . LEU A 1 289 ? 2.910 -3.932 -57.114 1.00 59.38 289 LEU A C 1
ATOM 2321 O O . LEU A 1 289 ? 3.741 -4.816 -56.874 1.00 59.38 289 LEU A O 1
ATOM 2325 N N . PRO A 1 290 ? 2.458 -3.718 -58.366 1.00 50.19 290 PRO A N 1
ATOM 2326 C CA . PRO A 1 290 ? 3.042 -4.361 -59.545 1.00 50.19 290 PRO A CA 1
ATOM 2327 C C . PRO A 1 290 ? 4.561 -4.117 -59.627 1.00 50.19 290 PRO A C 1
ATOM 2329 O O . PRO A 1 290 ? 5.049 -3.104 -59.136 1.00 50.19 290 PRO A O 1
ATOM 2332 N N . GLU A 1 291 ? 5.309 -5.027 -60.264 1.00 55.06 291 GLU A N 1
ATOM 2333 C CA . GLU A 1 291 ? 6.776 -4.922 -60.451 1.00 55.06 291 GLU A CA 1
ATOM 2334 C C . GLU A 1 291 ? 7.624 -5.023 -59.159 1.00 55.06 291 GLU A C 1
ATOM 2336 O O . GLU A 1 291 ? 8.651 -4.362 -59.029 1.00 55.06 291 GLU A O 1
ATOM 2341 N N . GLN A 1 292 ? 7.225 -5.872 -58.199 1.00 53.97 292 GLN A N 1
ATOM 2342 C CA . GLN A 1 292 ? 7.932 -6.085 -56.915 1.00 53.97 292 GLN A CA 1
ATOM 2343 C C . GLN A 1 292 ? 8.034 -4.829 -56.031 1.00 53.97 292 GLN A C 1
ATOM 2345 O O . GLN A 1 292 ? 8.849 -4.772 -55.108 1.00 53.97 292 GLN A O 1
ATOM 2350 N N . ALA A 1 293 ? 7.199 -3.819 -56.280 1.00 53.91 293 ALA A N 1
ATOM 2351 C CA . ALA A 1 293 ? 7.135 -2.642 -55.435 1.00 53.91 293 ALA A CA 1
ATOM 2352 C C . ALA A 1 293 ? 6.225 -2.863 -54.203 1.00 53.91 293 ALA A C 1
ATOM 2354 O O . ALA A 1 293 ? 5.349 -3.729 -54.201 1.00 53.91 293 ALA A O 1
ATOM 2355 N N . ARG A 1 294 ? 6.418 -2.082 -53.134 1.00 59.81 294 ARG A N 1
ATOM 2356 C CA . ARG A 1 294 ? 5.568 -2.033 -51.928 1.00 59.81 294 ARG A CA 1
ATOM 2357 C C . ARG A 1 294 ? 5.213 -0.588 -51.589 1.00 59.81 294 ARG A C 1
ATOM 2359 O O . ARG A 1 294 ? 6.108 0.241 -51.542 1.00 59.81 294 ARG A O 1
ATOM 2366 N N . LEU A 1 295 ? 3.954 -0.263 -51.335 1.00 60.22 295 LEU A N 1
ATOM 2367 C CA . LEU A 1 295 ? 3.530 1.059 -50.871 1.00 60.22 295 LEU A CA 1
ATOM 2368 C C . LEU A 1 295 ? 3.460 1.059 -49.342 1.00 60.22 295 LEU A C 1
ATOM 2370 O O . LEU A 1 295 ? 2.606 0.381 -48.786 1.00 60.22 295 LEU A O 1
ATOM 2374 N N . LEU A 1 296 ? 4.332 1.804 -48.661 1.00 63.69 296 LEU A N 1
ATOM 2375 C CA . LEU A 1 296 ? 4.168 2.092 -47.235 1.00 63.69 296 LEU A CA 1
ATOM 2376 C C . LEU A 1 296 ? 3.302 3.343 -47.090 1.00 63.69 296 LEU A C 1
ATOM 2378 O O . LEU A 1 296 ? 3.700 4.418 -47.541 1.00 63.69 296 LEU A O 1
ATOM 2382 N N . THR A 1 297 ? 2.155 3.207 -46.437 1.00 63.44 297 THR A N 1
ATOM 2383 C CA . THR A 1 297 ? 1.255 4.318 -46.128 1.00 63.44 297 THR A CA 1
ATOM 2384 C C . THR A 1 297 ? 1.243 4.564 -44.625 1.00 63.44 297 THR A C 1
ATOM 2386 O O . THR A 1 297 ? 0.906 3.666 -43.861 1.00 63.44 297 THR A O 1
ATOM 2389 N N . LEU A 1 298 ? 1.594 5.779 -44.195 1.00 67.62 298 LEU A N 1
ATOM 2390 C CA . LEU A 1 298 ? 1.391 6.243 -42.821 1.00 67.62 298 LEU A CA 1
ATOM 2391 C C . LEU A 1 298 ? 0.216 7.212 -42.788 1.00 67.62 298 LEU A C 1
ATOM 2393 O O . LEU A 1 298 ? 0.296 8.280 -43.393 1.00 67.62 298 LEU A O 1
ATOM 2397 N N . SER A 1 299 ? -0.856 6.861 -42.089 1.00 67.50 299 SER A N 1
ATOM 2398 C CA . SER A 1 299 ? -2.087 7.650 -42.025 1.00 67.50 299 SER A CA 1
ATOM 2399 C C . SER A 1 299 ? -2.318 8.191 -40.621 1.00 67.50 299 SER A C 1
ATOM 2401 O O . SER A 1 299 ? -2.278 7.428 -39.660 1.00 67.50 299 SER A O 1
ATOM 2403 N N . TRP A 1 300 ? -2.578 9.498 -40.518 1.00 67.75 300 TRP A N 1
ATOM 2404 C CA . TRP A 1 300 ? -2.938 10.171 -39.269 1.00 67.75 300 TRP A CA 1
ATOM 2405 C C . TRP A 1 300 ? -4.432 10.505 -39.235 1.00 67.75 300 TRP A C 1
ATOM 2407 O O . TRP A 1 300 ? -4.931 11.229 -40.104 1.00 67.75 300 TRP A O 1
ATOM 2417 N N . TYR A 1 301 ? -5.125 10.006 -38.216 1.00 63.34 301 TYR A N 1
ATOM 2418 C CA . TYR A 1 301 ? -6.550 10.235 -37.982 1.00 63.34 301 TYR A CA 1
ATOM 2419 C C . TYR A 1 301 ? -6.711 11.128 -36.754 1.00 63.34 301 TYR A C 1
ATOM 2421 O O . TYR A 1 301 ? -6.266 10.718 -35.695 1.00 63.34 301 TYR A O 1
ATOM 2429 N N . PRO A 1 302 ? -7.288 12.336 -36.836 1.00 58.25 302 PRO A N 1
ATOM 2430 C CA . PRO A 1 302 ? -7.564 13.166 -35.660 1.00 58.25 302 PRO A CA 1
ATOM 2431 C C . PRO A 1 302 ? -8.845 12.718 -34.932 1.00 58.25 302 PRO A C 1
ATOM 2433 O O . PRO A 1 302 ? -9.690 12.020 -35.491 1.00 58.25 302 PRO A O 1
ATOM 2436 N N . ILE A 1 303 ? -9.043 13.251 -33.723 1.00 55.66 303 ILE A N 1
ATOM 2437 C CA . ILE A 1 303 ? -10.199 12.991 -32.841 1.00 55.66 303 ILE A CA 1
ATOM 2438 C C . ILE A 1 303 ? -11.555 13.225 -33.539 1.00 55.66 303 ILE A C 1
ATOM 2440 O O . ILE A 1 303 ? -12.518 12.508 -33.288 1.00 55.66 303 ILE A O 1
ATOM 2444 N N . GLU A 1 304 ? -11.643 14.215 -34.429 1.00 55.19 304 GLU A N 1
ATOM 2445 C CA . GLU A 1 304 ? -12.914 14.684 -35.003 1.00 55.19 304 GLU A CA 1
ATOM 2446 C C . GLU A 1 304 ? -13.327 13.960 -36.302 1.00 55.19 304 GLU A C 1
ATOM 2448 O O . GLU A 1 304 ? -14.479 14.064 -36.720 1.00 55.19 304 GLU A O 1
ATOM 2453 N N . THR A 1 305 ? -12.415 13.233 -36.967 1.00 54.50 305 THR A N 1
ATOM 2454 C CA . THR A 1 305 ? -12.650 12.632 -38.302 1.00 54.50 305 THR A CA 1
ATOM 2455 C C . THR A 1 305 ? -12.088 11.209 -38.417 1.00 54.50 305 THR A C 1
ATOM 2457 O O . THR A 1 305 ? -11.312 10.890 -39.310 1.00 54.50 305 THR A O 1
ATOM 2460 N N . ILE A 1 306 ? -12.538 10.315 -37.530 1.00 52.53 306 ILE A N 1
ATOM 2461 C CA . ILE A 1 306 ? -12.082 8.910 -37.420 1.00 52.53 306 ILE A CA 1
ATOM 2462 C C . ILE A 1 306 ? -12.158 8.135 -38.754 1.00 52.53 306 ILE A C 1
ATOM 2464 O O . ILE A 1 306 ? -11.323 7.281 -39.027 1.00 52.53 306 ILE A O 1
ATOM 2468 N N . ASN A 1 307 ? -13.108 8.465 -39.633 1.00 55.22 307 ASN A N 1
ATOM 2469 C CA . ASN A 1 307 ? -13.325 7.732 -40.887 1.00 55.22 307 ASN A CA 1
ATOM 2470 C C . ASN A 1 307 ? -12.511 8.250 -42.088 1.00 55.22 307 ASN A C 1
ATOM 2472 O O . ASN A 1 307 ? -12.633 7.692 -43.179 1.00 55.22 307 ASN A O 1
ATOM 2476 N N . GLN A 1 308 ? -11.729 9.327 -41.942 1.00 57.66 308 GLN A N 1
ATOM 2477 C CA . GLN A 1 308 ? -10.906 9.874 -43.027 1.00 57.66 308 GLN A CA 1
ATOM 2478 C C . GLN A 1 308 ? -9.562 10.384 -42.489 1.00 57.66 308 GLN A C 1
ATOM 2480 O O . GLN A 1 308 ? -9.551 11.285 -41.651 1.00 57.66 308 GLN A O 1
ATOM 2485 N N . PRO A 1 309 ? -8.417 9.873 -42.977 1.00 58.16 309 PRO A N 1
ATOM 2486 C CA . PRO A 1 309 ? -7.124 10.354 -42.513 1.00 58.16 309 PRO A CA 1
ATOM 2487 C C . PRO A 1 309 ? -6.907 11.800 -42.970 1.00 58.16 309 PRO A C 1
ATOM 2489 O O . PRO A 1 309 ? -7.061 12.118 -44.150 1.00 58.16 309 PRO A O 1
ATOM 2492 N N . LEU A 1 310 ? -6.495 12.682 -42.056 1.00 57.75 310 LEU A N 1
ATOM 2493 C CA . LEU A 1 310 ? -6.180 14.079 -42.387 1.00 57.75 310 LEU A CA 1
ATOM 2494 C C . LEU A 1 310 ? -4.927 14.192 -43.261 1.00 57.75 310 LEU A C 1
ATOM 2496 O O . LEU A 1 310 ? -4.801 15.124 -44.057 1.00 57.75 310 LEU A O 1
ATOM 2500 N N . LYS A 1 311 ? -3.966 13.279 -43.076 1.00 60.78 311 LYS A N 1
ATOM 2501 C CA . LYS A 1 311 ? -2.695 13.234 -43.809 1.00 60.78 311 LYS A CA 1
ATOM 2502 C C . LYS A 1 311 ? -2.271 11.779 -43.995 1.00 60.78 311 LYS A C 1
ATOM 2504 O O . LYS A 1 311 ? -2.300 11.010 -43.037 1.00 60.78 311 LYS A O 1
ATOM 2509 N N . ALA A 1 312 ? -1.859 11.426 -45.210 1.00 62.12 312 ALA A N 1
ATOM 2510 C CA . ALA A 1 312 ? -1.269 10.131 -45.529 1.00 62.12 312 ALA A CA 1
ATOM 2511 C C . ALA A 1 312 ? 0.096 10.339 -46.205 1.00 62.12 312 ALA A C 1
ATOM 2513 O O . ALA A 1 312 ? 0.179 11.023 -47.226 1.00 62.12 312 ALA A O 1
ATOM 2514 N N . LEU A 1 313 ? 1.165 9.781 -45.634 1.00 61.88 313 LEU A N 1
ATOM 2515 C CA . LEU A 1 313 ? 2.470 9.692 -46.288 1.00 61.88 313 LEU A CA 1
ATOM 2516 C C . LEU A 1 313 ? 2.532 8.364 -47.035 1.00 61.88 313 LEU A C 1
ATOM 2518 O O . LEU A 1 313 ? 2.565 7.316 -46.403 1.00 61.88 313 LEU A O 1
ATOM 2522 N N . GLN A 1 314 ? 2.551 8.419 -48.363 1.00 60.53 314 GLN A N 1
ATOM 2523 C CA . GLN A 1 314 ? 2.658 7.248 -49.228 1.00 60.53 314 GLN A CA 1
ATOM 2524 C C . GLN A 1 314 ? 4.062 7.163 -49.821 1.00 60.53 314 GLN A C 1
ATOM 2526 O O . GLN A 1 314 ? 4.530 8.091 -50.480 1.00 60.53 314 GLN A O 1
ATOM 2531 N N . LEU A 1 315 ? 4.735 6.044 -49.585 1.00 56.38 315 LEU A N 1
ATOM 2532 C CA . LEU A 1 315 ? 6.083 5.775 -50.062 1.00 56.38 315 LEU A CA 1
ATOM 2533 C C . LEU A 1 315 ? 6.050 4.525 -50.924 1.00 56.38 315 LEU A C 1
ATOM 2535 O O . LEU A 1 315 ? 5.865 3.420 -50.424 1.00 56.38 315 LEU A O 1
ATOM 2539 N N . THR A 1 316 ? 6.212 4.700 -52.232 1.00 52.72 316 THR A N 1
ATOM 2540 C CA . THR A 1 316 ? 6.395 3.578 -53.150 1.00 52.72 316 THR A CA 1
ATOM 2541 C C . THR A 1 316 ? 7.793 3.030 -52.980 1.00 52.72 316 THR A C 1
ATOM 2543 O O . THR A 1 316 ? 8.772 3.775 -52.990 1.00 52.72 316 THR A O 1
ATOM 2546 N N . VAL A 1 317 ? 7.888 1.719 -52.858 1.00 54.38 317 VAL A N 1
ATOM 2547 C CA . VAL A 1 317 ? 9.144 1.046 -52.627 1.00 54.38 317 VAL A CA 1
ATOM 2548 C C . VAL A 1 317 ? 9.366 -0.012 -53.693 1.00 54.38 317 VAL A C 1
ATOM 2550 O O . VAL A 1 317 ? 8.997 -1.161 -53.480 1.00 54.38 317 VAL A O 1
ATOM 2553 N N . PRO A 1 318 ? 9.965 0.348 -54.833 1.00 46.44 318 PRO A N 1
ATOM 2554 C CA . PRO A 1 318 ? 10.329 -0.613 -55.864 1.00 46.44 318 PRO A CA 1
ATOM 2555 C C . PRO A 1 318 ? 11.523 -1.453 -55.406 1.00 46.44 318 PRO A C 1
ATOM 2557 O O . PRO A 1 318 ? 12.298 -0.985 -54.566 1.00 46.44 318 PRO A O 1
ATOM 2560 N N . GLY A 1 319 ? 11.709 -2.648 -55.982 1.00 52.44 319 GLY A N 1
ATOM 2561 C CA . GLY A 1 319 ? 12.956 -3.412 -55.849 1.00 52.44 319 GLY A CA 1
ATOM 2562 C C . GLY A 1 319 ? 14.172 -2.482 -55.991 1.00 52.44 319 GLY A C 1
ATOM 2563 O O . GLY A 1 319 ? 14.379 -1.873 -57.038 1.00 52.44 319 GLY A O 1
ATOM 2564 N N . LEU A 1 320 ? 14.896 -2.284 -54.885 1.00 48.56 320 LEU A N 1
ATOM 2565 C CA . LEU A 1 320 ? 15.976 -1.299 -54.695 1.00 48.56 320 LEU A CA 1
ATOM 2566 C C . LEU A 1 320 ? 17.059 -1.459 -55.791 1.00 48.56 320 LEU A C 1
ATOM 2568 O O . LEU A 1 320 ? 17.473 -2.606 -55.948 1.00 48.56 320 LEU A O 1
ATOM 2572 N N . PRO A 1 321 ? 17.593 -0.427 -56.514 1.00 44.47 321 PRO A N 1
ATOM 2573 C CA . PRO A 1 321 ? 17.696 1.036 -56.263 1.00 44.47 321 PRO A CA 1
ATOM 2574 C C . PRO A 1 321 ? 17.335 1.913 -57.519 1.00 44.47 321 PRO A C 1
ATOM 2576 O O . PRO A 1 321 ? 16.940 1.378 -58.542 1.00 44.47 321 PRO A O 1
ATOM 2579 N N . HIS A 1 322 ? 17.433 3.249 -57.649 1.00 34.78 322 HIS A N 1
ATOM 2580 C CA . HIS A 1 322 ? 18.042 4.387 -56.946 1.00 34.78 322 HIS A CA 1
ATOM 2581 C C . HIS A 1 322 ? 17.244 5.656 -57.337 1.00 34.78 322 HIS A C 1
ATOM 2583 O O . HIS A 1 322 ? 17.183 5.978 -58.521 1.00 34.78 322 HIS A O 1
ATOM 2589 N N . GLN A 1 323 ? 16.716 6.410 -56.367 1.00 38.03 323 GLN A N 1
ATOM 2590 C CA . GLN A 1 323 ? 16.826 7.880 -56.295 1.00 38.03 323 GLN A CA 1
ATOM 2591 C C . GLN A 1 323 ? 16.229 8.394 -54.974 1.00 38.03 323 GLN A C 1
ATOM 2593 O O . GLN A 1 323 ? 15.030 8.576 -54.826 1.00 38.03 323 GLN A O 1
ATOM 2598 N N . VAL A 1 324 ? 17.144 8.564 -54.014 1.00 38.44 324 VAL A N 1
ATOM 2599 C CA . VAL A 1 324 ? 17.211 9.602 -52.973 1.00 38.44 324 VAL A CA 1
ATOM 2600 C C . VAL A 1 324 ? 15.874 10.088 -52.399 1.00 38.44 324 VAL A C 1
ATOM 2602 O O . VAL A 1 324 ? 15.311 11.087 -52.838 1.00 38.44 324 VAL A O 1
ATOM 2605 N N . ILE A 1 325 ? 15.468 9.467 -51.294 1.00 39.69 325 ILE A N 1
ATOM 2606 C CA . ILE A 1 325 ? 14.969 10.237 -50.155 1.00 39.69 325 ILE A CA 1
ATOM 2607 C C . ILE A 1 325 ? 16.180 10.340 -49.231 1.00 39.69 325 ILE A C 1
ATOM 2609 O O . ILE A 1 325 ? 16.581 9.339 -48.640 1.00 39.69 325 ILE A O 1
ATOM 2613 N N . ASP A 1 326 ? 16.827 11.507 -49.175 1.00 47.56 326 ASP A N 1
ATOM 2614 C CA . ASP A 1 326 ? 17.782 11.780 -48.099 1.00 47.56 326 ASP A CA 1
ATOM 2615 C C . ASP A 1 326 ? 17.066 11.476 -46.773 1.00 47.56 326 ASP A C 1
ATOM 2617 O O . ASP A 1 326 ? 15.941 11.928 -46.571 1.00 47.56 326 ASP A O 1
ATOM 2621 N N . ASP A 1 327 ? 17.691 10.704 -45.884 1.00 52.59 327 ASP A N 1
ATOM 2622 C CA . ASP A 1 327 ? 17.160 10.291 -44.568 1.00 52.59 327 ASP A CA 1
ATOM 2623 C C . ASP A 1 327 ? 16.584 11.483 -43.761 1.00 52.59 327 ASP A C 1
ATOM 2625 O O . ASP A 1 327 ? 15.572 11.377 -43.067 1.00 52.59 327 ASP A O 1
ATOM 2629 N N . SER A 1 328 ? 17.129 12.686 -43.976 1.00 52.59 328 SER A N 1
ATOM 2630 C CA . SER A 1 328 ? 16.603 13.947 -43.439 1.00 52.59 328 SER A CA 1
ATOM 2631 C C . SER A 1 328 ? 15.188 14.307 -43.922 1.00 52.59 328 SER A C 1
ATOM 2633 O O . SER A 1 328 ? 14.421 14.902 -43.166 1.00 52.59 328 SER A O 1
ATOM 2635 N N . SER A 1 329 ? 14.806 13.944 -45.149 1.00 56.34 329 SER A N 1
ATOM 2636 C CA . SER A 1 329 ? 13.469 14.171 -45.705 1.00 56.34 329 SER A CA 1
ATOM 2637 C C . SER A 1 329 ? 12.445 13.210 -45.117 1.00 56.34 329 SER A C 1
ATOM 2639 O O . SER A 1 329 ? 11.362 13.664 -44.764 1.00 56.34 329 SER A O 1
ATOM 2641 N N . PHE A 1 330 ? 12.761 11.917 -44.973 1.00 58.12 330 PHE A N 1
ATOM 2642 C CA . PHE A 1 330 ? 11.843 10.970 -44.328 1.00 58.12 330 PHE A CA 1
ATOM 2643 C C . PHE A 1 330 ? 11.614 11.359 -42.864 1.00 58.12 330 PHE A C 1
ATOM 2645 O O . PHE A 1 330 ? 10.475 11.577 -42.454 1.00 58.12 330 PHE A O 1
ATOM 2652 N N . ASN A 1 331 ? 12.697 11.557 -42.105 1.00 58.56 331 ASN A N 1
ATOM 2653 C CA . ASN A 1 331 ? 12.622 11.972 -40.705 1.00 58.56 331 ASN A CA 1
ATOM 2654 C C . ASN A 1 331 ? 11.905 13.322 -40.563 1.00 58.56 331 ASN A C 1
ATOM 2656 O O . ASN A 1 331 ? 11.044 13.486 -39.699 1.00 58.56 331 ASN A O 1
ATOM 2660 N N . GLY A 1 332 ? 12.196 14.275 -41.453 1.00 61.59 332 GLY A N 1
ATOM 2661 C CA . GLY A 1 332 ? 11.525 15.569 -41.499 1.00 61.59 332 GLY A CA 1
ATOM 2662 C C . GLY A 1 332 ? 10.038 15.480 -41.858 1.00 61.59 332 GLY A C 1
ATOM 2663 O O . GLY A 1 332 ? 9.250 16.256 -41.324 1.00 61.59 332 GLY A O 1
ATOM 2664 N N . GLN A 1 333 ? 9.628 14.551 -42.726 1.00 64.44 333 GLN A N 1
ATOM 2665 C CA . GLN A 1 333 ? 8.226 14.319 -43.098 1.00 64.44 333 GLN A CA 1
ATOM 2666 C C . GLN A 1 333 ? 7.448 13.595 -41.997 1.00 64.44 333 GLN A C 1
ATOM 2668 O O . GLN A 1 333 ? 6.357 14.044 -41.656 1.00 64.44 333 GLN A O 1
ATOM 2673 N N . LEU A 1 334 ? 8.019 12.543 -41.399 1.00 65.75 334 LEU A N 1
ATOM 2674 C CA . LEU A 1 334 ? 7.443 11.829 -40.254 1.00 65.75 334 LEU A CA 1
ATOM 2675 C C . LEU A 1 334 ? 7.231 12.788 -39.078 1.00 65.75 334 LEU A C 1
ATOM 2677 O O . LEU A 1 334 ? 6.138 12.874 -38.530 1.00 65.75 334 LEU A O 1
ATOM 2681 N N . THR A 1 335 ? 8.244 13.596 -38.769 1.00 63.47 335 THR A N 1
ATOM 2682 C CA . THR A 1 335 ? 8.162 14.629 -37.734 1.00 63.47 335 THR A CA 1
ATOM 2683 C C . THR A 1 335 ? 7.110 15.691 -38.071 1.00 63.47 335 THR A C 1
ATOM 2685 O O . THR A 1 335 ? 6.278 16.014 -37.230 1.00 63.47 335 THR A O 1
ATOM 2688 N N . LYS A 1 336 ? 7.096 16.234 -39.298 1.00 67.38 336 LYS A N 1
ATOM 2689 C CA . LYS A 1 336 ? 6.072 17.203 -39.745 1.00 67.38 336 LYS A CA 1
ATOM 2690 C C . LYS A 1 336 ? 4.656 16.645 -39.650 1.00 67.38 336 LYS A C 1
ATOM 2692 O O . LYS A 1 336 ? 3.717 17.396 -39.398 1.00 67.38 336 LYS A O 1
ATOM 2697 N N . MET A 1 337 ? 4.497 15.355 -39.925 1.00 67.56 337 MET A N 1
ATOM 2698 C CA . MET A 1 337 ? 3.218 14.666 -39.857 1.00 67.56 337 MET A CA 1
ATOM 2699 C C . MET A 1 337 ? 2.768 14.494 -38.405 1.00 67.56 337 MET A C 1
ATOM 2701 O O . MET A 1 337 ? 1.637 14.855 -38.106 1.00 67.56 337 MET A O 1
ATOM 2705 N N . VAL A 1 338 ? 3.650 13.998 -37.530 1.00 64.50 338 VAL A N 1
ATOM 2706 C CA . VAL A 1 338 ? 3.333 13.693 -36.127 1.00 64.50 338 VAL A CA 1
ATOM 2707 C C . VAL A 1 338 ? 3.213 14.955 -35.268 1.00 64.50 338 VAL A C 1
ATOM 2709 O O . VAL A 1 338 ? 2.241 15.102 -34.541 1.00 64.50 338 VAL A O 1
ATOM 2712 N N . LEU A 1 339 ? 4.167 15.882 -35.377 1.00 65.44 339 LEU A N 1
ATOM 2713 C CA . LEU A 1 339 ? 4.264 17.077 -34.528 1.00 65.44 339 LEU A CA 1
ATOM 2714 C C . LEU A 1 339 ? 3.693 18.347 -35.176 1.00 65.44 339 LEU A C 1
ATOM 2716 O O . LEU A 1 339 ? 3.745 19.424 -34.589 1.00 65.44 339 LEU A O 1
ATOM 2720 N N . GLY A 1 340 ? 3.270 18.294 -36.444 1.00 61.91 340 GLY A N 1
ATOM 2721 C CA . GLY A 1 340 ? 2.837 19.488 -37.187 1.00 61.91 340 GLY A CA 1
ATOM 2722 C C . GLY A 1 340 ? 3.932 20.546 -37.420 1.00 61.91 340 GLY A C 1
ATOM 2723 O O . GLY A 1 340 ? 3.645 21.625 -37.939 1.00 61.91 340 GLY A O 1
ATOM 2724 N N . ALA A 1 341 ? 5.184 20.266 -37.054 1.00 58.31 341 ALA A N 1
ATOM 2725 C CA . ALA A 1 341 ? 6.253 21.256 -36.963 1.00 58.31 341 ALA A CA 1
ATOM 2726 C C . ALA A 1 341 ? 7.154 21.312 -38.199 1.00 58.31 341 ALA A C 1
ATOM 2728 O O . ALA A 1 341 ? 7.431 20.301 -38.833 1.00 58.31 341 ALA A O 1
ATOM 2729 N N . SER A 1 342 ? 7.691 22.491 -38.523 1.00 49.09 342 SER A N 1
ATOM 2730 C CA . SER A 1 342 ? 8.446 22.719 -39.762 1.00 49.09 342 SER A CA 1
ATOM 2731 C C . SER A 1 342 ? 9.877 22.156 -39.788 1.00 49.09 342 SER A C 1
ATOM 2733 O O . SER A 1 342 ? 10.426 22.028 -40.887 1.00 49.09 342 SER A O 1
ATOM 2735 N N . SER A 1 343 ? 10.476 21.802 -38.640 1.00 52.56 343 SER A N 1
ATOM 2736 C CA . SER A 1 343 ? 11.839 21.240 -38.567 1.00 52.56 343 SER A CA 1
ATOM 2737 C C . SER A 1 343 ? 12.178 20.603 -37.208 1.00 52.56 343 SER A C 1
ATOM 2739 O O . SER A 1 343 ? 12.269 21.324 -36.216 1.00 52.56 343 SER A O 1
ATOM 2741 N N . PHE A 1 344 ? 12.476 19.300 -37.191 1.00 53.06 344 PHE A N 1
ATOM 2742 C CA . PHE A 1 344 ? 13.249 18.629 -36.135 1.00 53.06 344 PHE A CA 1
ATOM 2743 C C . PHE A 1 344 ? 14.217 17.614 -36.764 1.00 53.06 344 PHE A C 1
ATOM 2745 O O . PHE A 1 344 ? 13.987 17.143 -37.879 1.00 53.06 344 PHE A O 1
ATOM 2752 N N . GLU A 1 345 ? 15.301 17.292 -36.060 1.00 51.78 345 GLU A N 1
ATOM 2753 C CA . GLU A 1 345 ? 16.352 16.386 -36.531 1.00 51.78 345 GLU A CA 1
ATOM 2754 C C . GLU A 1 345 ? 16.332 15.106 -35.678 1.00 51.78 345 GLU A C 1
ATOM 2756 O O . GLU A 1 345 ? 16.928 15.055 -34.604 1.00 51.78 345 GLU A O 1
ATOM 2761 N N . LEU A 1 346 ? 15.628 14.065 -36.143 1.00 53.31 346 LEU A N 1
ATOM 2762 C CA . LEU A 1 346 ? 15.876 12.700 -35.665 1.00 53.31 346 LEU A CA 1
ATOM 2763 C C . LEU A 1 346 ? 17.294 12.352 -36.130 1.00 53.31 346 LEU A C 1
ATOM 2765 O O . LEU A 1 346 ? 17.580 12.388 -37.327 1.00 53.31 346 LEU A O 1
ATOM 2769 N N . SER A 1 347 ? 18.211 12.153 -35.184 1.00 50.28 347 SER A N 1
ATOM 2770 C CA . SER A 1 347 ? 19.651 12.113 -35.446 1.00 50.28 347 SER A CA 1
ATOM 2771 C C . SER A 1 347 ? 20.021 11.171 -36.596 1.00 50.28 347 SER A C 1
ATOM 2773 O O . SER A 1 347 ? 19.505 10.062 -36.642 1.00 50.28 347 SER A O 1
ATOM 2775 N N . LYS A 1 348 ? 20.949 11.621 -37.454 1.00 50.81 348 LYS A N 1
ATOM 2776 C CA . LYS A 1 348 ? 21.623 10.942 -38.584 1.00 50.81 348 LYS A CA 1
ATOM 2777 C C . LYS A 1 348 ? 21.802 9.420 -38.425 1.00 50.81 348 LYS A C 1
ATOM 2779 O O . LYS A 1 348 ? 22.908 8.945 -38.159 1.00 50.81 348 LYS A O 1
ATOM 2784 N N . GLU A 1 349 ? 20.747 8.646 -38.616 1.00 53.50 349 GLU A N 1
ATOM 2785 C CA . GLU A 1 349 ? 20.811 7.192 -38.597 1.00 53.50 349 GLU A CA 1
ATOM 2786 C C . GLU A 1 349 ? 21.075 6.709 -40.016 1.00 53.50 349 GLU A C 1
ATOM 2788 O O . GLU A 1 349 ? 20.328 6.974 -40.942 1.00 53.50 349 GLU A O 1
ATOM 2793 N N . SER A 1 350 ? 22.185 6.005 -40.209 1.00 46.38 350 SER A N 1
ATOM 2794 C CA . SER A 1 350 ? 22.688 5.673 -41.547 1.00 46.38 350 SER A CA 1
ATOM 2795 C C . SER A 1 350 ? 21.934 4.531 -42.239 1.00 46.38 350 SER A C 1
ATOM 2797 O O . SER A 1 350 ? 22.354 4.129 -43.320 1.00 46.38 350 SER A O 1
ATOM 2799 N N . CYS A 1 351 ? 20.906 3.972 -41.595 1.00 52.00 351 CYS A N 1
ATOM 2800 C CA . CYS A 1 351 ? 20.247 2.736 -42.002 1.00 52.00 351 CYS A CA 1
ATOM 2801 C C . CYS A 1 351 ? 19.366 3.003 -43.222 1.00 52.00 351 CYS A C 1
ATOM 2803 O O . CYS A 1 351 ? 18.333 3.664 -43.123 1.00 52.00 351 CYS A O 1
ATOM 2805 N N . GLN A 1 352 ? 19.765 2.484 -44.376 1.00 49.25 352 GLN A N 1
ATOM 2806 C CA . GLN A 1 352 ? 18.957 2.520 -45.586 1.00 49.25 352 GLN A CA 1
ATOM 2807 C C . GLN A 1 352 ? 18.086 1.275 -45.634 1.00 49.25 352 GLN A C 1
ATOM 2809 O O . GLN A 1 352 ? 18.483 0.222 -45.156 1.00 49.25 352 GLN A O 1
ATOM 2814 N N . ARG A 1 353 ? 16.926 1.349 -46.293 1.00 46.97 353 ARG A N 1
ATOM 2815 C CA . ARG A 1 353 ? 16.026 0.197 -46.488 1.00 46.97 353 ARG A CA 1
ATOM 2816 C C . ARG A 1 353 ? 16.742 -1.074 -47.006 1.00 46.97 353 ARG A C 1
ATOM 2818 O O . ARG A 1 353 ? 16.337 -2.182 -46.677 1.00 46.97 353 ARG A O 1
ATOM 2825 N N . GLN A 1 354 ? 17.803 -0.915 -47.800 1.00 47.06 354 GLN A N 1
ATOM 2826 C CA . GLN A 1 354 ? 18.623 -2.016 -48.331 1.00 47.06 354 GLN A CA 1
ATOM 2827 C C . GLN A 1 354 ? 19.275 -2.845 -47.211 1.00 47.06 354 GLN A C 1
ATOM 2829 O O . GLN A 1 354 ? 19.301 -4.069 -47.299 1.00 47.06 354 GLN A O 1
ATOM 2834 N N . ASP A 1 355 ? 19.663 -2.198 -46.108 1.00 47.62 355 ASP A N 1
ATOM 2835 C CA . ASP A 1 355 ? 20.273 -2.820 -44.924 1.00 47.62 355 ASP A CA 1
ATOM 2836 C C . ASP A 1 355 ? 19.273 -3.682 -44.110 1.00 47.62 355 ASP A C 1
ATOM 2838 O O . ASP A 1 355 ? 19.649 -4.341 -43.143 1.00 47.62 355 ASP A O 1
ATOM 2842 N N . PHE A 1 356 ? 17.982 -3.671 -44.479 1.00 50.09 356 PHE A N 1
ATOM 2843 C CA . PHE A 1 356 ? 16.906 -4.469 -43.869 1.00 50.09 356 PHE A CA 1
ATOM 2844 C C . PHE A 1 356 ? 16.485 -5.668 -44.732 1.00 50.09 356 PHE A C 1
ATOM 2846 O O . PHE A 1 356 ? 15.799 -6.565 -44.237 1.00 50.09 356 PHE A O 1
ATOM 2853 N N . ALA A 1 357 ? 16.828 -5.659 -46.024 1.00 45.59 357 ALA A N 1
ATOM 2854 C CA . ALA A 1 357 ? 16.441 -6.698 -46.977 1.00 45.59 357 ALA A CA 1
ATOM 2855 C C . ALA A 1 357 ? 17.469 -7.839 -47.040 1.00 45.59 357 ALA A C 1
ATOM 2857 O O . ALA A 1 357 ? 17.091 -8.985 -47.245 1.00 45.59 357 ALA A O 1
ATOM 2858 N N . GLU A 1 358 ? 18.749 -7.549 -46.798 1.00 49.38 358 GLU A N 1
ATOM 2859 C CA . GLU A 1 358 ? 19.843 -8.517 -46.914 1.00 49.38 358 GLU A CA 1
ATOM 2860 C C . GLU A 1 358 ? 20.536 -8.726 -45.564 1.00 49.38 358 GLU A C 1
ATOM 2862 O O . GLU A 1 358 ? 21.665 -8.284 -45.385 1.00 49.38 358 GLU A O 1
ATOM 2867 N N . LEU A 1 359 ? 19.899 -9.392 -44.593 1.00 47.88 359 LEU A N 1
ATOM 2868 C CA . LEU A 1 359 ? 20.535 -9.780 -43.319 1.00 47.88 359 LEU A CA 1
ATOM 2869 C C . LEU A 1 359 ? 21.566 -10.918 -43.515 1.00 47.88 359 LEU A C 1
ATOM 2871 O O . LEU A 1 359 ? 21.470 -11.972 -42.895 1.00 47.88 359 LEU A O 1
ATOM 2875 N N . ASP A 1 360 ? 22.555 -10.735 -44.390 1.00 52.06 360 ASP A N 1
ATOM 2876 C CA . ASP A 1 360 ? 23.725 -11.613 -44.462 1.00 52.06 360 ASP A CA 1
ATOM 2877 C C . ASP A 1 360 ? 24.795 -11.081 -43.492 1.00 52.06 360 ASP A C 1
ATOM 2879 O O . ASP A 1 360 ? 25.194 -9.914 -43.574 1.00 52.06 360 ASP A O 1
ATOM 2883 N N . ASP A 1 361 ? 25.307 -11.941 -42.602 1.00 47.38 361 ASP A N 1
ATOM 2884 C CA . ASP A 1 361 ? 26.472 -11.666 -41.739 1.00 47.38 361 ASP A CA 1
ATOM 2885 C C . ASP A 1 361 ? 27.715 -11.251 -42.560 1.00 47.38 361 ASP A C 1
ATOM 2887 O O . ASP A 1 361 ? 28.697 -10.732 -42.022 1.00 47.38 361 ASP A O 1
ATOM 2891 N N . LYS A 1 362 ? 27.690 -11.468 -43.883 1.00 49.50 362 LYS A N 1
ATOM 2892 C CA . LYS A 1 362 ? 28.735 -11.066 -44.831 1.00 49.50 362 LYS A CA 1
ATOM 2893 C C . LYS A 1 362 ? 28.591 -9.642 -45.371 1.00 49.50 362 LYS A C 1
ATOM 2895 O O . LYS A 1 362 ? 29.531 -9.189 -46.028 1.00 49.50 362 LYS A O 1
ATOM 2900 N N . ASN A 1 363 ? 27.482 -8.932 -45.126 1.00 53.09 363 ASN A N 1
ATOM 2901 C CA . ASN A 1 363 ? 27.307 -7.559 -45.606 1.00 53.09 363 ASN A CA 1
ATOM 2902 C C . ASN A 1 363 ? 27.832 -6.532 -44.571 1.00 53.09 363 ASN A C 1
ATOM 2904 O O . ASN A 1 363 ? 27.227 -6.333 -43.514 1.00 53.09 363 ASN A O 1
ATOM 2908 N N . PRO A 1 364 ? 28.946 -5.828 -44.857 1.00 53.16 364 PRO A N 1
ATOM 2909 C CA . PRO A 1 364 ? 29.572 -4.874 -43.944 1.00 53.16 364 PRO A CA 1
ATOM 2910 C C . PRO A 1 364 ? 28.811 -3.540 -43.819 1.00 53.16 364 PRO A C 1
ATOM 2912 O O . PRO A 1 364 ? 29.373 -2.570 -43.322 1.00 53.16 364 PRO A O 1
ATOM 2915 N N . LEU A 1 365 ? 27.571 -3.419 -44.289 1.00 52.34 365 LEU A N 1
ATOM 2916 C CA . LEU A 1 365 ? 26.736 -2.240 -44.027 1.00 52.34 365 LEU A CA 1
ATOM 2917 C C . LEU A 1 365 ? 25.704 -2.501 -42.917 1.00 52.34 365 LEU A C 1
ATOM 2919 O O . LEU A 1 365 ? 25.414 -1.591 -42.141 1.00 52.34 365 LEU A O 1
ATOM 2923 N N . ASN A 1 366 ? 25.295 -3.758 -42.712 1.00 51.25 366 ASN A N 1
ATOM 2924 C CA . ASN A 1 366 ? 24.277 -4.152 -41.729 1.00 51.25 366 ASN A CA 1
ATOM 2925 C C . ASN A 1 366 ? 24.657 -3.883 -40.272 1.00 51.25 366 ASN A C 1
ATOM 2927 O O . ASN A 1 366 ? 23.784 -3.569 -39.466 1.00 51.25 366 ASN A O 1
ATOM 2931 N N . TYR A 1 367 ? 25.950 -3.923 -39.917 1.00 55.28 367 TYR A N 1
ATOM 2932 C CA . TYR A 1 367 ? 26.398 -3.584 -38.555 1.00 55.28 367 TYR A CA 1
ATOM 2933 C C . TYR A 1 367 ? 26.115 -2.120 -38.185 1.00 55.28 367 TYR A C 1
ATOM 2935 O O . TYR A 1 367 ? 26.279 -1.729 -37.032 1.00 55.28 367 TYR A O 1
ATOM 2943 N N . ARG A 1 368 ? 25.727 -1.290 -39.162 1.00 58.72 368 ARG A N 1
ATOM 2944 C CA . ARG A 1 368 ? 25.282 0.083 -38.943 1.00 58.72 368 ARG A CA 1
ATOM 2945 C C . ARG A 1 368 ? 23.785 0.176 -38.655 1.00 58.72 368 ARG A C 1
ATOM 2947 O O . ARG A 1 368 ? 23.333 1.271 -38.363 1.00 58.72 368 ARG A O 1
ATOM 2954 N N . CYS A 1 369 ? 23.025 -0.914 -38.721 1.00 69.38 369 CYS A N 1
ATOM 2955 C CA . CYS A 1 369 ? 21.588 -0.892 -38.484 1.00 69.38 369 CYS A CA 1
ATOM 2956 C C . CYS A 1 369 ? 21.238 -1.254 -37.038 1.00 69.38 369 CYS A C 1
ATOM 2958 O O . CYS A 1 369 ? 21.658 -2.293 -36.530 1.00 69.38 369 CYS A O 1
ATOM 2960 N N . LEU A 1 370 ? 20.437 -0.411 -36.377 1.00 73.62 370 LEU A N 1
ATOM 2961 C CA . LEU A 1 370 ? 20.026 -0.610 -34.982 1.00 73.62 370 LEU A CA 1
ATOM 2962 C C . LEU A 1 370 ? 19.250 -1.919 -34.775 1.00 73.62 370 LEU A C 1
ATOM 2964 O O . LEU A 1 370 ? 19.483 -2.573 -33.765 1.00 73.62 370 LEU A O 1
ATOM 2968 N N . ILE A 1 371 ? 18.439 -2.358 -35.750 1.00 70.62 371 ILE A N 1
ATOM 2969 C CA . ILE A 1 371 ? 17.779 -3.681 -35.719 1.00 70.62 371 ILE A CA 1
ATOM 2970 C C . ILE A 1 371 ? 18.803 -4.800 -35.639 1.00 70.62 371 ILE A C 1
ATOM 2972 O O . ILE A 1 371 ? 18.714 -5.673 -34.784 1.00 70.62 371 ILE A O 1
ATOM 2976 N N . SER A 1 372 ? 19.780 -4.790 -36.549 1.00 73.06 372 SER A N 1
ATOM 2977 C CA . SER A 1 372 ? 20.785 -5.851 -36.620 1.00 73.06 372 SER A CA 1
ATOM 2978 C C . SER A 1 372 ? 21.613 -5.891 -35.334 1.00 73.06 372 SER A C 1
ATOM 2980 O O . SER A 1 372 ? 21.855 -6.962 -34.778 1.00 73.06 372 SER A O 1
ATOM 2982 N N . ILE A 1 373 ? 21.973 -4.714 -34.809 1.00 80.25 373 ILE A N 1
ATOM 2983 C CA . ILE A 1 373 ? 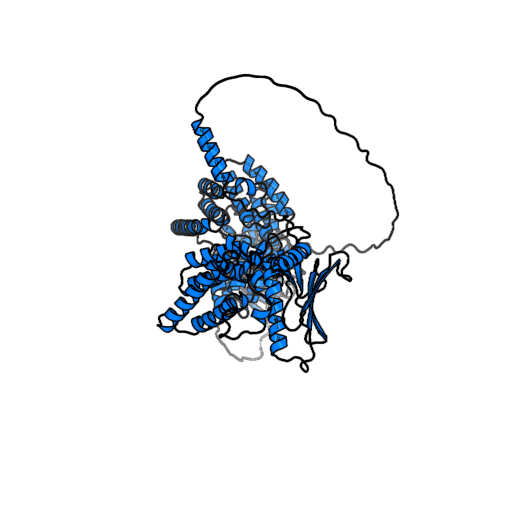22.649 -4.566 -33.518 1.00 80.25 373 ILE A CA 1
ATOM 2984 C C . ILE A 1 373 ? 21.791 -5.130 -32.382 1.00 80.25 373 ILE A C 1
ATOM 2986 O O . ILE A 1 373 ? 22.318 -5.853 -31.537 1.00 80.25 373 ILE A O 1
ATOM 2990 N N . GLU A 1 374 ? 20.500 -4.805 -32.331 1.00 83.44 374 GLU A N 1
ATOM 2991 C CA . GLU A 1 374 ? 19.602 -5.284 -31.284 1.00 83.44 374 GLU A CA 1
ATOM 2992 C C . GLU A 1 374 ? 19.418 -6.799 -31.352 1.00 83.44 374 GLU A C 1
ATOM 2994 O O . GLU A 1 374 ? 19.624 -7.470 -30.344 1.00 83.44 374 GLU A O 1
ATOM 2999 N N . GLN A 1 375 ? 19.120 -7.355 -32.528 1.00 80.94 375 GLN A N 1
ATOM 3000 C CA . GLN A 1 375 ? 18.988 -8.799 -32.723 1.00 80.94 375 GLN A CA 1
ATOM 3001 C C . GLN A 1 375 ? 20.280 -9.527 -32.345 1.00 80.94 375 GLN A C 1
ATOM 3003 O O . GLN A 1 375 ? 20.251 -10.554 -31.665 1.00 80.94 375 GLN A O 1
ATOM 3008 N N . HIS A 1 376 ? 21.437 -8.985 -32.737 1.00 85.00 376 HIS A N 1
ATOM 3009 C CA . HIS A 1 376 ? 22.727 -9.536 -32.341 1.00 85.00 376 HIS A CA 1
ATOM 3010 C C . HIS A 1 376 ? 22.926 -9.471 -30.819 1.00 85.00 376 HIS A C 1
ATOM 3012 O O . HIS A 1 376 ? 23.344 -10.457 -30.211 1.00 85.00 376 HIS A O 1
ATOM 3018 N N . ALA A 1 377 ? 22.571 -8.351 -30.181 1.00 88.88 377 ALA A N 1
ATOM 3019 C CA . ALA A 1 377 ? 22.630 -8.203 -28.731 1.00 88.88 377 ALA A CA 1
ATOM 3020 C C . ALA A 1 377 ? 21.688 -9.177 -28.005 1.00 88.88 377 ALA A C 1
ATOM 3022 O O . ALA A 1 377 ? 22.090 -9.767 -27.006 1.00 88.88 377 ALA A O 1
ATOM 3023 N N . GLN A 1 378 ? 20.468 -9.378 -28.508 1.00 87.69 378 GLN A N 1
ATOM 3024 C CA . GLN A 1 378 ? 19.493 -10.325 -27.964 1.00 87.69 378 GLN A CA 1
ATOM 3025 C C . GLN A 1 378 ? 20.005 -11.767 -28.061 1.00 87.69 378 GLN A C 1
ATOM 3027 O O . GLN A 1 378 ? 19.963 -12.480 -27.060 1.00 87.69 378 GLN A O 1
ATOM 3032 N N . ARG A 1 379 ? 20.573 -12.179 -29.208 1.00 88.31 379 ARG A N 1
ATOM 3033 C CA . ARG A 1 379 ? 21.207 -13.504 -29.364 1.00 88.31 379 ARG A CA 1
ATOM 3034 C C . ARG A 1 379 ? 22.332 -13.697 -28.350 1.00 88.31 379 ARG A C 1
ATOM 3036 O O . ARG A 1 379 ? 22.275 -14.623 -27.546 1.00 88.31 379 ARG A O 1
ATOM 3043 N N . LEU A 1 380 ? 23.287 -12.765 -28.306 1.00 91.50 380 LEU A N 1
ATOM 3044 C CA . LEU A 1 380 ? 24.400 -12.811 -27.352 1.00 91.50 380 LEU A CA 1
ATOM 3045 C C . LEU A 1 380 ? 23.929 -12.836 -25.892 1.00 91.50 380 LEU A C 1
ATOM 3047 O O . LEU A 1 380 ? 24.548 -13.483 -25.049 1.00 91.50 380 LEU A O 1
ATOM 3051 N N . GLN A 1 381 ? 22.847 -12.127 -25.573 1.00 90.38 381 GLN A N 1
ATOM 3052 C CA . GLN A 1 381 ? 22.288 -12.122 -24.229 1.00 90.38 381 GLN A CA 1
ATOM 3053 C C . GLN A 1 381 ? 21.569 -13.431 -23.893 1.00 90.38 381 GLN A C 1
ATOM 3055 O O . GLN A 1 381 ? 21.706 -13.916 -22.772 1.00 90.38 381 GLN A O 1
ATOM 3060 N N . SER A 1 382 ? 20.841 -14.020 -24.841 1.00 90.19 382 SER A N 1
ATOM 3061 C CA . SER A 1 382 ? 20.217 -15.333 -24.658 1.00 90.19 382 SER A CA 1
ATOM 3062 C C . SER A 1 382 ? 21.269 -16.417 -24.407 1.00 90.19 382 SER A C 1
ATOM 3064 O O . SER A 1 382 ? 21.150 -17.181 -23.446 1.00 90.19 382 SER A O 1
ATOM 3066 N N . ASP A 1 383 ? 22.370 -16.387 -25.165 1.00 91.50 383 ASP A N 1
ATOM 3067 C CA . ASP A 1 383 ? 23.521 -17.262 -24.955 1.00 91.50 383 ASP A CA 1
ATOM 3068 C C . ASP A 1 383 ? 24.128 -17.030 -23.566 1.00 91.50 383 ASP A C 1
ATOM 3070 O O . ASP A 1 383 ? 24.386 -17.984 -22.834 1.00 91.50 383 ASP A O 1
ATOM 3074 N N . LEU A 1 384 ? 24.296 -15.767 -23.158 1.00 90.44 384 LEU A N 1
ATOM 3075 C CA . LEU A 1 384 ? 24.847 -15.407 -21.850 1.00 90.44 384 LEU A CA 1
ATOM 3076 C C . LEU A 1 384 ? 23.996 -15.932 -20.685 1.00 90.44 384 LEU A C 1
ATOM 3078 O O . LEU A 1 384 ? 24.554 -16.416 -19.702 1.00 90.44 384 LEU A O 1
ATOM 3082 N N . ILE A 1 385 ? 22.666 -15.863 -20.794 1.00 88.44 385 ILE A N 1
ATOM 3083 C CA . ILE A 1 385 ? 21.734 -16.369 -19.774 1.00 88.44 385 ILE A CA 1
ATOM 3084 C C . ILE A 1 385 ? 21.796 -17.902 -19.677 1.00 88.44 385 ILE A C 1
ATOM 3086 O O . ILE A 1 385 ? 21.646 -18.453 -18.588 1.00 88.44 385 ILE A O 1
ATOM 3090 N N . SER A 1 386 ? 22.044 -18.595 -20.794 1.00 88.56 386 SER A N 1
ATOM 3091 C CA . SER A 1 386 ? 22.100 -20.064 -20.847 1.00 88.56 386 SER A CA 1
ATOM 3092 C C . SER A 1 386 ? 23.387 -20.675 -20.269 1.00 88.56 386 SER A C 1
ATOM 3094 O O . SER A 1 386 ? 23.443 -21.874 -19.987 1.00 88.56 386 SER A O 1
ATOM 3096 N N . VAL A 1 387 ? 24.436 -19.868 -20.092 1.00 89.56 387 VAL A N 1
ATOM 3097 C CA . VAL A 1 387 ? 25.768 -20.326 -19.684 1.00 89.56 387 VAL A CA 1
ATOM 3098 C C . VAL A 1 387 ? 25.946 -20.244 -18.164 1.00 89.56 387 VAL A C 1
ATOM 3100 O O . VAL A 1 387 ? 25.530 -19.293 -17.506 1.00 89.56 387 VAL A O 1
ATOM 3103 N N . ASN A 1 388 ? 26.641 -21.231 -17.588 1.00 85.25 388 ASN A N 1
ATOM 3104 C CA . ASN A 1 388 ? 26.989 -21.225 -16.166 1.00 85.25 388 ASN A CA 1
ATOM 3105 C C . ASN A 1 388 ? 27.872 -20.022 -15.793 1.00 85.25 388 ASN A C 1
ATOM 3107 O O . ASN A 1 388 ? 28.855 -19.712 -16.480 1.00 85.25 388 ASN A O 1
ATOM 3111 N N . ARG A 1 389 ? 27.571 -19.415 -14.638 1.00 83.69 389 ARG A N 1
ATOM 3112 C CA . ARG A 1 389 ? 28.386 -18.346 -14.046 1.00 83.69 389 ARG A CA 1
ATOM 3113 C C . ARG A 1 389 ? 29.825 -18.812 -13.789 1.00 83.69 389 ARG A C 1
ATOM 3115 O O . ARG A 1 389 ? 30.071 -19.972 -13.466 1.00 83.69 389 ARG A O 1
ATOM 3122 N N . GLN A 1 390 ? 30.761 -17.871 -13.874 1.00 81.75 390 GLN A N 1
ATOM 3123 C CA . GLN A 1 390 ? 32.205 -18.022 -13.665 1.00 81.75 390 GLN A CA 1
ATOM 3124 C C . GLN A 1 390 ? 32.921 -18.891 -14.714 1.00 81.75 390 GLN A C 1
ATOM 3126 O O . GLN A 1 390 ? 34.008 -19.417 -14.462 1.00 81.75 390 GLN A O 1
ATOM 3131 N N . THR A 1 391 ? 32.354 -19.028 -15.914 1.00 89.69 391 THR A N 1
ATOM 3132 C CA . THR A 1 391 ? 32.981 -19.775 -17.015 1.00 89.69 391 THR A CA 1
ATOM 3133 C C . THR A 1 391 ? 33.755 -18.861 -17.969 1.00 89.69 391 THR A C 1
ATOM 3135 O O . THR A 1 391 ? 33.468 -17.675 -18.120 1.00 89.69 391 THR A O 1
ATOM 3138 N N . LYS A 1 392 ? 34.743 -19.420 -18.685 1.00 89.50 392 LYS A N 1
ATOM 3139 C CA . LYS A 1 392 ? 35.455 -18.689 -19.755 1.00 89.50 392 LYS A CA 1
ATOM 3140 C C . LYS A 1 392 ? 34.509 -18.217 -20.866 1.00 89.50 392 LYS A C 1
ATOM 3142 O O . LYS A 1 392 ? 34.763 -17.191 -21.489 1.00 89.50 392 LYS A O 1
ATOM 3147 N N . GLN A 1 393 ? 33.445 -18.979 -21.104 1.00 90.31 393 GLN A N 1
ATOM 3148 C CA . GLN A 1 393 ? 32.440 -18.698 -22.122 1.00 90.31 393 GLN A CA 1
ATOM 3149 C C . GLN A 1 393 ? 31.587 -17.480 -21.730 1.00 90.31 393 GLN A C 1
ATOM 3151 O O . GLN A 1 393 ? 31.402 -16.589 -22.553 1.00 90.31 393 GLN A O 1
ATOM 3156 N N . GLU A 1 394 ? 31.195 -17.368 -20.455 1.00 92.12 394 GLU A N 1
ATOM 3157 C CA . GLU A 1 394 ? 30.527 -16.177 -19.909 1.00 92.12 394 GLU A CA 1
ATOM 3158 C C . GLU A 1 394 ? 31.387 -14.914 -20.087 1.00 92.12 394 GLU A C 1
ATOM 3160 O O . GLU A 1 394 ? 30.919 -13.903 -20.606 1.00 92.12 394 GLU A O 1
ATOM 3165 N N . VAL A 1 395 ? 32.677 -14.978 -19.727 1.00 91.81 395 VAL A N 1
ATOM 3166 C CA . VAL A 1 395 ? 33.604 -13.839 -19.874 1.00 91.81 395 VAL A CA 1
ATOM 3167 C C . VAL A 1 395 ? 33.722 -13.392 -21.337 1.00 91.81 395 VAL A C 1
ATOM 3169 O O . VAL A 1 395 ? 33.774 -12.191 -21.613 1.00 91.81 395 VAL A O 1
ATOM 3172 N N . ALA A 1 396 ? 33.740 -14.338 -22.281 1.00 92.94 396 ALA A N 1
ATOM 3173 C CA . ALA A 1 396 ? 33.790 -14.036 -23.708 1.00 92.94 396 ALA A CA 1
ATOM 3174 C C . ALA A 1 396 ? 32.511 -13.332 -24.195 1.00 92.94 396 ALA A C 1
ATOM 3176 O O . ALA A 1 396 ? 32.610 -12.294 -24.850 1.00 92.94 396 ALA A O 1
ATOM 3177 N N . LEU A 1 397 ? 31.331 -13.837 -23.819 1.00 93.50 397 LEU A N 1
ATOM 3178 C CA . LEU A 1 397 ? 30.032 -13.247 -24.170 1.00 93.50 397 LEU A CA 1
ATOM 3179 C C . LEU A 1 397 ? 29.859 -11.844 -23.563 1.00 93.50 397 LEU A C 1
ATOM 3181 O O . LEU A 1 397 ? 29.484 -10.904 -24.265 1.00 93.50 397 LEU A O 1
ATOM 3185 N N . ILE A 1 398 ? 30.244 -11.654 -22.294 1.00 93.75 398 ILE A N 1
ATOM 3186 C CA . ILE A 1 398 ? 30.277 -10.334 -21.641 1.00 93.75 398 ILE A CA 1
ATOM 3187 C C . ILE A 1 398 ? 31.192 -9.373 -22.407 1.00 93.75 398 ILE A C 1
ATOM 3189 O O . ILE A 1 398 ? 30.865 -8.196 -22.580 1.00 93.75 398 ILE A O 1
ATOM 3193 N N . SER A 1 399 ? 32.355 -9.844 -22.866 1.00 94.44 399 SER A N 1
ATOM 3194 C CA . SER A 1 399 ? 33.271 -9.015 -23.651 1.00 94.44 399 SER A CA 1
ATOM 3195 C C . SER A 1 399 ? 32.684 -8.640 -25.013 1.00 94.44 399 SER A C 1
ATOM 3197 O O . SER A 1 399 ? 32.866 -7.501 -25.444 1.00 94.44 399 SER A O 1
ATOM 3199 N N . GLN A 1 400 ? 32.000 -9.565 -25.691 1.00 94.00 400 GLN A N 1
ATOM 3200 C CA . GLN A 1 400 ? 31.344 -9.305 -26.975 1.00 94.00 400 GLN A CA 1
ATOM 3201 C C . GLN A 1 400 ? 30.236 -8.259 -26.824 1.00 94.00 400 GLN A C 1
ATOM 3203 O O . GLN A 1 400 ? 30.270 -7.245 -27.519 1.00 94.00 400 GLN A O 1
ATOM 3208 N N . LEU A 1 401 ? 29.339 -8.427 -25.848 1.00 94.44 401 LEU A N 1
ATOM 3209 C CA . LEU A 1 401 ? 28.267 -7.467 -25.569 1.00 94.44 401 LEU A CA 1
ATOM 3210 C C . LEU A 1 401 ? 28.798 -6.085 -25.166 1.00 94.44 401 LEU A C 1
ATOM 3212 O O . LEU A 1 401 ? 28.289 -5.068 -25.628 1.00 94.44 401 LEU A O 1
ATOM 3216 N N . ASN A 1 402 ? 29.853 -6.018 -24.347 1.00 94.56 402 ASN A N 1
ATOM 3217 C CA . ASN A 1 402 ? 30.479 -4.740 -23.989 1.00 94.56 402 ASN A CA 1
ATOM 3218 C C . ASN A 1 402 ? 31.085 -4.023 -25.200 1.00 94.56 402 ASN A C 1
ATOM 3220 O O . ASN A 1 402 ? 31.014 -2.795 -25.294 1.00 94.56 402 ASN A O 1
ATOM 3224 N N . ASN A 1 403 ? 31.722 -4.769 -26.105 1.00 93.69 403 ASN A N 1
ATOM 3225 C CA . ASN A 1 403 ? 32.285 -4.201 -27.325 1.00 93.69 403 ASN A CA 1
ATOM 3226 C C . ASN A 1 403 ? 31.179 -3.708 -28.258 1.00 93.69 403 ASN A C 1
ATOM 3228 O O . ASN A 1 403 ? 31.281 -2.582 -28.743 1.00 93.69 403 ASN A O 1
ATOM 3232 N N . LEU A 1 404 ? 30.115 -4.499 -28.423 1.00 91.31 404 LEU A N 1
ATOM 3233 C CA . LEU A 1 404 ? 28.927 -4.117 -29.177 1.00 91.31 404 LEU A CA 1
ATOM 3234 C C . LEU A 1 404 ? 28.326 -2.827 -28.611 1.00 91.31 404 LEU A C 1
ATOM 3236 O O . LEU A 1 404 ? 28.241 -1.839 -29.327 1.00 91.31 404 LEU A O 1
ATOM 3240 N N . ALA A 1 405 ? 28.047 -2.769 -27.305 1.00 93.81 405 ALA A N 1
ATOM 3241 C CA . ALA A 1 405 ? 27.509 -1.575 -26.654 1.00 93.81 405 ALA A CA 1
ATOM 3242 C C . ALA A 1 405 ? 28.381 -0.327 -26.880 1.00 93.81 405 ALA A C 1
ATOM 3244 O O . ALA A 1 405 ? 27.874 0.738 -27.229 1.00 93.81 405 ALA A O 1
ATOM 3245 N N . LYS A 1 406 ? 29.709 -0.443 -26.727 1.00 94.19 406 LYS A N 1
ATOM 3246 C CA . LYS A 1 406 ? 30.642 0.674 -26.964 1.00 94.19 406 LYS A CA 1
ATOM 3247 C C . LYS A 1 406 ? 30.640 1.138 -28.417 1.00 94.19 406 LYS A C 1
ATOM 3249 O O . LYS A 1 406 ? 30.712 2.341 -28.660 1.00 94.19 406 LYS A O 1
ATOM 3254 N N . GLN A 1 407 ? 30.597 0.208 -29.368 1.00 89.31 407 GLN A N 1
ATOM 3255 C CA . GLN A 1 407 ? 30.524 0.528 -30.792 1.00 89.31 407 GLN A CA 1
ATOM 3256 C C . GLN A 1 407 ? 29.195 1.210 -31.123 1.00 89.31 407 GLN A C 1
ATOM 3258 O O . GLN A 1 407 ? 29.214 2.277 -31.734 1.00 89.31 407 GLN A O 1
ATOM 3263 N N . THR A 1 408 ? 28.080 0.678 -30.619 1.00 86.00 408 THR A N 1
ATOM 3264 C CA . THR A 1 408 ? 26.744 1.254 -30.789 1.00 86.00 408 THR A CA 1
ATOM 3265 C C . THR A 1 408 ? 26.663 2.662 -30.213 1.00 86.00 408 THR A C 1
ATOM 3267 O O . THR A 1 408 ? 26.238 3.562 -30.920 1.00 86.00 408 THR A O 1
ATOM 3270 N N . ILE A 1 409 ? 27.141 2.908 -28.986 1.00 88.69 409 ILE A N 1
ATOM 3271 C CA . ILE A 1 409 ? 27.151 4.260 -28.388 1.00 88.69 409 ILE A CA 1
ATOM 3272 C C . ILE A 1 409 ? 28.042 5.213 -29.192 1.00 88.69 409 ILE A C 1
ATOM 3274 O O . ILE A 1 409 ? 27.689 6.370 -29.405 1.00 88.69 409 ILE A O 1
ATOM 3278 N N . LYS A 1 410 ? 29.211 4.746 -29.647 1.00 86.94 410 LYS A N 1
ATOM 3279 C CA . LYS A 1 410 ? 30.127 5.568 -30.448 1.00 86.94 410 LYS A CA 1
ATOM 3280 C C . LYS A 1 410 ? 29.494 5.985 -31.777 1.00 86.94 410 LYS A C 1
ATOM 3282 O O . LYS A 1 410 ? 29.767 7.083 -32.254 1.00 86.94 410 LYS A O 1
ATOM 3287 N N . GLN A 1 411 ? 28.705 5.102 -32.378 1.00 78.69 411 GLN A N 1
ATOM 3288 C CA . GLN A 1 411 ? 28.085 5.324 -33.677 1.00 78.69 411 GLN A CA 1
ATOM 3289 C C . GLN A 1 411 ? 26.743 6.065 -33.578 1.00 78.69 411 GLN A C 1
ATOM 3291 O O . GLN A 1 411 ? 26.486 6.956 -34.383 1.00 78.69 411 GLN A O 1
ATOM 3296 N N . PHE A 1 412 ? 25.934 5.748 -32.565 1.00 76.44 412 PHE A N 1
ATOM 3297 C CA . PHE A 1 412 ? 24.587 6.268 -32.319 1.00 76.44 412 PHE A CA 1
ATOM 3298 C C . PHE A 1 412 ? 24.467 6.865 -30.906 1.00 76.44 412 PHE A C 1
ATOM 3300 O O . PHE A 1 412 ? 23.707 6.364 -30.077 1.00 76.44 412 PHE A O 1
ATOM 3307 N N . PRO A 1 413 ? 25.196 7.951 -30.591 1.00 80.62 413 PRO A N 1
ATOM 3308 C CA . PRO A 1 413 ? 25.238 8.507 -29.234 1.00 80.62 413 PRO A CA 1
ATOM 3309 C C . PRO A 1 413 ? 23.904 9.100 -28.754 1.00 80.62 413 PRO A C 1
ATOM 3311 O O . PRO A 1 413 ? 23.742 9.349 -27.563 1.00 80.62 413 PRO A O 1
ATOM 3314 N N . GLN A 1 414 ? 22.962 9.363 -29.665 1.00 74.94 414 GLN A N 1
ATOM 3315 C CA . GLN A 1 414 ? 21.634 9.889 -29.330 1.00 74.94 414 GLN A CA 1
ATOM 3316 C C . GLN A 1 414 ? 20.546 8.810 -29.280 1.00 74.94 414 GLN A C 1
ATOM 3318 O O . GLN A 1 414 ? 19.404 9.136 -28.984 1.00 74.94 414 GLN A O 1
ATOM 3323 N N . HIS A 1 415 ? 20.885 7.543 -29.529 1.00 79.88 415 HIS A N 1
ATOM 3324 C CA . HIS A 1 415 ? 19.934 6.435 -29.481 1.00 79.88 415 HIS A CA 1
ATOM 3325 C C . HIS A 1 415 ? 20.057 5.662 -28.159 1.00 79.88 415 HIS A C 1
ATOM 3327 O O . HIS A 1 415 ? 21.162 5.469 -27.646 1.00 79.88 415 HIS A O 1
ATOM 3333 N N . SER A 1 416 ? 18.936 5.174 -27.616 1.00 86.25 416 SER A N 1
ATOM 3334 C CA . SER A 1 416 ? 18.884 4.478 -26.318 1.00 86.25 416 SER A CA 1
ATOM 3335 C C . SER A 1 416 ? 19.597 3.116 -26.357 1.00 86.25 416 SER A C 1
ATOM 3337 O O . SER A 1 416 ? 20.357 2.796 -25.444 1.00 86.25 416 SER A O 1
ATOM 3339 N N . LEU A 1 417 ? 19.411 2.337 -27.432 1.00 86.56 417 LEU A N 1
ATOM 3340 C CA . LEU A 1 417 ? 19.887 0.949 -27.594 1.00 86.56 417 LEU A CA 1
ATOM 3341 C C . LEU A 1 417 ? 21.310 0.666 -27.077 1.00 86.56 417 LEU A C 1
ATOM 3343 O O . LEU A 1 417 ? 21.516 -0.279 -26.319 1.00 86.56 417 LEU A O 1
ATOM 3347 N N . GLY A 1 418 ? 22.309 1.471 -27.455 1.00 90.50 418 GLY A N 1
ATOM 3348 C CA . GLY A 1 418 ? 23.692 1.238 -27.018 1.00 90.50 418 GLY A CA 1
ATOM 3349 C C . GLY A 1 418 ? 23.854 1.303 -25.493 1.00 90.50 418 GLY A C 1
ATOM 3350 O O . GLY A 1 418 ? 24.580 0.498 -24.901 1.00 90.50 418 GLY A O 1
ATOM 3351 N N . TYR A 1 419 ? 23.132 2.222 -24.850 1.00 94.00 419 TYR A N 1
ATOM 3352 C CA . TYR A 1 419 ? 23.077 2.354 -23.397 1.00 94.00 419 TYR A CA 1
ATOM 3353 C C . TYR A 1 419 ? 22.288 1.209 -22.757 1.00 94.00 419 TYR A C 1
ATOM 3355 O O . TYR A 1 419 ? 22.746 0.669 -21.753 1.00 94.00 419 TYR A O 1
ATOM 3363 N N . GLN A 1 420 ? 21.190 0.763 -23.374 1.00 93.62 420 GLN A N 1
ATOM 3364 C CA . GLN A 1 420 ? 20.427 -0.399 -22.906 1.00 93.62 420 GLN A CA 1
ATOM 3365 C C . GLN A 1 420 ? 21.268 -1.684 -22.901 1.00 93.62 420 GLN A C 1
ATOM 3367 O O . GLN A 1 420 ? 21.257 -2.435 -21.927 1.00 93.62 420 GLN A O 1
ATOM 3372 N N . ILE A 1 421 ? 22.043 -1.947 -23.963 1.00 94.38 421 ILE A N 1
ATOM 3373 C CA . ILE A 1 421 ? 22.946 -3.111 -24.019 1.00 94.38 421 ILE A CA 1
ATOM 3374 C C . ILE A 1 421 ? 23.985 -3.016 -22.888 1.00 94.38 421 ILE A C 1
ATOM 3376 O O . ILE A 1 421 ? 24.190 -3.980 -22.150 1.00 94.38 421 ILE A O 1
ATOM 3380 N N . ALA A 1 422 ? 24.604 -1.844 -22.695 1.00 95.81 422 ALA A N 1
ATOM 3381 C CA . ALA A 1 422 ? 25.563 -1.622 -21.607 1.00 95.81 422 ALA A CA 1
ATOM 3382 C C . ALA A 1 422 ? 24.941 -1.815 -20.210 1.00 95.81 422 ALA A C 1
ATOM 3384 O O . ALA A 1 422 ? 25.601 -2.341 -19.307 1.00 95.81 422 ALA A O 1
ATOM 3385 N N . ALA A 1 423 ? 23.686 -1.399 -20.032 1.00 94.75 423 ALA A N 1
ATOM 3386 C CA . ALA A 1 423 ? 22.944 -1.563 -18.792 1.00 94.75 423 ALA A CA 1
ATOM 3387 C C . ALA A 1 423 ? 22.673 -3.046 -18.507 1.00 94.75 423 ALA A C 1
ATOM 3389 O O . ALA A 1 423 ? 23.040 -3.541 -17.444 1.00 94.75 423 ALA A O 1
ATOM 3390 N N . ARG A 1 424 ? 22.156 -3.791 -19.494 1.00 93.38 424 ARG A N 1
ATOM 3391 C CA . ARG A 1 424 ? 21.902 -5.241 -19.394 1.00 93.38 424 ARG A CA 1
ATOM 3392 C C . ARG A 1 424 ? 23.160 -6.028 -19.019 1.00 93.38 424 ARG A C 1
ATOM 3394 O O . ARG A 1 424 ? 23.117 -6.871 -18.125 1.00 93.38 424 ARG A O 1
ATOM 3401 N N . VAL A 1 425 ? 24.303 -5.702 -19.627 1.00 92.81 425 VAL A N 1
ATOM 3402 C CA . VAL A 1 425 ? 25.598 -6.305 -19.263 1.00 92.81 425 VAL A CA 1
ATOM 3403 C C . VAL A 1 425 ? 25.996 -5.972 -17.826 1.00 92.81 425 VAL A C 1
ATOM 3405 O O . VAL A 1 425 ? 26.435 -6.859 -17.098 1.00 92.81 425 VAL A O 1
ATOM 3408 N N . SER A 1 426 ? 25.844 -4.710 -17.410 1.00 91.44 426 SER A N 1
ATOM 3409 C CA . SER A 1 426 ? 26.182 -4.267 -16.049 1.00 91.44 426 SER A CA 1
ATOM 3410 C C . SER A 1 426 ? 25.316 -4.959 -14.993 1.00 91.44 426 SER A C 1
ATOM 3412 O O . SER A 1 426 ? 25.836 -5.392 -13.964 1.00 91.44 426 SER A O 1
ATOM 3414 N N . SER A 1 427 ? 24.025 -5.134 -15.281 1.00 89.25 427 SER A N 1
ATOM 3415 C CA . SER A 1 427 ? 23.093 -5.896 -14.450 1.00 89.25 427 SER A CA 1
ATOM 3416 C C . SER A 1 427 ? 23.521 -7.364 -14.316 1.00 89.25 427 SER A C 1
ATOM 3418 O O . SER A 1 427 ? 23.625 -7.861 -13.197 1.00 89.25 427 SER A O 1
ATOM 3420 N N . HIS A 1 428 ? 23.890 -8.035 -15.418 1.00 88.50 428 HIS A N 1
ATOM 3421 C CA . HIS A 1 428 ? 24.333 -9.442 -15.391 1.00 88.50 428 HIS A CA 1
ATOM 3422 C C . HIS A 1 428 ? 25.554 -9.674 -14.489 1.00 88.50 428 HIS A C 1
ATOM 3424 O O . HIS A 1 428 ? 25.622 -10.665 -13.762 1.00 88.50 428 HIS A O 1
ATOM 3430 N N . ILE A 1 429 ? 26.507 -8.736 -14.483 1.00 88.69 429 ILE A N 1
ATOM 3431 C CA . ILE A 1 429 ? 27.700 -8.795 -13.619 1.00 88.69 429 ILE A CA 1
ATOM 3432 C C . ILE A 1 429 ? 27.455 -8.269 -12.192 1.00 88.69 429 ILE A C 1
ATOM 3434 O O . ILE A 1 429 ? 28.418 -8.017 -11.465 1.00 88.69 429 ILE A O 1
ATOM 3438 N N . ASN A 1 430 ? 26.189 -8.101 -11.791 1.00 85.25 430 ASN A N 1
ATOM 3439 C CA . ASN A 1 430 ? 25.737 -7.571 -10.499 1.00 85.25 430 ASN A CA 1
ATOM 3440 C C . ASN A 1 430 ? 26.355 -6.200 -10.153 1.00 85.25 430 ASN A C 1
ATOM 3442 O O . ASN A 1 430 ? 26.695 -5.922 -9.003 1.00 85.25 430 ASN A O 1
ATOM 3446 N N . ARG A 1 431 ? 26.548 -5.334 -11.158 1.00 86.62 431 ARG A N 1
ATOM 3447 C CA . ARG A 1 431 ? 26.959 -3.935 -10.968 1.00 86.62 431 ARG A CA 1
ATOM 3448 C C . ARG A 1 431 ? 25.744 -3.026 -11.100 1.00 86.62 431 ARG A C 1
ATOM 3450 O O . ARG A 1 431 ? 25.529 -2.418 -12.146 1.00 86.62 431 ARG A O 1
ATOM 3457 N N . GLU A 1 432 ? 24.974 -2.929 -10.021 1.00 83.81 432 GLU A N 1
ATOM 3458 C CA . GLU A 1 432 ? 23.697 -2.205 -9.995 1.00 83.81 432 GLU A CA 1
ATOM 3459 C C . GLU A 1 432 ? 23.840 -0.710 -10.283 1.00 83.81 432 GLU A C 1
ATOM 3461 O O . GLU A 1 432 ? 23.224 -0.230 -11.223 1.00 83.81 432 GLU A O 1
ATOM 3466 N N . SER A 1 433 ? 24.688 0.024 -9.553 1.00 87.19 433 SER A N 1
ATOM 3467 C CA . SER A 1 433 ? 24.858 1.472 -9.781 1.00 87.19 433 SER A CA 1
ATOM 3468 C C . SER A 1 433 ? 25.272 1.796 -11.229 1.00 87.19 433 SER A C 1
ATOM 3470 O O . SER A 1 433 ? 24.565 2.566 -11.876 1.00 87.19 433 SER A O 1
ATOM 3472 N N . PRO A 1 434 ? 26.299 1.144 -11.816 1.00 90.69 434 PRO A N 1
ATOM 3473 C CA . PRO A 1 434 ? 26.605 1.320 -13.235 1.00 90.69 434 PRO A CA 1
ATOM 3474 C C . PRO A 1 434 ? 25.463 0.913 -14.173 1.00 90.69 434 PRO A C 1
ATOM 3476 O O . PRO A 1 434 ? 25.330 1.491 -15.248 1.00 90.69 434 PRO A O 1
ATOM 3479 N N . SER A 1 435 ? 24.650 -0.080 -13.802 1.00 91.62 435 SER A N 1
ATOM 3480 C CA . SER A 1 435 ? 23.469 -0.461 -14.580 1.00 91.62 435 SER A CA 1
ATOM 3481 C C . SER A 1 435 ? 22.407 0.635 -14.559 1.00 91.62 435 SER A C 1
ATOM 3483 O O . SER A 1 435 ? 21.869 0.950 -15.617 1.00 91.62 435 SER A O 1
ATOM 3485 N N . ILE A 1 436 ? 22.119 1.216 -13.391 1.00 89.31 436 ILE A N 1
ATOM 3486 C CA . ILE A 1 436 ? 21.158 2.315 -13.230 1.00 89.31 436 ILE A CA 1
ATOM 3487 C C . ILE A 1 436 ? 21.621 3.522 -14.043 1.00 89.31 436 ILE A C 1
ATOM 3489 O O . ILE A 1 436 ? 20.847 4.022 -14.850 1.00 89.31 436 ILE A O 1
ATOM 3493 N N . ASP A 1 437 ? 22.892 3.923 -13.933 1.00 92.12 437 ASP A N 1
ATOM 3494 C CA . ASP A 1 437 ? 23.440 5.051 -14.701 1.00 92.12 437 ASP A CA 1
ATOM 3495 C C . ASP A 1 437 ? 23.241 4.860 -16.213 1.00 92.12 437 ASP A C 1
ATOM 3497 O O . ASP A 1 437 ? 22.924 5.798 -16.942 1.00 92.12 437 ASP A O 1
ATOM 3501 N N . LYS A 1 438 ? 23.419 3.630 -16.714 1.00 95.19 438 LYS A N 1
ATOM 3502 C CA . LYS A 1 438 ? 23.213 3.316 -18.135 1.00 95.19 438 LYS A CA 1
ATOM 3503 C C . LYS A 1 438 ? 21.740 3.282 -18.525 1.00 95.19 438 LYS A C 1
ATOM 3505 O O . LYS A 1 438 ? 21.425 3.743 -19.618 1.00 95.19 438 LYS A O 1
ATOM 3510 N N . TRP A 1 439 ? 20.854 2.788 -17.663 1.00 93.94 439 TRP A N 1
ATOM 3511 C CA . TRP A 1 439 ? 19.413 2.846 -17.905 1.00 93.94 439 TRP A CA 1
ATOM 3512 C C . TRP A 1 439 ? 18.876 4.278 -17.879 1.00 93.94 439 TRP A C 1
ATOM 3514 O O . TRP A 1 439 ? 18.090 4.628 -18.750 1.00 93.94 439 TRP A O 1
ATOM 3524 N N . LEU A 1 440 ? 19.344 5.129 -16.963 1.00 90.38 440 LEU A N 1
ATOM 3525 C CA . LEU A 1 440 ? 18.991 6.551 -16.929 1.00 90.38 440 LEU A CA 1
ATOM 3526 C C . LEU A 1 440 ? 19.482 7.278 -18.185 1.00 90.38 440 LEU A C 1
ATOM 3528 O O . LEU A 1 440 ? 18.712 7.992 -18.816 1.00 90.38 440 LEU A O 1
ATOM 3532 N N . LEU A 1 441 ? 20.717 7.014 -18.630 1.00 89.69 441 LEU A N 1
ATOM 3533 C CA . LEU A 1 441 ? 21.206 7.534 -19.911 1.00 89.69 441 LEU A CA 1
ATOM 3534 C C . LEU A 1 441 ? 20.371 7.039 -21.100 1.00 89.69 441 LEU A C 1
ATOM 3536 O O . LEU A 1 441 ? 20.177 7.789 -22.049 1.00 89.69 441 LEU A O 1
ATOM 3540 N N . ALA A 1 442 ? 19.882 5.795 -21.076 1.00 89.31 442 ALA A N 1
ATOM 3541 C CA . ALA A 1 442 ? 18.968 5.296 -22.101 1.00 89.31 442 ALA A CA 1
ATOM 3542 C C . ALA A 1 442 ? 17.618 6.033 -22.050 1.00 89.31 442 ALA A C 1
ATOM 3544 O O . ALA A 1 442 ? 17.110 6.427 -23.099 1.00 89.31 442 ALA A O 1
ATOM 3545 N N . LEU A 1 443 ? 17.083 6.266 -20.846 1.00 87.50 443 LEU A N 1
ATOM 3546 C CA . LEU A 1 443 ? 15.828 6.980 -20.603 1.00 87.50 443 LEU A CA 1
ATOM 3547 C C . LEU A 1 443 ? 15.893 8.434 -21.092 1.00 87.50 443 LEU A C 1
ATOM 3549 O O . LEU A 1 443 ? 14.961 8.898 -21.741 1.00 87.50 443 LEU A O 1
ATOM 3553 N N . GLU A 1 444 ? 17.023 9.119 -20.886 1.00 84.62 444 GLU A N 1
ATOM 3554 C CA . GLU A 1 444 ? 17.281 10.457 -21.441 1.00 84.62 444 GLU A CA 1
ATOM 3555 C C . GLU A 1 444 ? 17.210 10.493 -22.978 1.00 84.62 444 GLU A C 1
ATOM 3557 O O . GLU A 1 444 ? 16.949 11.546 -23.561 1.00 84.62 444 GLU A O 1
ATOM 3562 N N . LYS A 1 445 ? 17.479 9.366 -23.654 1.00 81.19 445 LYS A N 1
ATOM 3563 C CA . LYS A 1 445 ? 17.389 9.250 -25.122 1.00 81.19 445 LYS A CA 1
ATOM 3564 C C . LYS A 1 445 ? 16.023 8.785 -25.604 1.00 81.19 445 LYS A C 1
ATOM 3566 O O . LYS A 1 445 ? 15.642 9.101 -26.730 1.00 81.19 445 LYS A O 1
ATOM 3571 N N . ASN A 1 446 ? 15.315 8.006 -24.793 1.00 80.00 446 ASN A N 1
ATOM 3572 C CA . ASN A 1 446 ? 13.994 7.492 -25.118 1.00 80.00 446 ASN A CA 1
ATOM 3573 C C . ASN A 1 446 ? 13.153 7.297 -23.857 1.00 80.00 446 ASN A C 1
ATOM 3575 O O . ASN A 1 446 ? 13.179 6.242 -23.231 1.00 80.00 446 ASN A O 1
ATOM 3579 N N . ALA A 1 447 ? 12.356 8.302 -23.507 1.00 78.31 447 ALA A N 1
ATOM 3580 C CA . ALA A 1 447 ? 11.427 8.189 -22.387 1.00 78.31 447 ALA A CA 1
ATOM 3581 C C . ALA A 1 447 ? 10.181 7.350 -22.728 1.00 78.31 447 ALA A C 1
ATOM 3583 O O . ALA A 1 447 ? 9.400 7.019 -21.838 1.00 78.31 447 ALA A O 1
ATOM 3584 N N . ASN A 1 448 ? 9.958 7.021 -24.007 1.00 76.38 448 ASN A N 1
ATOM 3585 C CA . ASN A 1 448 ? 8.753 6.332 -24.461 1.00 76.38 448 ASN A CA 1
ATOM 3586 C C . ASN A 1 448 ? 8.847 4.811 -24.440 1.00 76.38 448 ASN A C 1
ATOM 3588 O O . ASN A 1 448 ? 7.818 4.154 -24.571 1.00 76.38 448 ASN A O 1
ATOM 3592 N N . GLU A 1 449 ? 10.042 4.256 -24.278 1.00 80.31 449 GLU A N 1
ATOM 3593 C CA . GLU A 1 449 ? 10.307 2.831 -24.434 1.00 80.31 449 GLU A CA 1
ATOM 3594 C C . GLU A 1 449 ? 10.064 2.059 -23.124 1.00 80.31 449 GLU A C 1
ATOM 3596 O O . GLU A 1 449 ? 10.805 2.242 -22.152 1.00 80.31 449 GLU A O 1
ATOM 3601 N N . PRO A 1 450 ? 9.055 1.164 -23.065 1.00 84.25 450 PRO A N 1
ATOM 3602 C CA . PRO A 1 450 ? 8.771 0.394 -21.853 1.00 84.25 450 PRO A CA 1
ATOM 3603 C C . PRO A 1 450 ? 9.946 -0.485 -21.409 1.00 84.25 450 PRO A C 1
ATOM 3605 O O . PRO A 1 450 ? 10.150 -0.666 -20.210 1.00 84.25 450 PRO A O 1
ATOM 3608 N N . GLU A 1 451 ? 10.758 -0.979 -22.351 1.00 85.06 451 GLU A N 1
ATOM 3609 C CA . GLU A 1 451 ? 11.929 -1.822 -22.066 1.00 85.06 451 GLU A CA 1
ATOM 3610 C C . GLU A 1 451 ? 12.998 -1.125 -21.213 1.00 85.06 451 GLU A C 1
ATOM 3612 O O . GLU A 1 451 ? 13.795 -1.797 -20.560 1.00 85.06 451 GLU A O 1
ATOM 3617 N N . ILE A 1 452 ? 12.991 0.211 -21.163 1.00 89.25 452 ILE A N 1
ATOM 3618 C CA . ILE A 1 452 ? 13.870 1.009 -20.300 1.00 89.25 452 ILE A CA 1
ATOM 3619 C C . ILE A 1 452 ? 13.259 1.175 -18.904 1.00 89.25 452 ILE A C 1
ATOM 3621 O O . ILE A 1 452 ? 13.958 1.067 -17.894 1.00 89.25 452 ILE A O 1
ATOM 3625 N N . LEU A 1 453 ? 11.948 1.416 -18.834 1.00 90.12 453 LEU A N 1
ATOM 3626 C CA . LEU A 1 453 ? 11.235 1.664 -17.580 1.00 90.12 453 LEU A CA 1
ATOM 3627 C C . LEU A 1 453 ? 11.086 0.393 -16.730 1.00 90.12 453 LEU A C 1
ATOM 3629 O O . LEU A 1 453 ? 11.233 0.463 -15.513 1.00 90.12 453 LEU A O 1
ATOM 3633 N N . ILE A 1 454 ? 10.841 -0.769 -17.351 1.00 91.31 454 ILE A N 1
ATOM 3634 C CA . ILE A 1 454 ? 10.690 -2.069 -16.663 1.00 91.31 454 ILE A CA 1
ATOM 3635 C C . ILE A 1 454 ? 11.885 -2.385 -15.743 1.00 91.31 454 ILE A C 1
ATOM 3637 O O . ILE A 1 454 ? 11.671 -2.623 -14.549 1.00 91.31 454 ILE A O 1
ATOM 3641 N N . PRO A 1 455 ? 13.143 -2.404 -16.233 1.00 91.19 455 PRO A N 1
ATOM 3642 C CA . PRO A 1 455 ? 14.288 -2.715 -15.388 1.00 91.19 455 PRO A CA 1
ATOM 3643 C C . PRO A 1 455 ? 14.541 -1.636 -14.332 1.00 91.19 455 PRO A C 1
ATOM 3645 O O . PRO A 1 455 ? 14.905 -1.990 -13.215 1.00 91.19 455 PRO A O 1
ATOM 3648 N N . LEU A 1 456 ? 14.315 -0.350 -14.633 1.00 90.44 456 LEU A N 1
ATOM 3649 C CA . LEU A 1 456 ? 14.445 0.726 -13.642 1.00 90.44 456 LEU A CA 1
ATOM 3650 C C . LEU A 1 456 ? 13.440 0.567 -12.500 1.00 90.44 456 LEU A C 1
ATOM 3652 O O . LEU A 1 456 ? 13.848 0.567 -11.341 1.00 90.44 456 LEU A O 1
ATOM 3656 N N . ALA A 1 457 ? 12.156 0.373 -12.815 1.00 92.31 457 ALA A N 1
ATOM 3657 C CA . ALA A 1 457 ? 11.108 0.147 -11.822 1.00 92.31 457 ALA A CA 1
ATOM 3658 C C . ALA A 1 457 ? 11.464 -1.034 -10.911 1.00 92.31 457 ALA A C 1
ATOM 3660 O O . ALA A 1 457 ? 11.460 -0.911 -9.687 1.00 92.31 457 ALA A O 1
ATOM 3661 N N . LYS A 1 458 ? 11.874 -2.158 -11.511 1.00 92.19 458 LYS A N 1
ATOM 3662 C CA . LYS A 1 458 ? 12.280 -3.355 -10.774 1.00 92.19 458 LYS A CA 1
ATOM 3663 C C . LYS A 1 458 ? 13.478 -3.104 -9.852 1.00 92.19 458 LYS A C 1
ATOM 3665 O O . LYS A 1 458 ? 13.399 -3.441 -8.674 1.00 92.19 458 LYS A O 1
ATOM 3670 N N . ILE A 1 459 ? 14.560 -2.507 -10.361 1.00 88.69 459 ILE A N 1
ATOM 3671 C CA . ILE A 1 459 ? 15.770 -2.232 -9.569 1.00 88.69 459 ILE A CA 1
ATOM 3672 C C . ILE A 1 459 ? 15.442 -1.291 -8.405 1.00 88.69 459 ILE A C 1
ATOM 3674 O O . ILE A 1 459 ? 15.829 -1.557 -7.268 1.00 88.69 459 ILE A O 1
ATOM 3678 N N . TYR A 1 460 ? 14.688 -0.218 -8.659 1.00 89.25 460 TYR A N 1
ATOM 3679 C CA . TYR A 1 460 ? 14.284 0.708 -7.604 1.00 89.25 460 TYR A CA 1
ATOM 3680 C C . TYR A 1 460 ? 13.436 0.024 -6.531 1.00 89.25 460 TYR A C 1
ATOM 3682 O O . TYR A 1 460 ? 13.665 0.247 -5.341 1.00 89.25 460 TYR A O 1
ATOM 3690 N N . ARG A 1 461 ? 12.519 -0.868 -6.917 1.00 90.94 461 ARG A N 1
ATOM 3691 C CA . ARG A 1 461 ? 11.721 -1.652 -5.968 1.00 90.94 461 ARG A CA 1
ATOM 3692 C C . ARG A 1 461 ? 12.572 -2.597 -5.123 1.00 90.94 461 ARG A C 1
ATOM 3694 O O . ARG A 1 461 ? 12.385 -2.657 -3.909 1.00 90.94 461 ARG A O 1
ATOM 3701 N N . GLU A 1 462 ? 13.516 -3.307 -5.742 1.00 88.94 462 GLU A N 1
ATOM 3702 C CA . GLU A 1 462 ? 14.458 -4.206 -5.055 1.00 88.94 462 GLU A CA 1
ATOM 3703 C C . GLU A 1 462 ? 15.354 -3.449 -4.061 1.00 88.94 462 GLU A C 1
ATOM 3705 O O . GLU A 1 462 ? 15.689 -3.976 -3.002 1.00 88.94 462 GLU A O 1
ATOM 3710 N N . GLN A 1 463 ? 15.667 -2.183 -4.350 1.00 86.06 463 GLN A N 1
ATOM 3711 C CA . GLN A 1 463 ? 16.419 -1.285 -3.467 1.00 86.06 463 GLN A CA 1
ATOM 3712 C C . GLN A 1 463 ? 15.545 -0.521 -2.456 1.00 86.06 463 GLN A C 1
ATOM 3714 O O . GLN A 1 463 ? 16.046 0.371 -1.770 1.00 86.06 463 GLN A O 1
ATOM 3719 N N . HIS A 1 464 ? 14.251 -0.842 -2.353 1.00 85.50 464 HIS A N 1
ATOM 3720 C CA . HIS A 1 464 ? 13.281 -0.146 -1.497 1.00 85.50 464 HIS A CA 1
ATOM 3721 C C . HIS A 1 464 ? 13.122 1.360 -1.795 1.00 85.50 464 HIS A C 1
ATOM 3723 O O . HIS A 1 464 ? 12.647 2.122 -0.952 1.00 85.50 464 HIS A O 1
ATOM 3729 N N . GLN A 1 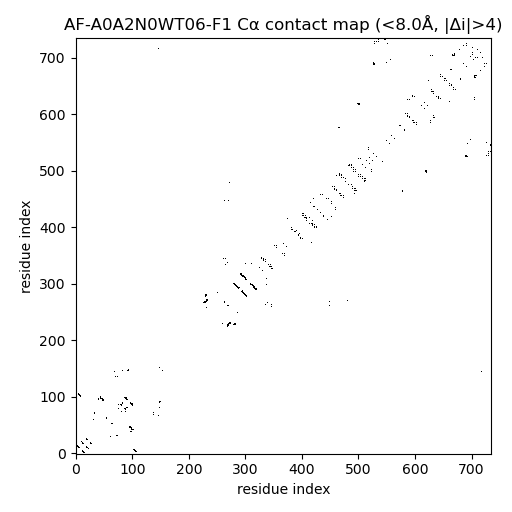465 ? 13.476 1.799 -3.005 1.00 85.69 465 GLN A N 1
ATOM 3730 C CA . GLN A 1 465 ? 13.246 3.152 -3.519 1.00 85.69 465 GLN A CA 1
ATOM 3731 C C . GLN A 1 465 ? 11.855 3.229 -4.166 1.00 85.69 465 GLN A C 1
ATOM 3733 O O . GLN A 1 465 ? 11.702 3.366 -5.381 1.00 85.69 465 GLN A O 1
ATOM 3738 N N . PHE A 1 466 ? 10.816 3.072 -3.341 1.00 86.50 466 PHE A N 1
ATOM 3739 C CA . PHE A 1 466 ? 9.441 2.902 -3.818 1.00 86.50 466 PHE A CA 1
ATOM 3740 C C . PHE A 1 466 ? 8.878 4.128 -4.542 1.00 86.50 466 PHE A C 1
ATOM 3742 O O . PHE A 1 466 ? 8.064 3.950 -5.436 1.00 86.50 466 PHE A O 1
ATOM 3749 N N . THR A 1 467 ? 9.321 5.350 -4.229 1.00 84.50 467 THR A N 1
ATOM 3750 C CA . THR A 1 467 ? 8.879 6.561 -4.948 1.00 84.50 467 THR A CA 1
ATOM 3751 C C . THR A 1 467 ? 9.303 6.513 -6.416 1.00 84.50 467 THR A C 1
ATOM 3753 O O . THR A 1 467 ? 8.509 6.757 -7.316 1.00 84.50 467 THR A O 1
ATOM 3756 N N . GLN A 1 468 ? 10.553 6.145 -6.669 1.00 86.75 468 GLN A N 1
ATOM 3757 C CA . GLN A 1 468 ? 11.145 6.045 -7.994 1.00 86.75 468 GLN A CA 1
ATOM 3758 C C . GLN A 1 468 ? 10.522 4.869 -8.743 1.00 86.75 468 GLN A C 1
ATOM 3760 O O . GLN A 1 468 ? 10.124 5.017 -9.893 1.00 86.75 468 GLN A O 1
ATOM 3765 N N . SER A 1 469 ? 10.360 3.727 -8.069 1.00 92.56 469 SER A N 1
ATOM 3766 C CA . SER A 1 469 ? 9.634 2.576 -8.613 1.00 92.56 469 SER A CA 1
ATOM 3767 C C . SER A 1 469 ? 8.197 2.932 -9.013 1.00 92.56 469 SER A C 1
ATOM 3769 O O . SER A 1 469 ? 7.775 2.602 -10.122 1.00 92.56 469 SER A O 1
ATOM 3771 N N . PHE A 1 470 ? 7.476 3.659 -8.155 1.00 90.44 470 PHE A N 1
ATOM 3772 C CA . PHE A 1 470 ? 6.119 4.131 -8.410 1.00 90.44 470 PHE A CA 1
ATOM 3773 C C . PHE A 1 470 ? 6.069 5.018 -9.656 1.00 90.44 470 PHE A C 1
ATOM 3775 O O . PHE A 1 470 ? 5.301 4.717 -10.563 1.00 90.44 470 PHE A O 1
ATOM 3782 N N . LEU A 1 471 ? 6.930 6.039 -9.753 1.00 86.25 471 LEU A N 1
ATOM 3783 C CA . LEU A 1 471 ? 6.975 6.946 -10.910 1.00 86.25 471 LEU A CA 1
ATOM 3784 C C . LEU A 1 471 ? 7.244 6.187 -12.219 1.00 86.25 471 LEU A C 1
ATOM 3786 O O . LEU A 1 471 ? 6.563 6.395 -13.222 1.00 86.25 471 LEU A O 1
ATOM 3790 N N . MET A 1 472 ? 8.202 5.254 -12.211 1.00 88.94 472 MET A N 1
ATOM 3791 C CA . MET A 1 472 ? 8.503 4.433 -13.390 1.00 88.94 472 MET A CA 1
ATOM 3792 C C . MET A 1 472 ? 7.327 3.517 -13.760 1.00 88.94 472 MET A C 1
ATOM 3794 O O . MET A 1 472 ? 6.995 3.378 -14.937 1.00 88.94 472 MET A O 1
ATOM 3798 N N . THR A 1 473 ? 6.673 2.911 -12.765 1.00 90.94 473 THR A N 1
ATOM 3799 C CA . THR A 1 473 ? 5.536 1.998 -12.967 1.00 90.94 473 THR A CA 1
ATOM 3800 C C . THR A 1 473 ? 4.280 2.740 -13.423 1.00 90.94 473 THR A C 1
ATOM 3802 O O . THR A 1 473 ? 3.560 2.252 -14.289 1.00 90.94 473 THR A O 1
ATOM 3805 N N . GLU A 1 474 ? 4.035 3.946 -12.918 1.00 87.06 474 GLU A N 1
ATOM 3806 C CA . GLU A 1 474 ? 2.962 4.824 -13.384 1.00 87.06 474 GLU A CA 1
ATOM 3807 C C . GLU A 1 474 ? 3.165 5.178 -14.862 1.00 87.06 474 GLU A C 1
ATOM 3809 O O . GLU A 1 474 ? 2.255 5.025 -15.679 1.00 87.06 474 GLU A O 1
ATOM 3814 N N . HIS A 1 475 ? 4.387 5.552 -15.247 1.00 84.62 475 HIS A N 1
ATOM 3815 C CA . HIS A 1 475 ? 4.737 5.788 -16.646 1.00 84.62 475 HIS A CA 1
ATOM 3816 C C . HIS A 1 475 ? 4.612 4.539 -17.531 1.00 84.62 475 HIS A C 1
ATOM 3818 O O . HIS A 1 475 ? 4.275 4.677 -18.713 1.00 84.62 475 HIS A O 1
ATOM 3824 N N . LEU A 1 476 ? 4.860 3.340 -16.995 1.00 86.75 476 LEU A N 1
ATOM 3825 C CA . LEU A 1 476 ? 4.600 2.075 -17.690 1.00 86.75 476 LEU A CA 1
ATOM 3826 C C . LEU A 1 476 ? 3.108 1.845 -17.891 1.00 86.75 476 LEU A C 1
ATOM 3828 O O . LEU A 1 476 ? 2.685 1.552 -19.007 1.00 86.75 476 LEU A O 1
ATOM 3832 N N . LEU A 1 477 ? 2.307 2.019 -16.844 1.00 83.81 477 LEU A N 1
ATOM 3833 C CA . LEU A 1 477 ? 0.867 1.808 -16.898 1.00 83.81 477 LEU A CA 1
ATOM 3834 C C . LEU A 1 477 ? 0.188 2.799 -17.851 1.00 83.81 477 LEU A C 1
ATOM 3836 O O . LEU A 1 477 ? -0.697 2.430 -18.613 1.00 83.81 477 LEU A O 1
ATOM 3840 N N . GLN A 1 478 ? 0.672 4.039 -17.902 1.00 79.62 478 GLN A N 1
ATOM 3841 C CA . GLN A 1 478 ? 0.236 5.028 -18.886 1.00 79.62 478 GLN A CA 1
ATOM 3842 C C . GLN A 1 478 ? 0.507 4.627 -20.348 1.00 79.62 478 GLN A C 1
ATOM 3844 O O . GLN A 1 478 ? -0.141 5.167 -21.244 1.00 79.62 478 GLN A O 1
ATOM 3849 N N . ARG A 1 479 ? 1.489 3.752 -20.601 1.00 78.12 479 ARG A N 1
ATOM 3850 C CA . ARG A 1 479 ? 1.851 3.249 -21.942 1.00 78.12 479 ARG A CA 1
ATOM 3851 C C . ARG A 1 479 ? 1.211 1.903 -22.248 1.00 78.12 479 ARG A C 1
ATOM 3853 O O . ARG A 1 479 ? 0.947 1.600 -23.405 1.00 78.12 479 ARG A O 1
ATOM 3860 N N . LEU A 1 480 ? 0.986 1.105 -21.211 1.00 80.56 480 LEU A N 1
ATOM 3861 C CA . LEU A 1 480 ? 0.487 -0.259 -21.273 1.00 80.56 480 LEU A CA 1
ATOM 3862 C C . LEU A 1 480 ? -0.644 -0.431 -20.233 1.00 80.56 480 LEU A C 1
ATOM 3864 O O . LEU A 1 480 ? -0.464 -1.142 -19.242 1.00 80.56 480 LEU A O 1
ATOM 3868 N N . PRO A 1 481 ? -1.813 0.212 -20.433 1.00 73.94 481 PRO A N 1
ATOM 3869 C CA . PRO A 1 481 ? -2.860 0.332 -19.405 1.00 73.94 481 PRO A CA 1
ATOM 3870 C C . PRO A 1 481 ? -3.525 -0.995 -19.021 1.00 73.94 481 PRO A C 1
ATOM 3872 O O . PRO A 1 481 ? -4.043 -1.139 -17.914 1.00 73.94 481 PRO A O 1
ATOM 3875 N N . ASN A 1 482 ? -3.469 -1.986 -19.914 1.00 76.25 482 ASN A N 1
ATOM 3876 C CA . ASN A 1 482 ? -4.109 -3.292 -19.733 1.00 76.25 482 ASN A CA 1
ATOM 3877 C C . ASN A 1 482 ? -3.228 -4.304 -18.975 1.00 76.25 482 ASN A C 1
ATOM 3879 O O . ASN A 1 482 ? -3.613 -5.461 -18.798 1.00 76.25 482 ASN A O 1
ATOM 3883 N N . GLN A 1 483 ? -2.035 -3.897 -18.538 1.00 84.25 483 GLN A N 1
ATOM 3884 C CA . GLN A 1 483 ? -1.070 -4.781 -17.891 1.00 84.25 483 GLN A CA 1
ATOM 3885 C C . GLN A 1 483 ? -1.336 -4.891 -16.386 1.00 84.25 483 GLN A C 1
ATOM 3887 O O . GLN A 1 483 ? -1.011 -4.004 -15.594 1.00 84.25 483 GLN A O 1
ATOM 3892 N N . LYS A 1 484 ? -1.926 -6.021 -15.976 1.00 89.06 484 LYS A N 1
ATOM 3893 C CA . LYS A 1 484 ? -2.295 -6.299 -14.576 1.00 89.06 484 LYS A CA 1
ATOM 3894 C C . LYS A 1 484 ? -1.105 -6.268 -13.615 1.00 89.06 484 LYS A C 1
ATOM 3896 O O . LYS A 1 484 ? -1.229 -5.785 -12.494 1.00 89.06 484 LYS A O 1
ATOM 3901 N N . ASN A 1 485 ? 0.055 -6.758 -14.044 1.00 90.50 485 ASN A N 1
ATOM 3902 C CA . ASN A 1 485 ? 1.279 -6.737 -13.242 1.00 90.50 485 ASN A CA 1
ATOM 3903 C C . ASN A 1 485 ? 1.690 -5.311 -12.838 1.00 90.50 485 ASN A C 1
ATOM 3905 O O . ASN A 1 485 ? 2.140 -5.128 -11.714 1.00 90.50 485 ASN A O 1
ATOM 3909 N N . TYR A 1 486 ? 1.481 -4.302 -13.691 1.00 91.69 486 TYR A N 1
ATOM 3910 C CA . TYR A 1 486 ? 1.814 -2.915 -13.345 1.00 91.69 486 TYR A CA 1
ATOM 3911 C C . TYR A 1 486 ? 0.831 -2.305 -12.347 1.00 91.69 486 TYR A C 1
ATOM 3913 O O . TYR A 1 486 ? 1.262 -1.584 -11.453 1.00 91.69 486 TYR A O 1
ATOM 3921 N N . HIS A 1 487 ? -0.460 -2.646 -12.426 1.00 90.69 487 HIS A N 1
ATOM 3922 C CA . HIS A 1 487 ? -1.424 -2.278 -11.378 1.00 90.69 487 HIS A CA 1
ATOM 3923 C C . HIS A 1 487 ? -1.031 -2.871 -10.022 1.00 90.69 487 HIS A C 1
ATOM 3925 O O . HIS A 1 487 ? -1.078 -2.175 -9.011 1.00 90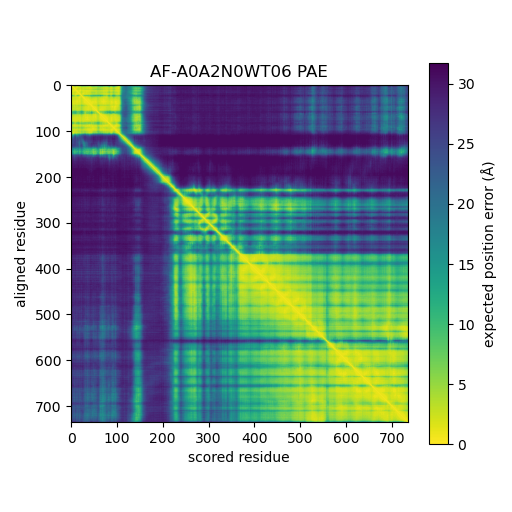.69 487 HIS A O 1
ATOM 3931 N N . TYR A 1 488 ? -0.594 -4.135 -10.002 1.00 92.94 488 TYR A N 1
ATOM 3932 C CA . TYR A 1 488 ? -0.126 -4.794 -8.780 1.00 92.94 488 TYR A CA 1
ATOM 3933 C C . TYR A 1 488 ? 1.134 -4.127 -8.218 1.00 92.94 488 TYR A C 1
ATOM 3935 O O . TYR A 1 488 ? 1.196 -3.796 -7.036 1.00 92.94 488 TYR A O 1
ATOM 3943 N N . ASP A 1 489 ? 2.132 -3.916 -9.072 1.00 93.44 489 ASP A N 1
ATOM 3944 C CA . ASP A 1 489 ? 3.408 -3.304 -8.715 1.00 93.44 489 ASP A CA 1
ATOM 3945 C C . ASP A 1 489 ? 3.217 -1.899 -8.129 1.00 93.44 489 ASP A C 1
ATOM 3947 O O . ASP A 1 489 ? 3.772 -1.578 -7.077 1.00 93.44 489 ASP A O 1
ATOM 3951 N N . LEU A 1 490 ? 2.366 -1.096 -8.771 1.00 92.06 490 LEU A N 1
ATOM 3952 C CA . LEU A 1 490 ? 2.019 0.251 -8.338 1.00 92.06 490 LEU A CA 1
ATOM 3953 C C . LEU A 1 490 ? 1.258 0.217 -7.002 1.00 92.06 490 LEU A C 1
ATOM 3955 O O . LEU A 1 490 ? 1.600 0.965 -6.086 1.00 92.06 490 LEU A O 1
ATOM 3959 N N . ALA A 1 491 ? 0.296 -0.698 -6.835 1.00 92.25 491 ALA A N 1
ATOM 3960 C CA . ALA A 1 491 ? -0.391 -0.897 -5.558 1.00 92.25 491 ALA A CA 1
ATOM 3961 C C . ALA A 1 491 ? 0.584 -1.289 -4.433 1.00 92.25 491 ALA A C 1
ATOM 3963 O O . ALA A 1 491 ? 0.518 -0.737 -3.332 1.00 92.25 491 ALA A O 1
ATOM 3964 N N . ASN A 1 492 ? 1.521 -2.202 -4.697 1.00 91.94 492 ASN A N 1
ATOM 3965 C CA . ASN A 1 492 ? 2.544 -2.597 -3.730 1.00 91.94 492 ASN A CA 1
ATOM 3966 C C . ASN A 1 492 ? 3.454 -1.413 -3.360 1.00 91.94 492 ASN A C 1
ATOM 3968 O O . ASN A 1 492 ? 3.727 -1.203 -2.176 1.00 91.94 492 ASN A O 1
ATOM 3972 N N . ASP A 1 493 ? 3.901 -0.624 -4.338 1.00 91.25 493 ASP A N 1
ATOM 3973 C CA . ASP A 1 493 ? 4.724 0.563 -4.086 1.00 91.25 493 ASP A CA 1
ATOM 3974 C C . ASP A 1 493 ? 3.949 1.585 -3.230 1.00 91.25 493 ASP A C 1
ATOM 3976 O O . ASP A 1 493 ? 4.471 2.067 -2.222 1.00 91.25 493 ASP A O 1
ATOM 3980 N N . LEU A 1 494 ? 2.666 1.821 -3.532 1.00 89.81 494 LEU A N 1
ATOM 3981 C CA . LEU A 1 494 ? 1.780 2.699 -2.758 1.00 89.81 494 LEU A CA 1
ATOM 3982 C C . LEU A 1 494 ? 1.605 2.249 -1.304 1.00 89.81 494 LEU A C 1
ATOM 3984 O O . LEU A 1 494 ? 1.695 3.083 -0.404 1.00 89.81 494 LEU A O 1
ATOM 3988 N N . VAL A 1 495 ? 1.397 0.957 -1.031 1.00 86.12 495 VAL A N 1
ATOM 3989 C CA . VAL A 1 495 ? 1.295 0.468 0.359 1.00 86.12 495 VAL A CA 1
ATOM 3990 C C . VAL A 1 495 ? 2.588 0.729 1.131 1.00 86.12 495 VAL A C 1
ATOM 3992 O O . VAL A 1 495 ? 2.539 1.171 2.279 1.00 86.12 495 VAL A O 1
ATOM 3995 N N . ASN A 1 496 ? 3.749 0.503 0.510 1.00 83.62 496 ASN A N 1
ATOM 3996 C CA . ASN A 1 496 ? 5.042 0.763 1.152 1.00 83.62 496 ASN A CA 1
ATOM 3997 C C . ASN A 1 496 ? 5.298 2.260 1.379 1.00 83.62 496 ASN A C 1
ATOM 3999 O O . ASN A 1 496 ? 5.971 2.629 2.347 1.00 83.62 496 ASN A O 1
ATOM 4003 N N . LEU A 1 497 ? 4.731 3.109 0.521 1.00 82.75 497 LEU A N 1
ATOM 4004 C CA . LEU A 1 497 ? 4.752 4.562 0.652 1.00 82.75 497 LEU A CA 1
ATOM 4005 C C . LEU A 1 497 ? 3.708 5.106 1.642 1.00 82.75 497 LEU A C 1
ATOM 4007 O O . LEU A 1 497 ? 3.828 6.260 2.045 1.00 82.75 497 LEU A O 1
ATOM 4011 N N . GLY A 1 498 ? 2.747 4.294 2.093 1.00 77.56 498 GLY A N 1
ATOM 4012 C CA . GLY A 1 498 ? 1.683 4.726 3.005 1.00 77.56 498 GLY A CA 1
ATOM 4013 C C . GLY A 1 498 ? 0.478 5.336 2.288 1.00 77.56 498 GLY A C 1
ATOM 4014 O O . GLY A 1 498 ? -0.014 6.387 2.690 1.00 77.56 498 GLY A O 1
ATOM 4015 N N . TYR A 1 499 ?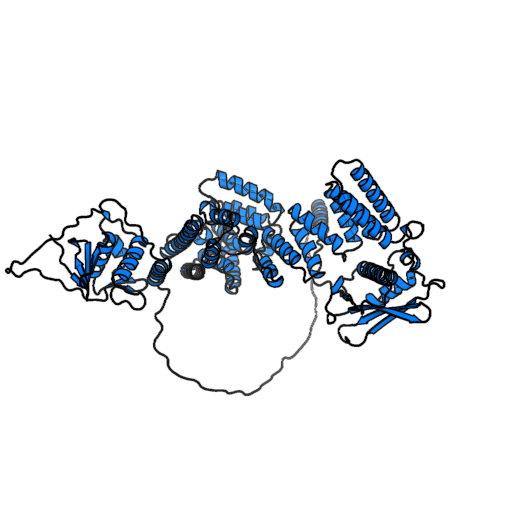 0.017 4.695 1.216 1.00 83.50 499 TYR A N 1
ATOM 4016 C CA . TYR A 1 499 ? -1.171 5.092 0.461 1.00 83.50 499 TYR A CA 1
ATOM 4017 C C . TYR A 1 499 ? -2.101 3.895 0.208 1.00 83.50 499 TYR A C 1
ATOM 4019 O O . TYR A 1 499 ? -2.409 3.564 -0.940 1.00 83.50 499 TYR A O 1
ATOM 4027 N N . LEU A 1 500 ? -2.559 3.223 1.269 1.00 83.06 500 LEU A N 1
ATOM 4028 C CA . LEU A 1 500 ? -3.399 2.023 1.182 1.00 83.06 500 LEU A CA 1
ATOM 4029 C C . LEU A 1 500 ? -4.675 2.242 0.358 1.00 83.06 500 LEU A C 1
ATOM 4031 O O . LEU A 1 500 ? -5.042 1.397 -0.457 1.00 83.06 500 LEU A O 1
ATOM 4035 N N . ILE A 1 501 ? -5.350 3.377 0.548 1.00 80.25 501 ILE A N 1
ATOM 4036 C CA . ILE A 1 501 ? -6.599 3.674 -0.173 1.00 80.25 501 ILE A CA 1
ATOM 4037 C C . ILE A 1 501 ? -6.338 3.762 -1.682 1.00 80.25 501 ILE A C 1
ATOM 4039 O O . ILE A 1 501 ? -7.095 3.204 -2.473 1.00 80.25 501 ILE A O 1
ATOM 4043 N N . ARG A 1 502 ? -5.235 4.402 -2.091 1.00 84.69 502 ARG A N 1
ATOM 4044 C CA . ARG A 1 502 ? -4.843 4.470 -3.507 1.00 84.69 502 ARG A CA 1
ATOM 4045 C C . ARG A 1 502 ? -4.437 3.094 -4.032 1.00 84.69 502 ARG A C 1
ATOM 4047 O O . ARG A 1 502 ? -4.795 2.738 -5.147 1.00 84.69 502 ARG A O 1
ATOM 4054 N N . ALA A 1 503 ? -3.739 2.295 -3.225 1.00 88.56 503 ALA A N 1
ATOM 4055 C CA . ALA A 1 503 ? -3.370 0.936 -3.606 1.00 88.56 503 ALA A CA 1
ATOM 4056 C C . ALA A 1 503 ? -4.605 0.076 -3.920 1.00 88.56 503 ALA A C 1
ATOM 4058 O O . ALA A 1 503 ? -4.629 -0.612 -4.938 1.00 88.56 503 ALA A O 1
ATOM 4059 N N . HIS A 1 504 ? -5.660 0.176 -3.105 1.00 85.12 504 HIS A N 1
ATOM 4060 C CA . HIS A 1 504 ? -6.939 -0.485 -3.377 1.00 85.12 504 HIS A CA 1
ATOM 4061 C C . HIS A 1 504 ? -7.579 -0.037 -4.688 1.00 85.12 504 HIS A C 1
ATOM 4063 O O . HIS A 1 504 ? -8.035 -0.884 -5.451 1.00 85.12 504 HIS A O 1
ATOM 4069 N N . GLN A 1 505 ? -7.563 1.265 -4.985 1.00 84.75 505 GLN A N 1
ATOM 4070 C CA . GLN A 1 505 ? -8.093 1.777 -6.252 1.00 84.75 505 GLN A CA 1
ATOM 4071 C C . GLN A 1 505 ? -7.397 1.123 -7.451 1.00 84.75 505 GLN A C 1
ATOM 4073 O O . GLN A 1 505 ? -8.068 0.727 -8.397 1.00 84.75 505 GLN A O 1
ATOM 4078 N N . HIS A 1 506 ? -6.077 0.930 -7.398 1.00 87.38 506 HIS A N 1
ATOM 4079 C CA . HIS A 1 506 ? -5.340 0.240 -8.462 1.00 87.38 506 HIS A CA 1
ATOM 4080 C C . HIS A 1 506 ? -5.621 -1.268 -8.526 1.00 87.38 506 HIS A C 1
ATOM 4082 O O . HIS A 1 506 ? -5.661 -1.838 -9.614 1.00 87.38 506 HIS A O 1
ATOM 4088 N N . ILE A 1 507 ? -5.874 -1.924 -7.390 1.00 89.50 507 ILE A N 1
ATOM 4089 C CA . ILE A 1 507 ? -6.298 -3.334 -7.356 1.00 89.50 507 ILE A CA 1
ATOM 4090 C C . ILE A 1 507 ? -7.650 -3.513 -8.049 1.00 89.50 507 ILE A C 1
ATOM 4092 O O . ILE A 1 507 ? -7.808 -4.425 -8.865 1.00 89.50 507 ILE A O 1
ATOM 4096 N N . GLU A 1 508 ? -8.601 -2.626 -7.756 1.00 87.25 508 GLU A N 1
ATOM 4097 C CA . GLU A 1 508 ? -9.933 -2.620 -8.362 1.00 87.25 508 GLU A CA 1
ATOM 4098 C C . GLU A 1 508 ? -9.868 -2.279 -9.855 1.00 87.25 508 GLU A C 1
ATOM 4100 O O . GLU A 1 508 ? -10.377 -3.037 -10.681 1.00 87.25 508 GLU A O 1
ATOM 4105 N N . GLN A 1 509 ? -9.179 -1.191 -10.218 1.00 84.75 509 GLN A N 1
ATOM 4106 C CA . GLN A 1 509 ? -9.000 -0.762 -11.610 1.00 84.75 509 GLN A CA 1
ATOM 4107 C C . GLN A 1 509 ? -8.294 -1.824 -12.460 1.00 84.75 509 GLN A C 1
ATOM 4109 O O . GLN A 1 509 ? -8.672 -2.050 -13.608 1.00 84.75 509 GLN A O 1
ATOM 4114 N N . GLY A 1 510 ? -7.291 -2.501 -11.898 1.00 86.56 510 GLY A N 1
ATOM 4115 C CA . GLY A 1 510 ? -6.565 -3.576 -12.570 1.00 86.56 510 GLY A CA 1
ATOM 4116 C C . GLY A 1 510 ? -7.328 -4.902 -12.646 1.00 86.56 510 GLY A C 1
ATOM 4117 O O . GLY A 1 510 ? -6.846 -5.843 -13.287 1.00 86.56 510 GLY A O 1
ATOM 4118 N N . GLY A 1 511 ? -8.487 -5.021 -11.986 1.00 89.25 511 GLY A N 1
ATOM 4119 C CA . GLY A 1 511 ? -9.232 -6.278 -11.883 1.00 89.25 511 GLY A CA 1
ATOM 4120 C C . GLY A 1 511 ? -8.354 -7.408 -11.339 1.00 89.25 511 GLY A C 1
ATOM 4121 O O . GLY A 1 511 ? -8.275 -8.492 -11.941 1.00 89.25 511 GLY A O 1
ATOM 4122 N N . LEU A 1 512 ? -7.610 -7.112 -10.270 1.00 89.88 512 LEU A N 1
ATOM 4123 C CA . LEU A 1 512 ? -6.666 -8.033 -9.651 1.00 89.88 512 LEU A CA 1
ATOM 4124 C C . LEU A 1 512 ? -7.383 -8.980 -8.690 1.00 89.88 512 LEU A C 1
ATOM 4126 O O . LEU A 1 512 ? -8.122 -8.560 -7.805 1.00 89.88 512 LEU A O 1
ATOM 4130 N N . THR A 1 513 ? -7.107 -10.273 -8.822 1.00 88.56 513 THR A N 1
ATOM 4131 C CA . THR A 1 513 ? -7.532 -11.288 -7.855 1.00 88.56 513 THR A CA 1
ATOM 4132 C C . THR A 1 513 ? -6.368 -11.606 -6.928 1.00 88.56 513 THR A C 1
ATOM 4134 O O . THR A 1 513 ? -5.400 -12.244 -7.346 1.00 88.56 513 THR A O 1
ATOM 4137 N N . LEU A 1 514 ? -6.453 -11.163 -5.675 1.00 86.31 514 LEU A N 1
ATOM 4138 C CA . LEU A 1 514 ? -5.439 -11.449 -4.662 1.00 86.31 514 LEU A CA 1
ATOM 4139 C C . LEU A 1 514 ? -5.588 -12.901 -4.193 1.00 86.31 514 LEU A C 1
ATOM 4141 O O . LEU A 1 514 ? -6.599 -13.256 -3.593 1.00 86.31 514 LEU A O 1
ATOM 4145 N N . THR A 1 515 ? -4.598 -13.745 -4.477 1.00 81.25 515 THR A N 1
ATOM 4146 C CA . THR A 1 515 ? -4.599 -15.160 -4.058 1.00 81.25 515 THR A CA 1
ATOM 4147 C C . THR A 1 515 ? -3.443 -15.504 -3.130 1.00 81.25 515 THR A C 1
ATOM 4149 O O . THR A 1 515 ? -3.530 -16.461 -2.363 1.00 81.25 515 THR A O 1
ATOM 4152 N N . GLN A 1 516 ? -2.357 -14.730 -3.174 1.00 85.12 516 GLN A N 1
ATOM 4153 C CA . GLN A 1 516 ? -1.189 -14.995 -2.349 1.00 85.12 516 GLN A CA 1
ATOM 4154 C C . GLN A 1 516 ? -1.443 -14.557 -0.903 1.00 85.12 516 GLN A C 1
ATOM 4156 O O . GLN A 1 516 ? -1.922 -13.441 -0.682 1.00 85.12 516 GLN A O 1
ATOM 4161 N N . PRO A 1 517 ? -1.058 -15.373 0.096 1.00 83.00 517 PRO A N 1
ATOM 4162 C CA . PRO A 1 517 ? -1.250 -15.049 1.509 1.00 83.00 517 PRO A CA 1
ATOM 4163 C C . PRO A 1 517 ? -0.701 -13.682 1.915 1.00 83.00 517 PRO A C 1
ATOM 4165 O O . PRO A 1 517 ? -1.336 -12.937 2.661 1.00 83.00 517 PRO A O 1
ATOM 4168 N N . ARG A 1 518 ? 0.472 -13.338 1.374 1.00 83.56 518 ARG A N 1
ATOM 4169 C CA . ARG A 1 518 ? 1.114 -12.048 1.608 1.00 83.56 518 ARG A CA 1
ATOM 4170 C C . ARG A 1 518 ? 0.246 -10.893 1.133 1.00 83.56 518 ARG A C 1
ATOM 4172 O O . ARG A 1 518 ? 0.101 -9.929 1.869 1.00 83.56 518 ARG A O 1
ATOM 4179 N N . ASP A 1 519 ? -0.334 -11.004 -0.052 1.00 86.75 519 ASP A N 1
ATOM 4180 C CA . ASP A 1 519 ? -1.078 -9.919 -0.691 1.00 86.75 519 ASP A CA 1
ATOM 4181 C C . ASP A 1 519 ? -2.449 -9.743 -0.040 1.00 86.75 519 ASP A C 1
ATOM 4183 O O . ASP A 1 519 ? -2.905 -8.621 0.169 1.00 86.75 519 ASP A O 1
ATOM 4187 N N . LEU A 1 520 ? -3.067 -10.857 0.365 1.00 83.31 520 LEU A N 1
ATOM 4188 C CA . LEU A 1 520 ? -4.295 -10.849 1.153 1.00 83.31 520 LEU A CA 1
ATOM 4189 C C . LEU A 1 520 ? -4.123 -10.010 2.422 1.00 83.31 520 LEU A C 1
ATOM 4191 O O . LEU A 1 520 ? -4.935 -9.125 2.683 1.00 83.31 520 LEU A O 1
ATOM 4195 N N . VAL A 1 521 ? -3.039 -10.239 3.162 1.00 82.12 521 VAL A N 1
ATOM 4196 C CA . VAL A 1 521 ? -2.693 -9.460 4.356 1.00 82.12 521 VAL A CA 1
ATOM 4197 C C . VAL A 1 521 ? -2.291 -8.025 4.012 1.00 82.12 521 VAL A C 1
ATOM 4199 O O . VAL A 1 521 ? -2.718 -7.094 4.692 1.00 82.12 521 VAL A O 1
ATOM 4202 N N . LEU A 1 522 ? -1.461 -7.858 2.979 1.00 82.50 522 LEU A N 1
ATOM 4203 C CA . LEU A 1 522 ? -0.830 -6.589 2.627 1.00 82.50 522 LEU A CA 1
ATOM 4204 C C . LEU A 1 522 ? -1.830 -5.555 2.133 1.00 82.50 522 LEU A C 1
ATOM 4206 O O . LEU A 1 522 ? -1.564 -4.374 2.312 1.00 82.50 522 LEU A O 1
ATOM 4210 N N . PHE A 1 523 ? -2.907 -5.977 1.476 1.00 85.06 523 PHE A N 1
ATOM 4211 C CA . PHE A 1 523 ? -3.854 -5.057 0.866 1.00 85.06 523 PHE A CA 1
ATOM 4212 C C . PHE A 1 523 ? -5.177 -4.988 1.606 1.00 85.06 523 PHE A C 1
ATOM 4214 O O . PHE A 1 523 ? -5.767 -3.926 1.607 1.00 85.06 523 PHE A O 1
ATOM 4221 N N . ASN A 1 524 ? -5.666 -6.047 2.256 1.00 81.06 524 ASN A N 1
ATOM 4222 C CA . ASN A 1 524 ? -7.017 -5.994 2.814 1.00 81.06 524 ASN A CA 1
ATOM 4223 C C . ASN A 1 524 ? -7.081 -5.425 4.232 1.00 81.06 524 ASN A C 1
ATOM 4225 O O . ASN A 1 524 ? -6.272 -5.716 5.117 1.00 81.06 524 ASN A O 1
ATOM 4229 N N . GLN A 1 525 ? -8.160 -4.687 4.478 1.00 79.81 525 GLN A N 1
ATOM 4230 C CA . GLN A 1 525 ? -8.624 -4.417 5.831 1.00 79.81 525 GLN A CA 1
ATOM 4231 C C . GLN A 1 525 ? -9.185 -5.694 6.452 1.00 79.81 525 GLN A C 1
ATOM 4233 O O . GLN A 1 525 ? -9.769 -6.535 5.769 1.00 79.81 525 GLN A O 1
ATOM 4238 N N . PHE A 1 526 ? -9.019 -5.841 7.763 1.00 86.12 526 PHE A N 1
ATOM 4239 C CA . PHE A 1 526 ? -9.478 -7.036 8.456 1.00 86.12 526 PHE A CA 1
ATOM 4240 C C . PHE A 1 526 ? -10.913 -6.859 8.923 1.00 86.12 526 PHE A C 1
ATOM 4242 O O . PHE A 1 526 ? -11.225 -5.972 9.718 1.00 86.12 526 PHE A O 1
ATOM 4249 N N . THR A 1 527 ? -11.777 -7.753 8.454 1.00 89.31 527 THR A N 1
ATOM 4250 C CA . THR A 1 527 ? -13.105 -7.957 9.019 1.00 89.31 527 THR A CA 1
ATOM 4251 C C . THR A 1 527 ? -13.224 -9.382 9.535 1.00 89.31 527 THR A C 1
ATOM 4253 O O . THR A 1 527 ? -12.548 -10.294 9.058 1.00 89.31 527 THR A O 1
ATOM 4256 N N . PHE A 1 528 ? -14.084 -9.591 10.525 1.00 88.75 528 PHE A N 1
ATOM 4257 C CA . PHE A 1 528 ? -14.308 -10.910 11.103 1.00 88.75 528 PHE A CA 1
ATOM 4258 C C . PHE A 1 528 ? -14.791 -11.919 10.056 1.00 88.75 528 PHE A C 1
ATOM 4260 O O . PHE A 1 528 ? -14.281 -13.034 10.012 1.00 88.75 528 PHE A O 1
ATOM 4267 N N . SER A 1 529 ? -15.713 -11.519 9.175 1.00 87.75 529 SER A N 1
ATOM 4268 C CA . SER A 1 529 ? -16.199 -12.372 8.085 1.00 87.75 529 SER A CA 1
ATOM 4269 C C . SER A 1 529 ? -15.094 -12.730 7.094 1.00 87.75 529 SER A C 1
ATOM 4271 O O . SER A 1 529 ? -14.969 -13.897 6.732 1.00 87.75 529 SER A O 1
ATOM 4273 N N . LEU A 1 530 ? -14.265 -11.757 6.700 1.00 88.94 530 LEU A N 1
ATOM 4274 C CA . LEU A 1 530 ? -13.159 -11.987 5.773 1.00 88.94 530 LEU A CA 1
ATOM 4275 C C . LEU A 1 530 ? -12.119 -12.936 6.372 1.00 88.94 530 LEU A C 1
ATOM 4277 O O . LEU A 1 530 ? -11.740 -13.913 5.733 1.00 88.94 530 LEU A O 1
ATOM 4281 N N . LEU A 1 531 ? -11.686 -12.680 7.610 1.00 89.25 531 LEU A N 1
ATOM 4282 C CA . LEU A 1 531 ? -10.701 -13.535 8.270 1.00 89.25 531 LEU A CA 1
ATOM 4283 C C . LEU A 1 531 ? -11.239 -14.951 8.485 1.00 89.25 531 LEU A C 1
ATOM 4285 O O . LEU A 1 531 ? -10.495 -15.903 8.278 1.00 89.25 531 LEU A O 1
ATOM 4289 N N . LYS A 1 532 ? -12.522 -15.098 8.839 1.00 89.62 532 LYS A N 1
ATOM 4290 C CA . LYS A 1 532 ? -13.182 -16.402 8.984 1.00 89.62 532 LYS A CA 1
ATOM 4291 C C . LYS A 1 532 ? -13.298 -17.157 7.660 1.00 89.62 532 LYS A C 1
ATOM 4293 O O . LYS A 1 532 ? -13.255 -18.380 7.632 1.00 89.62 532 LYS A O 1
ATOM 4298 N N . GLU A 1 533 ? -13.443 -16.457 6.540 1.00 89.12 533 GLU A N 1
ATOM 4299 C CA . GLU A 1 533 ? -13.382 -17.119 5.236 1.00 89.12 533 GLU A CA 1
ATOM 4300 C C . GLU A 1 533 ? -11.985 -17.699 4.990 1.00 89.12 533 GLU A C 1
ATOM 4302 O O . GLU A 1 533 ? -11.842 -18.837 4.548 1.00 89.12 533 GLU A O 1
ATOM 4307 N N . TRP A 1 534 ? -10.947 -16.945 5.351 1.00 88.62 534 TRP A N 1
ATOM 4308 C CA . TRP A 1 534 ? -9.559 -17.368 5.184 1.00 88.62 534 TRP A CA 1
ATOM 4309 C C . TRP A 1 534 ? -9.134 -18.504 6.126 1.00 88.62 534 TRP A C 1
ATOM 4311 O O . TRP A 1 534 ? -8.132 -19.158 5.843 1.00 88.62 534 TRP A O 1
ATOM 4321 N N . THR A 1 535 ? -9.865 -18.779 7.214 1.00 87.25 535 THR A N 1
ATOM 4322 C CA . THR A 1 535 ? -9.571 -19.896 8.134 1.00 87.25 535 THR A CA 1
ATOM 4323 C C . THR A 1 535 ? -10.136 -21.246 7.688 1.00 87.25 535 THR A C 1
ATOM 4325 O O . THR A 1 535 ? -9.711 -22.263 8.234 1.00 87.25 535 THR A O 1
ATOM 4328 N N . LYS A 1 536 ? -11.037 -21.303 6.694 1.00 88.31 536 LYS A N 1
ATOM 4329 C CA . LYS A 1 536 ? -11.663 -22.567 6.256 1.00 88.31 536 LYS A CA 1
ATOM 4330 C C . LYS A 1 536 ? -10.664 -23.559 5.656 1.00 88.31 536 LYS A C 1
ATOM 4332 O O . LYS A 1 536 ? -10.657 -24.721 6.043 1.00 88.31 536 LYS A O 1
ATOM 4337 N N . GLU A 1 537 ? -9.817 -23.098 4.736 1.00 84.12 537 GLU A N 1
ATOM 4338 C CA . GLU A 1 537 ? -8.772 -23.908 4.087 1.00 84.12 537 GLU A CA 1
ATOM 4339 C C . GLU A 1 537 ? -7.486 -23.083 3.859 1.00 84.12 537 GLU A C 1
ATOM 4341 O O . GLU A 1 537 ? -7.070 -22.857 2.719 1.00 84.12 537 GLU A O 1
ATOM 4346 N N . PRO A 1 538 ? -6.836 -22.569 4.922 1.00 85.56 538 PRO A N 1
ATOM 4347 C CA . PRO A 1 538 ? -5.661 -21.727 4.767 1.00 85.56 538 PRO A CA 1
ATOM 4348 C C . PRO A 1 538 ? -4.470 -22.555 4.287 1.00 85.56 538 PRO A C 1
ATOM 4350 O O . PRO A 1 538 ? -4.172 -23.621 4.835 1.00 85.56 538 PRO A O 1
ATOM 4353 N N . SER A 1 539 ? -3.709 -22.009 3.337 1.00 87.62 539 SER A N 1
ATOM 4354 C CA . SER A 1 539 ? -2.365 -22.517 3.065 1.00 87.62 539 SER A CA 1
ATOM 4355 C C . SER A 1 539 ? -1.497 -22.435 4.336 1.00 87.62 539 SER A C 1
ATOM 4357 O O . SER A 1 539 ? -1.756 -21.588 5.199 1.00 87.62 539 SER A O 1
ATOM 4359 N N . PRO A 1 540 ? -0.448 -23.269 4.482 1.00 88.06 540 PRO A N 1
ATOM 4360 C CA . PRO A 1 540 ? 0.440 -23.217 5.647 1.00 88.06 540 PRO A CA 1
ATOM 4361 C C . PRO A 1 540 ? 1.007 -21.814 5.915 1.00 88.06 540 PRO A C 1
ATOM 4363 O O . PRO A 1 540 ? 1.056 -21.375 7.065 1.00 88.06 540 PRO A O 1
ATOM 4366 N N . ASP A 1 541 ? 1.352 -21.086 4.851 1.00 85.75 541 ASP A N 1
ATOM 4367 C CA . ASP A 1 541 ? 1.873 -19.721 4.936 1.00 85.75 541 ASP A CA 1
ATOM 4368 C C . ASP A 1 541 ? 0.806 -18.730 5.413 1.00 85.75 541 ASP A C 1
ATOM 4370 O O . ASP A 1 541 ? 1.071 -17.930 6.310 1.00 85.75 541 ASP A O 1
ATOM 4374 N N . LEU A 1 542 ? -0.421 -18.808 4.877 1.00 86.88 542 LEU A N 1
ATOM 4375 C CA . LEU A 1 542 ? -1.528 -17.960 5.330 1.00 86.88 542 LEU A CA 1
ATOM 4376 C C . LEU A 1 542 ? -1.869 -18.238 6.789 1.00 86.88 542 LEU A C 1
ATOM 4378 O O . LEU A 1 542 ? -2.044 -17.303 7.567 1.00 86.88 542 LEU A O 1
ATOM 4382 N N . ARG A 1 543 ? -1.899 -19.515 7.178 1.00 88.00 543 ARG A N 1
ATOM 4383 C CA . ARG A 1 543 ? -2.130 -19.926 8.561 1.00 88.00 543 ARG A CA 1
ATOM 4384 C C . ARG A 1 543 ? -1.078 -19.320 9.486 1.00 88.00 543 ARG A C 1
ATOM 4386 O O . ARG A 1 543 ? -1.441 -18.733 10.502 1.00 88.00 543 ARG A O 1
ATOM 4393 N N . LEU A 1 544 ? 0.205 -19.403 9.125 1.00 85.75 544 LEU A N 1
ATOM 4394 C CA . LEU A 1 544 ? 1.289 -18.809 9.906 1.00 85.75 544 LEU A CA 1
ATOM 4395 C C . LEU A 1 544 ? 1.136 -17.284 10.007 1.00 85.75 544 LEU A C 1
ATOM 4397 O O . LEU A 1 544 ? 1.172 -16.748 11.115 1.00 85.75 544 LEU A O 1
ATOM 4401 N N . MET A 1 545 ? 0.904 -16.593 8.889 1.00 83.81 545 MET A N 1
ATOM 4402 C CA . MET A 1 545 ? 0.740 -15.135 8.868 1.00 83.81 545 MET A CA 1
ATOM 4403 C C . MET A 1 545 ? -0.458 -14.677 9.706 1.00 83.81 545 MET A C 1
ATOM 4405 O O . MET A 1 545 ? -0.309 -13.801 10.556 1.00 83.81 545 MET A O 1
ATOM 4409 N N . LEU A 1 546 ? -1.630 -15.295 9.535 1.00 85.19 546 LEU A N 1
ATOM 4410 C CA . LEU A 1 546 ? -2.822 -14.970 10.322 1.00 85.19 546 LEU A CA 1
ATOM 4411 C C . LEU A 1 546 ? -2.636 -15.306 11.800 1.00 85.19 546 LEU A C 1
ATOM 4413 O O . LEU A 1 546 ? -3.006 -14.506 12.660 1.00 85.19 546 LEU A O 1
ATOM 4417 N N . SER A 1 547 ? -1.999 -16.442 12.107 1.00 82.25 547 SER A N 1
ATOM 4418 C CA . SER A 1 547 ? -1.720 -16.827 13.492 1.00 82.25 547 SER A CA 1
ATOM 4419 C C . SER A 1 547 ? -0.845 -15.800 14.196 1.00 82.25 547 SER A C 1
ATOM 4421 O O . SER A 1 547 ? -1.028 -15.590 15.389 1.00 82.25 547 SER A O 1
ATOM 4423 N N . GLN A 1 548 ? 0.065 -15.138 13.476 1.00 80.19 548 GLN A N 1
ATOM 4424 C CA . GLN A 1 548 ? 0.835 -14.017 13.994 1.00 80.19 548 GLN A CA 1
ATOM 4425 C C . GLN A 1 548 ? -0.062 -12.788 14.102 1.00 80.19 548 GLN A C 1
ATOM 4427 O O . GLN A 1 548 ? -0.280 -12.300 15.200 1.00 80.19 548 GLN A O 1
ATOM 4432 N N . LEU A 1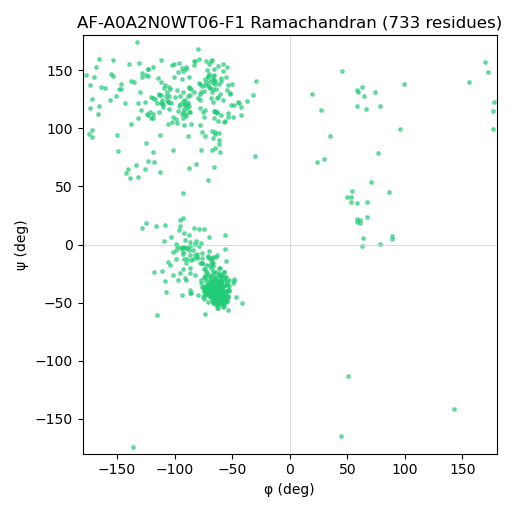 549 ? -0.653 -12.304 13.014 1.00 78.00 549 LEU A N 1
ATOM 4433 C CA . LEU A 1 549 ? -1.337 -11.002 12.973 1.00 78.00 549 LEU A CA 1
ATOM 4434 C C . LEU A 1 549 ? -2.521 -10.872 13.931 1.00 78.00 549 LEU A C 1
ATOM 4436 O O . LEU A 1 549 ? -2.785 -9.783 14.434 1.00 78.00 549 LEU A O 1
ATOM 4440 N N . VAL A 1 550 ? -3.216 -11.974 14.205 1.00 78.38 550 VAL A N 1
ATOM 4441 C CA . VAL A 1 550 ? -4.367 -11.980 15.110 1.00 78.38 550 VAL A CA 1
ATOM 4442 C C . VAL A 1 550 ? -3.923 -12.031 16.578 1.00 78.38 550 VAL A C 1
ATOM 4444 O O . VAL A 1 550 ? -4.755 -11.859 17.466 1.00 78.38 550 VAL A O 1
ATOM 4447 N N . GLN A 1 551 ? -2.636 -12.235 16.888 1.00 73.25 551 GLN A N 1
ATOM 4448 C CA . GLN A 1 551 ? -2.121 -12.155 18.260 1.00 73.25 551 GLN A CA 1
ATOM 4449 C C . GLN A 1 551 ? -2.130 -10.724 18.794 1.00 73.25 551 GLN A C 1
ATOM 4451 O O . GLN A 1 551 ? -1.730 -9.776 18.125 1.00 73.25 551 GLN A O 1
ATOM 4456 N N . GLU A 1 552 ? -2.486 -10.578 20.069 1.00 65.56 552 GLU A N 1
ATOM 4457 C CA . GLU A 1 552 ? -2.373 -9.293 20.765 1.00 65.56 552 GLU A CA 1
ATOM 4458 C C . GLU A 1 552 ? -0.929 -8.786 20.813 1.00 65.56 552 GLU A C 1
ATOM 4460 O O . GLU A 1 552 ? -0.714 -7.580 20.779 1.00 65.56 552 GLU A O 1
ATOM 4465 N N . SER A 1 553 ? 0.053 -9.694 20.844 1.00 61.88 553 SER A N 1
ATOM 4466 C CA . SER A 1 553 ? 1.485 -9.380 20.785 1.00 61.88 553 SER A CA 1
ATOM 4467 C C . SER A 1 553 ? 1.967 -8.878 19.425 1.00 61.88 553 SER A C 1
ATOM 4469 O O . SER A 1 553 ? 3.115 -8.446 19.328 1.00 61.88 553 SER A O 1
ATOM 4471 N N . SER A 1 554 ? 1.129 -8.969 18.389 1.00 62.06 554 SER A N 1
ATOM 4472 C CA . SER A 1 554 ? 1.447 -8.482 17.042 1.00 62.06 554 SER A CA 1
ATOM 4473 C C . SER A 1 554 ? 1.110 -7.018 16.858 1.00 62.06 554 SER A C 1
ATOM 4475 O O . SER A 1 554 ? 1.761 -6.335 16.071 1.00 62.06 554 SER A O 1
ATOM 4477 N N . PHE A 1 555 ? 0.166 -6.504 17.647 1.00 65.38 555 PHE A N 1
ATOM 4478 C CA . PHE A 1 555 ? 0.204 -5.091 17.990 1.00 65.38 555 PHE A CA 1
ATOM 4479 C C . PHE A 1 555 ? 1.450 -4.873 18.827 1.00 65.38 555 PHE A C 1
ATOM 4481 O O . PHE A 1 555 ? 1.820 -5.733 19.626 1.00 65.38 555 PHE A O 1
ATOM 4488 N N . MET A 1 556 ? 2.113 -3.742 18.608 1.00 55.16 556 MET A N 1
ATOM 4489 C CA . MET A 1 556 ? 3.399 -3.421 19.221 1.00 55.16 556 MET A CA 1
ATOM 4490 C C . MET A 1 556 ? 3.357 -3.837 20.704 1.00 55.16 556 MET A C 1
ATOM 4492 O O . MET A 1 556 ? 2.472 -3.421 21.444 1.00 55.16 556 MET A O 1
ATOM 4496 N N . ASN A 1 557 ? 4.213 -4.770 21.130 1.00 45.59 557 ASN A N 1
ATOM 4497 C CA . ASN A 1 557 ? 4.152 -5.304 22.491 1.00 45.59 557 ASN A CA 1
ATOM 4498 C C . ASN A 1 557 ? 4.743 -4.265 23.459 1.00 45.59 557 ASN A C 1
ATOM 4500 O O . ASN A 1 557 ? 5.961 -4.140 23.606 1.00 45.59 557 ASN A O 1
ATOM 4504 N N . LEU A 1 558 ? 3.859 -3.480 24.075 1.00 52.03 558 LEU A N 1
ATOM 4505 C CA . LEU A 1 558 ? 4.168 -2.197 24.721 1.00 52.03 558 LEU A CA 1
ATOM 4506 C C . LEU A 1 558 ? 4.428 -2.281 26.227 1.00 52.03 558 LEU A C 1
ATOM 4508 O O . LEU A 1 558 ? 4.453 -1.269 26.921 1.00 52.03 558 LEU A O 1
ATOM 4512 N N . SER A 1 559 ? 4.670 -3.480 26.747 1.00 45.62 559 SER A N 1
ATOM 4513 C CA . SER A 1 559 ? 4.962 -3.673 28.170 1.00 45.62 559 SER A CA 1
ATOM 4514 C C . SER A 1 559 ? 6.432 -3.414 28.547 1.00 45.62 559 SER A C 1
ATOM 4516 O O . SER A 1 559 ? 6.742 -3.333 29.734 1.00 45.62 559 SER A O 1
ATOM 4518 N N . ASN A 1 560 ? 7.343 -3.226 27.577 1.00 54.00 560 ASN A N 1
ATOM 4519 C CA . ASN A 1 560 ? 8.768 -2.995 27.841 1.00 54.00 560 ASN A CA 1
ATOM 4520 C C . ASN A 1 560 ? 9.328 -1.789 27.055 1.00 54.00 560 ASN A C 1
ATOM 4522 O O . ASN A 1 560 ? 9.322 -1.781 25.823 1.00 54.00 560 ASN A O 1
ATOM 4526 N N . ARG A 1 561 ? 9.872 -0.786 27.765 1.00 55.34 561 ARG A N 1
ATOM 4527 C CA . ARG A 1 561 ? 10.516 0.406 27.170 1.00 55.34 561 ARG A CA 1
ATOM 4528 C C . ARG A 1 561 ? 11.678 0.060 26.232 1.00 55.34 561 ARG A C 1
ATOM 4530 O O . ARG A 1 561 ? 11.925 0.793 25.280 1.00 55.34 561 ARG A O 1
ATOM 4537 N N . GLU A 1 562 ? 12.364 -1.060 26.456 1.00 56.56 562 GLU A N 1
ATOM 4538 C CA . GLU A 1 562 ? 13.436 -1.519 25.562 1.00 56.56 562 GLU A CA 1
ATOM 4539 C C . GLU A 1 562 ? 12.912 -1.948 24.183 1.00 56.56 562 GLU A C 1
ATOM 4541 O O . GLU A 1 562 ? 13.569 -1.704 23.170 1.00 56.56 562 GLU A O 1
ATOM 4546 N N . ASN A 1 563 ? 11.708 -2.529 24.117 1.00 65.12 563 ASN A N 1
ATOM 4547 C CA . ASN A 1 563 ? 11.090 -2.916 22.847 1.00 65.12 563 ASN A CA 1
ATOM 4548 C C . ASN A 1 563 ? 10.683 -1.678 22.042 1.00 65.12 563 ASN A C 1
ATOM 4550 O O . ASN A 1 563 ? 10.900 -1.633 20.835 1.00 65.12 563 ASN A O 1
ATOM 4554 N N . LEU A 1 564 ? 10.172 -0.647 22.719 1.00 65.75 564 LEU A N 1
ATOM 4555 C CA . LEU A 1 564 ? 9.841 0.643 22.114 1.00 65.75 564 LEU A CA 1
ATOM 4556 C C . LEU A 1 564 ? 11.055 1.324 21.476 1.00 65.75 564 LEU A C 1
ATOM 4558 O O . LEU A 1 564 ? 10.950 1.805 20.352 1.00 65.75 564 LEU A O 1
ATOM 4562 N N . ALA A 1 565 ? 12.204 1.335 22.157 1.00 69.75 565 ALA A N 1
ATOM 4563 C CA . ALA A 1 565 ? 13.426 1.940 21.627 1.00 69.75 565 ALA A CA 1
ATOM 4564 C C . ALA A 1 565 ? 13.923 1.220 20.362 1.00 69.75 565 ALA A C 1
ATOM 4566 O O . ALA A 1 565 ? 14.207 1.874 19.362 1.00 69.75 565 ALA A O 1
ATOM 4567 N N . ARG A 1 566 ? 13.948 -0.121 20.370 1.00 72.19 566 ARG A N 1
ATOM 4568 C CA . ARG A 1 566 ? 14.329 -0.927 19.193 1.00 72.19 566 ARG A CA 1
ATOM 4569 C C . ARG A 1 566 ? 13.370 -0.730 18.020 1.00 72.19 566 ARG A C 1
ATOM 4571 O O . ARG A 1 566 ? 13.794 -0.675 16.871 1.00 72.19 566 ARG A O 1
ATOM 4578 N N . LEU A 1 567 ? 12.073 -0.614 18.301 1.00 71.81 567 LEU A N 1
ATOM 4579 C CA . LEU A 1 567 ? 11.059 -0.356 17.279 1.00 71.81 567 LEU A CA 1
ATOM 4580 C C . LEU A 1 567 ? 11.179 1.061 16.712 1.00 71.81 567 LEU A C 1
ATOM 4582 O O . LEU A 1 567 ? 11.104 1.239 15.500 1.00 71.81 567 LEU A O 1
ATOM 4586 N N . ALA A 1 568 ? 11.415 2.060 17.562 1.00 76.06 568 ALA A N 1
ATOM 4587 C CA . ALA A 1 568 ? 11.670 3.428 17.128 1.00 76.06 568 ALA A CA 1
ATOM 4588 C C . ALA A 1 568 ? 12.938 3.522 16.261 1.00 76.06 568 ALA A C 1
ATOM 4590 O O . ALA A 1 568 ? 12.931 4.240 15.267 1.00 76.06 568 ALA A O 1
ATOM 4591 N N . GLU A 1 569 ? 13.990 2.764 16.588 1.00 78.88 569 GLU A N 1
ATOM 4592 C CA . GLU A 1 569 ? 15.206 2.644 15.773 1.00 78.88 569 GLU A CA 1
ATOM 4593 C C . GLU A 1 569 ? 14.918 1.988 14.412 1.00 78.88 569 GLU A C 1
ATOM 4595 O O . GLU A 1 569 ? 15.318 2.511 13.373 1.00 78.88 569 GLU A O 1
ATOM 4600 N N . ALA A 1 570 ? 14.145 0.897 14.387 1.00 78.44 570 ALA A N 1
ATOM 4601 C CA . ALA A 1 570 ? 13.737 0.247 13.142 1.00 78.44 570 ALA A CA 1
ATOM 4602 C C . ALA A 1 570 ? 12.876 1.158 12.246 1.00 78.44 570 ALA A C 1
ATOM 4604 O O . ALA A 1 570 ? 12.977 1.089 11.020 1.00 78.44 570 ALA A O 1
ATOM 4605 N N . LEU A 1 571 ? 12.032 2.012 12.837 1.00 81.31 571 LEU A N 1
ATOM 4606 C CA . LEU A 1 571 ? 11.252 3.011 12.104 1.00 81.31 571 LEU A CA 1
ATOM 4607 C C . LEU A 1 571 ? 12.122 4.166 11.601 1.00 81.31 571 LEU A C 1
ATOM 4609 O O . LEU A 1 571 ? 11.880 4.635 10.494 1.00 81.31 571 LEU A O 1
ATOM 4613 N N . GLU A 1 572 ? 13.148 4.581 12.350 1.00 80.56 572 GLU A N 1
ATOM 4614 C CA . GLU A 1 572 ? 14.097 5.612 11.900 1.00 80.56 572 GLU A CA 1
ATOM 4615 C C . GLU A 1 572 ? 14.818 5.171 10.621 1.00 80.56 572 GLU A C 1
ATOM 4617 O O . GLU A 1 572 ? 14.915 5.939 9.667 1.00 80.56 572 GLU A O 1
ATOM 4622 N N . LEU A 1 573 ? 15.239 3.902 10.552 1.00 78.88 573 LEU A N 1
ATOM 4623 C CA . LEU A 1 573 ? 15.849 3.331 9.345 1.00 78.88 573 LEU A CA 1
ATOM 4624 C C . LEU A 1 573 ? 14.900 3.356 8.135 1.00 78.88 573 LEU A C 1
ATOM 4626 O O . LEU A 1 573 ? 15.356 3.435 6.997 1.00 78.88 573 LEU A O 1
ATOM 4630 N N . LYS A 1 574 ? 13.585 3.304 8.374 1.00 77.88 574 LYS A N 1
ATOM 4631 C CA . LYS A 1 574 ? 12.549 3.357 7.333 1.00 77.88 574 LYS A CA 1
ATOM 4632 C C . LYS A 1 574 ? 12.052 4.771 7.038 1.00 77.88 574 LYS A C 1
ATOM 4634 O O . LYS A 1 574 ? 11.395 4.966 6.022 1.00 77.88 574 LYS A O 1
ATOM 4639 N N . ALA A 1 575 ? 12.372 5.765 7.862 1.00 73.25 575 ALA A N 1
ATOM 4640 C CA . ALA A 1 575 ? 11.913 7.140 7.668 1.00 73.25 575 ALA A CA 1
ATOM 4641 C C . ALA A 1 575 ? 12.455 7.785 6.383 1.00 73.25 575 ALA A C 1
ATOM 4643 O O . ALA A 1 575 ? 11.803 8.653 5.812 1.00 73.25 575 ALA A O 1
ATOM 4644 N N . GLY A 1 576 ? 13.588 7.296 5.866 1.00 69.38 576 GLY A N 1
ATOM 4645 C CA . GLY A 1 576 ? 14.089 7.665 4.538 1.00 69.38 576 GLY A CA 1
ATOM 4646 C C . GLY A 1 576 ? 13.266 7.113 3.362 1.00 69.38 576 GLY A C 1
ATOM 4647 O O . GLY A 1 576 ? 13.492 7.530 2.233 1.00 69.38 576 GLY A O 1
ATOM 4648 N N . ILE A 1 577 ? 12.335 6.184 3.611 1.00 72.06 577 ILE A N 1
ATOM 4649 C CA . ILE A 1 577 ? 11.497 5.532 2.592 1.00 72.06 577 ILE A CA 1
ATOM 4650 C C . ILE A 1 577 ? 10.160 6.265 2.421 1.00 72.06 577 ILE A C 1
ATOM 4652 O O . ILE A 1 577 ? 9.702 6.456 1.300 1.00 72.06 577 ILE A O 1
ATOM 4656 N N . SER A 1 578 ? 9.512 6.656 3.523 1.00 81.06 578 SER A N 1
ATOM 4657 C CA . SER A 1 578 ? 8.245 7.398 3.497 1.00 81.06 578 SER A CA 1
ATOM 4658 C C . SER A 1 578 ? 8.058 8.247 4.753 1.00 81.06 578 SER A C 1
ATOM 4660 O O . SER A 1 578 ? 8.376 7.826 5.870 1.00 81.06 578 SER A O 1
ATOM 4662 N N . ASN A 1 579 ? 7.443 9.417 4.577 1.00 85.56 579 ASN A N 1
ATOM 4663 C CA . ASN A 1 579 ? 7.129 10.336 5.666 1.00 85.56 579 ASN A CA 1
ATOM 4664 C C . ASN A 1 579 ? 6.213 9.705 6.727 1.00 85.56 579 ASN A C 1
ATOM 4666 O O . ASN A 1 579 ? 6.307 10.069 7.898 1.00 85.56 579 ASN A O 1
ATOM 4670 N N . ILE A 1 580 ? 5.386 8.709 6.377 1.00 85.69 580 ILE A N 1
ATOM 4671 C CA . ILE A 1 580 ? 4.489 8.029 7.328 1.00 85.69 580 ILE A CA 1
ATOM 4672 C C . ILE A 1 580 ? 5.227 7.420 8.529 1.00 85.69 580 ILE A C 1
ATOM 4674 O O . ILE A 1 580 ? 4.663 7.306 9.618 1.00 85.69 580 ILE A O 1
ATOM 4678 N N . TYR A 1 581 ? 6.498 7.043 8.373 1.00 87.06 581 TYR A N 1
ATOM 4679 C CA . TYR A 1 581 ? 7.265 6.435 9.456 1.00 87.06 581 TYR A CA 1
ATOM 4680 C C . TYR A 1 581 ? 7.595 7.433 10.576 1.00 87.06 581 TYR A C 1
ATOM 4682 O O . TYR A 1 581 ? 7.593 7.024 11.739 1.00 87.06 581 TYR A O 1
ATOM 4690 N N . TYR A 1 582 ? 7.747 8.731 10.274 1.00 89.94 582 TYR A N 1
ATOM 4691 C CA . TYR A 1 582 ? 7.832 9.780 11.301 1.00 89.94 582 TYR A CA 1
ATOM 4692 C C . TYR A 1 582 ? 6.555 9.827 12.146 1.00 89.94 582 TYR A C 1
ATOM 4694 O O . TYR A 1 582 ? 6.609 9.877 13.375 1.00 89.94 582 TYR A O 1
ATOM 4702 N N . TRP A 1 583 ? 5.392 9.708 11.504 1.00 91.75 583 TRP A N 1
ATOM 4703 C CA . TRP A 1 583 ? 4.089 9.708 12.172 1.00 91.75 583 TRP A CA 1
ATOM 4704 C C . TRP A 1 583 ? 3.848 8.438 13.001 1.00 91.75 583 TRP A C 1
ATOM 4706 O O . TRP A 1 583 ? 3.398 8.525 14.146 1.00 91.75 583 TRP A O 1
ATOM 4716 N N . LYS A 1 584 ? 4.222 7.258 12.483 1.00 89.44 584 LYS A N 1
ATOM 4717 C CA . LYS A 1 584 ? 4.186 5.990 13.239 1.00 89.44 584 LYS A CA 1
ATOM 4718 C C . LYS A 1 584 ? 5.102 6.040 14.464 1.00 89.44 584 LYS A C 1
ATOM 4720 O O . LYS A 1 584 ? 4.714 5.603 15.548 1.00 89.44 584 LYS A O 1
ATOM 4725 N N . LYS A 1 585 ? 6.302 6.608 14.322 1.00 88.81 585 LYS A N 1
ATOM 4726 C CA . LYS A 1 585 ? 7.245 6.787 15.432 1.00 88.81 585 LYS A CA 1
ATOM 4727 C C . LYS A 1 585 ? 6.739 7.813 16.450 1.00 88.81 585 LYS A C 1
ATOM 4729 O O . LYS A 1 585 ? 6.848 7.594 17.653 1.00 88.81 585 LYS A O 1
ATOM 4734 N N . ALA A 1 586 ? 6.098 8.887 16.001 1.00 91.75 586 ALA A N 1
ATOM 4735 C CA . ALA A 1 586 ? 5.446 9.842 16.889 1.00 91.75 586 ALA A CA 1
ATOM 4736 C C . ALA A 1 586 ? 4.295 9.224 17.693 1.00 91.75 586 ALA A C 1
ATOM 4738 O O . ALA A 1 586 ? 4.152 9.520 18.880 1.00 91.75 586 ALA A O 1
ATOM 4739 N N . ALA A 1 587 ? 3.516 8.322 17.089 1.00 91.38 587 ALA A N 1
ATOM 4740 C CA . ALA A 1 587 ? 2.488 7.562 17.797 1.00 91.38 587 ALA A CA 1
ATOM 4741 C C . ALA A 1 587 ? 3.075 6.719 18.941 1.00 91.38 587 ALA A C 1
ATOM 4743 O O . ALA A 1 587 ? 2.501 6.687 20.030 1.00 91.38 587 ALA A O 1
ATOM 4744 N N . LEU A 1 588 ? 4.259 6.123 18.745 1.00 87.31 588 LEU A N 1
ATOM 4745 C CA . LEU A 1 588 ? 4.980 5.423 19.814 1.00 87.31 588 LEU A CA 1
ATOM 4746 C C . LEU A 1 588 ? 5.417 6.350 20.948 1.00 87.31 588 LEU A C 1
ATOM 4748 O O . LEU A 1 588 ? 5.250 6.003 22.118 1.00 87.31 588 LEU A O 1
ATOM 4752 N N . TYR A 1 589 ? 5.959 7.526 20.622 1.00 89.12 589 TYR A N 1
ATOM 4753 C CA . TYR A 1 589 ? 6.328 8.510 21.641 1.00 89.12 589 TYR A CA 1
ATOM 4754 C C . TYR A 1 589 ? 5.111 8.969 22.442 1.00 89.12 589 TYR A C 1
ATOM 4756 O O . TYR A 1 589 ? 5.171 9.040 23.669 1.00 89.12 589 TYR A O 1
ATOM 4764 N N . LEU A 1 590 ? 3.988 9.237 21.770 1.00 90.81 590 LEU A N 1
ATOM 4765 C CA . LEU A 1 590 ? 2.752 9.633 22.440 1.00 90.81 590 LEU A CA 1
ATOM 4766 C C . LEU A 1 590 ? 2.268 8.548 23.406 1.00 90.81 590 LEU A C 1
ATOM 4768 O O . LEU A 1 590 ? 1.887 8.849 24.536 1.00 90.81 590 LEU A O 1
ATOM 4772 N N . LEU A 1 591 ? 2.327 7.290 22.979 1.00 87.06 591 LEU A N 1
ATOM 4773 C CA . LEU A 1 591 ? 1.952 6.151 23.799 1.00 87.06 591 LEU A CA 1
ATOM 4774 C C . LEU A 1 591 ? 2.853 5.975 25.036 1.00 87.06 591 LEU A C 1
ATOM 4776 O O . LEU A 1 591 ? 2.359 5.612 26.099 1.00 87.06 591 LEU A O 1
ATOM 4780 N N . ASN A 1 592 ? 4.146 6.305 24.945 1.00 85.94 592 ASN A N 1
ATOM 4781 C CA . ASN A 1 592 ? 5.055 6.332 26.102 1.00 85.94 592 ASN A CA 1
ATOM 4782 C C . ASN A 1 592 ? 4.903 7.601 26.971 1.00 85.94 592 ASN A C 1
ATOM 4784 O O . ASN A 1 592 ? 5.757 7.885 27.811 1.00 85.94 592 ASN A O 1
ATOM 4788 N N . ALA A 1 593 ? 3.829 8.375 26.771 1.00 89.88 593 ALA A N 1
ATOM 4789 C CA . ALA A 1 593 ? 3.576 9.656 27.427 1.00 89.88 593 ALA A CA 1
ATOM 4790 C C . ALA A 1 593 ? 4.677 10.710 27.181 1.00 89.88 593 ALA A C 1
ATOM 4792 O O . ALA A 1 593 ? 4.967 11.542 28.043 1.00 89.88 593 ALA A O 1
ATOM 4793 N N . GLU A 1 594 ? 5.265 10.718 25.981 1.00 92.12 594 GLU A N 1
ATOM 4794 C CA . GLU A 1 594 ? 6.279 11.684 25.538 1.00 92.12 594 GLU A CA 1
ATOM 4795 C C . GLU A 1 594 ? 5.752 12.603 24.415 1.00 92.12 594 GLU A C 1
ATOM 4797 O O . GLU A 1 594 ? 6.295 12.632 23.306 1.00 92.12 594 GLU A O 1
ATOM 4802 N N . PRO A 1 595 ? 4.714 13.426 24.665 1.00 95.50 595 PRO A N 1
ATOM 4803 C CA . PRO A 1 595 ? 4.056 14.204 23.614 1.00 95.50 595 PRO A CA 1
ATOM 4804 C C . PRO A 1 595 ? 4.983 15.238 22.960 1.00 95.50 595 PRO A C 1
ATOM 4806 O O . PRO A 1 595 ? 4.820 15.559 21.789 1.00 95.50 595 PRO A O 1
ATOM 4809 N N . LYS A 1 596 ? 5.996 15.744 23.679 1.00 96.25 596 LYS A N 1
ATOM 4810 C CA . LYS A 1 596 ? 6.993 16.657 23.096 1.00 96.25 596 LYS A CA 1
ATOM 4811 C C . LYS A 1 596 ? 7.861 15.967 22.042 1.00 96.25 596 LYS A C 1
ATOM 4813 O O . LYS A 1 596 ? 8.130 16.579 21.017 1.00 96.25 596 LYS A O 1
ATOM 4818 N N . GLN A 1 597 ? 8.272 14.719 22.280 1.00 92.94 597 GLN A N 1
ATOM 4819 C CA . GLN A 1 597 ? 9.047 13.951 21.302 1.00 92.94 597 GLN A CA 1
ATOM 4820 C C . GLN A 1 597 ? 8.187 13.583 20.095 1.00 92.94 597 GLN A C 1
ATOM 4822 O O . GLN A 1 597 ? 8.644 13.706 18.967 1.00 92.94 597 GLN A O 1
ATOM 4827 N N . ALA A 1 598 ? 6.913 13.241 20.319 1.00 94.12 598 ALA A N 1
ATOM 4828 C CA . ALA A 1 598 ? 5.967 12.999 19.232 1.00 94.12 598 ALA A CA 1
ATOM 4829 C C . ALA A 1 598 ? 5.844 14.208 18.285 1.00 94.12 598 ALA A C 1
ATOM 4831 O O . ALA A 1 598 ? 5.890 14.040 17.070 1.00 94.12 598 ALA A O 1
ATOM 4832 N N . LEU A 1 599 ? 5.736 15.428 18.829 1.00 95.31 599 LEU A N 1
ATOM 4833 C CA . LEU A 1 599 ? 5.684 16.652 18.018 1.00 95.31 599 LEU A CA 1
ATOM 4834 C C . LEU A 1 599 ? 6.985 16.887 17.240 1.00 95.31 599 LEU A C 1
ATOM 4836 O O . LEU A 1 599 ? 6.922 17.141 16.043 1.00 95.31 599 LEU A O 1
ATOM 4840 N N . LEU A 1 600 ? 8.143 16.762 17.901 1.00 94.06 600 LEU A N 1
ATO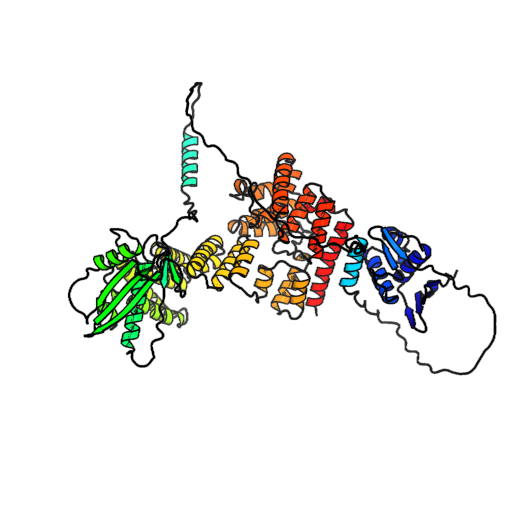M 4841 C CA . LEU A 1 600 ? 9.451 16.931 17.255 1.00 94.06 600 LEU A CA 1
ATOM 4842 C C . LEU A 1 600 ? 9.665 15.933 16.114 1.00 94.06 600 LEU A C 1
ATOM 4844 O O . LEU A 1 600 ? 10.257 16.281 15.099 1.00 94.06 600 LEU A O 1
ATOM 4848 N N . GLU A 1 601 ? 9.191 14.700 16.280 1.00 93.44 601 GLU A N 1
ATOM 4849 C CA . GLU A 1 601 ? 9.320 13.664 15.261 1.00 93.44 601 GLU A CA 1
ATOM 4850 C C . GLU A 1 601 ? 8.442 13.958 14.040 1.00 93.44 601 GLU A C 1
ATOM 4852 O O . GLU A 1 601 ? 8.917 13.856 12.916 1.00 93.44 601 GLU A O 1
ATOM 4857 N N . ILE A 1 602 ? 7.193 14.392 14.249 1.00 92.94 602 ILE A N 1
ATOM 4858 C CA . ILE A 1 602 ? 6.291 14.793 13.156 1.00 92.94 602 ILE A CA 1
ATOM 4859 C C . ILE A 1 602 ? 6.848 16.002 12.396 1.00 92.94 602 ILE A C 1
ATOM 4861 O O . ILE A 1 602 ? 6.737 16.061 11.177 1.00 92.94 602 ILE A O 1
ATOM 4865 N N . GLU A 1 603 ? 7.479 16.950 13.089 1.00 90.94 603 GLU A N 1
ATOM 4866 C CA . GLU A 1 603 ? 8.080 18.140 12.472 1.00 90.94 603 GLU A CA 1
ATOM 4867 C C . GLU A 1 603 ? 9.287 17.827 11.564 1.00 90.94 603 GLU A C 1
ATOM 4869 O O . GLU A 1 603 ? 9.719 18.710 10.822 1.00 90.94 603 GLU A O 1
ATOM 4874 N N . LYS A 1 604 ? 9.813 16.590 11.571 1.00 91.06 604 LYS A N 1
ATOM 4875 C CA . LYS A 1 604 ? 10.818 16.136 10.594 1.00 91.06 604 LYS A CA 1
ATOM 4876 C C . LYS A 1 604 ? 10.235 15.856 9.206 1.00 91.06 604 LYS A C 1
ATOM 4878 O O . LYS A 1 604 ? 10.994 15.837 8.240 1.00 91.06 604 LYS A O 1
ATOM 4883 N N . ASP A 1 605 ? 8.926 15.621 9.098 1.00 90.44 605 ASP A N 1
ATOM 4884 C CA . ASP A 1 605 ? 8.251 15.480 7.806 1.00 90.44 605 ASP A CA 1
ATOM 4885 C C . ASP A 1 605 ? 8.361 16.815 7.048 1.00 90.44 605 ASP A C 1
ATOM 4887 O O . ASP A 1 605 ? 7.809 17.836 7.464 1.00 90.44 605 ASP A O 1
ATOM 4891 N N . ALA A 1 606 ? 9.098 16.817 5.933 1.00 84.88 606 ALA A N 1
ATOM 4892 C CA . ALA A 1 606 ? 9.365 18.024 5.150 1.00 84.88 606 ALA A CA 1
ATOM 4893 C C . ALA A 1 606 ? 8.081 18.676 4.602 1.00 84.88 606 ALA A C 1
ATOM 4895 O O . ALA A 1 606 ? 8.036 19.891 4.405 1.00 84.88 606 ALA A O 1
ATOM 4896 N N . GLU A 1 607 ? 7.022 17.888 4.405 1.00 86.06 607 GLU A N 1
ATOM 4897 C CA . GLU A 1 607 ? 5.722 18.339 3.904 1.00 86.06 607 GLU A CA 1
ATOM 4898 C C . GLU A 1 607 ? 4.747 18.695 5.032 1.00 86.06 607 GLU A C 1
ATOM 4900 O O . GLU A 1 607 ? 3.635 19.153 4.772 1.00 86.06 607 GLU A O 1
ATOM 4905 N N . PHE A 1 608 ? 5.139 18.521 6.298 1.00 87.06 608 PHE A N 1
ATOM 4906 C CA . PHE A 1 608 ? 4.274 18.673 7.470 1.00 87.06 608 PHE A CA 1
ATOM 4907 C C . PHE A 1 608 ? 3.418 19.951 7.455 1.00 87.06 608 PHE A C 1
ATOM 4909 O O . PHE A 1 608 ? 2.217 19.922 7.762 1.00 87.06 608 PHE A O 1
ATOM 4916 N N . SER A 1 609 ? 4.045 21.082 7.115 1.00 82.12 609 SER A N 1
ATOM 4917 C CA . SER A 1 609 ? 3.410 22.404 7.144 1.00 82.12 609 SER A CA 1
ATOM 4918 C C . SER A 1 609 ? 2.303 22.570 6.099 1.00 82.12 609 SER A C 1
ATOM 4920 O O . SER A 1 609 ? 1.322 23.271 6.355 1.00 82.12 609 SER A O 1
ATOM 4922 N N . GLU A 1 610 ? 2.432 21.894 4.958 1.00 81.94 610 GLU A N 1
ATOM 4923 C CA . GLU A 1 610 ? 1.437 21.872 3.889 1.00 81.94 610 GLU A CA 1
ATOM 4924 C C . GLU A 1 610 ? 0.392 20.776 4.126 1.00 81.94 610 GLU A C 1
ATOM 4926 O O . GLU A 1 610 ? -0.810 21.019 3.980 1.00 81.94 610 GLU A O 1
ATOM 4931 N N . PHE A 1 611 ? 0.843 19.602 4.573 1.00 84.25 611 PHE A N 1
ATOM 4932 C CA . PHE A 1 611 ? 0.009 18.432 4.804 1.00 84.25 611 PHE A CA 1
ATOM 4933 C C . PHE A 1 611 ? -1.028 18.670 5.903 1.00 84.25 611 PHE A C 1
ATOM 4935 O O . PHE A 1 611 ? -2.221 18.510 5.674 1.00 84.25 611 PHE A O 1
ATOM 4942 N N . THR A 1 612 ? -0.627 19.093 7.104 1.00 80.62 612 THR A N 1
ATOM 4943 C CA . THR A 1 612 ? -1.556 19.168 8.249 1.00 80.62 612 THR A CA 1
ATOM 4944 C C . THR A 1 612 ? -2.835 19.990 8.020 1.00 80.62 612 THR A C 1
ATOM 4946 O O . THR A 1 612 ? -3.916 19.492 8.359 1.00 80.62 612 THR A O 1
ATOM 4949 N N . PRO A 1 613 ? -2.800 21.209 7.442 1.00 76.38 613 PRO A N 1
ATOM 4950 C CA . PRO A 1 613 ? -4.023 21.969 7.192 1.00 76.38 613 PRO A CA 1
ATOM 4951 C C . PRO A 1 613 ? -4.866 21.414 6.034 1.00 76.38 613 PRO A C 1
ATOM 4953 O O . PRO A 1 613 ? -6.070 21.661 6.013 1.00 76.38 613 PRO A O 1
ATOM 4956 N N . LYS A 1 614 ? -4.264 20.687 5.083 1.00 79.75 614 LYS A N 1
ATOM 4957 C CA . LYS A 1 614 ? -4.898 20.266 3.819 1.00 79.75 614 LYS A CA 1
ATOM 4958 C C . LYS A 1 614 ? -4.860 18.755 3.574 1.00 79.75 614 LYS A C 1
ATOM 4960 O O . LYS A 1 614 ? -5.031 18.328 2.438 1.00 79.75 614 LYS A O 1
ATOM 4965 N N . ALA A 1 615 ? -4.640 17.963 4.622 1.00 78.81 615 ALA A N 1
ATOM 4966 C CA . ALA A 1 615 ? -4.425 16.525 4.508 1.00 78.81 615 ALA A CA 1
ATOM 4967 C C . ALA A 1 615 ? -5.489 15.872 3.623 1.00 78.81 615 ALA A C 1
ATOM 4969 O O . ALA A 1 615 ? -6.689 15.975 3.907 1.00 78.81 615 ALA A O 1
ATOM 4970 N N . GLN A 1 616 ? -5.030 15.251 2.540 1.00 81.56 616 GLN A N 1
ATOM 4971 C CA . GLN A 1 616 ? -5.887 14.500 1.639 1.00 81.56 616 GLN A CA 1
ATOM 4972 C C . GLN A 1 616 ? -6.288 13.195 2.330 1.00 81.56 616 GLN A C 1
ATOM 4974 O O . GLN A 1 616 ? -5.473 12.566 2.998 1.00 81.56 616 GLN A O 1
ATOM 4979 N N . LEU A 1 617 ? -7.546 12.777 2.175 1.00 83.44 617 LEU A N 1
ATOM 4980 C CA . LEU A 1 617 ? -8.056 11.569 2.838 1.00 83.44 617 LEU A CA 1
ATOM 4981 C C . LEU A 1 617 ? -7.489 10.265 2.255 1.00 83.44 617 LEU A C 1
ATOM 4983 O O . LEU A 1 617 ? -7.678 9.209 2.842 1.00 83.44 617 LEU A O 1
ATOM 4987 N N . ASN A 1 618 ? -6.798 10.338 1.116 1.00 78.19 618 ASN A N 1
ATOM 4988 C CA . ASN A 1 618 ? -6.157 9.209 0.444 1.00 78.19 618 ASN A CA 1
ATOM 4989 C C . ASN A 1 618 ? -4.656 9.069 0.781 1.00 78.19 618 ASN A C 1
ATOM 4991 O O . ASN A 1 618 ? -3.955 8.355 0.067 1.00 78.19 618 ASN A O 1
ATOM 4995 N N . ASP A 1 619 ? -4.168 9.783 1.800 1.00 84.56 619 ASP A N 1
ATOM 4996 C CA . ASP A 1 619 ? -2.805 9.721 2.344 1.00 84.56 619 ASP A CA 1
ATOM 4997 C C . ASP A 1 619 ? -2.852 9.099 3.742 1.00 84.56 619 ASP A C 1
ATOM 4999 O O . ASP A 1 619 ? -3.515 9.642 4.624 1.00 84.56 619 ASP A O 1
ATOM 5003 N N . ASP A 1 620 ? -2.160 7.981 3.982 1.00 85.38 620 ASP A N 1
ATOM 5004 C CA . ASP A 1 620 ? -2.308 7.236 5.238 1.00 85.38 620 ASP A CA 1
ATOM 5005 C C . ASP A 1 620 ? -1.751 7.998 6.458 1.00 85.38 620 ASP A C 1
ATOM 5007 O O . ASP A 1 620 ? -2.080 7.657 7.600 1.00 85.38 620 ASP A O 1
ATOM 5011 N N . ARG A 1 621 ? -0.968 9.077 6.274 1.00 88.62 621 ARG A N 1
ATOM 5012 C CA . ARG A 1 621 ? -0.617 9.997 7.377 1.00 88.62 621 ARG A CA 1
ATOM 5013 C C . ARG A 1 621 ? -1.868 10.579 8.043 1.00 88.62 621 ARG A C 1
ATOM 5015 O O . ARG A 1 621 ? -1.819 10.945 9.219 1.00 88.62 621 ARG A O 1
ATOM 5022 N N . VAL A 1 622 ? -3.000 10.623 7.330 1.00 89.19 622 VAL A N 1
ATOM 5023 C CA . VAL A 1 622 ? -4.302 11.076 7.839 1.00 89.19 622 VAL A CA 1
ATOM 5024 C C . VAL A 1 622 ? -4.725 10.322 9.103 1.00 89.19 622 VAL A C 1
ATOM 5026 O O . VAL A 1 622 ? -5.270 10.933 10.024 1.00 89.19 622 VAL A O 1
ATOM 5029 N N . PHE A 1 623 ? -4.376 9.034 9.211 1.00 88.62 623 PHE A N 1
ATOM 5030 C CA . PHE A 1 623 ? -4.685 8.193 10.371 1.00 88.62 623 PHE A CA 1
ATOM 5031 C C . PHE A 1 623 ? -3.935 8.619 11.642 1.00 88.62 623 PHE A C 1
ATOM 5033 O O . PHE A 1 623 ? -4.311 8.225 12.741 1.00 88.62 623 PHE A O 1
ATOM 5040 N N . PHE A 1 624 ? -2.894 9.450 11.515 1.00 92.12 624 PHE A N 1
ATOM 5041 C CA . PHE A 1 624 ? -2.073 9.933 12.626 1.00 92.12 624 PHE A CA 1
ATOM 5042 C C . PHE A 1 624 ? -2.291 11.421 12.939 1.00 92.12 624 PHE A C 1
ATOM 5044 O O . PHE A 1 624 ? -1.654 11.969 13.841 1.00 92.12 624 PHE A O 1
ATOM 5051 N N . ILE A 1 625 ? -3.216 12.101 12.255 1.00 93.56 625 ILE A N 1
ATOM 5052 C CA . ILE A 1 625 ? -3.554 13.498 12.573 1.00 93.56 625 ILE A CA 1
ATOM 5053 C C . ILE A 1 625 ? -4.140 13.608 13.986 1.00 93.56 625 ILE A C 1
ATOM 5055 O O . ILE A 1 625 ? -3.830 14.553 14.713 1.00 93.56 625 ILE A O 1
ATOM 5059 N N . THR A 1 626 ? -4.924 12.619 14.418 1.00 94.88 626 THR A N 1
ATOM 5060 C CA . THR A 1 626 ? -5.435 12.506 15.794 1.00 94.88 626 THR A CA 1
ATOM 5061 C C . THR A 1 626 ? -4.295 12.415 16.810 1.00 94.88 626 THR A C 1
ATOM 5063 O O . THR A 1 626 ? -4.318 13.132 17.809 1.00 94.88 626 THR A O 1
ATOM 5066 N N . THR A 1 627 ? -3.235 11.659 16.509 1.00 94.88 627 THR A N 1
ATOM 5067 C CA . THR A 1 627 ? -1.992 11.596 17.302 1.00 94.88 627 THR A CA 1
ATOM 5068 C C . THR A 1 627 ? -1.339 12.971 17.446 1.00 94.88 627 THR A C 1
ATOM 5070 O O . THR A 1 627 ? -1.005 13.387 18.558 1.00 94.88 627 THR A O 1
ATOM 5073 N N . TYR A 1 628 ? -1.192 13.713 16.344 1.00 96.06 628 TYR A N 1
ATOM 5074 C CA . TYR A 1 628 ? -0.637 15.069 16.367 1.00 96.06 628 TYR A CA 1
ATOM 5075 C C . TYR A 1 628 ? -1.481 16.020 17.226 1.00 96.06 628 TYR A C 1
ATOM 5077 O O . TYR A 1 628 ? -0.960 16.735 18.085 1.00 96.06 628 TYR A O 1
ATOM 5085 N N . ILE A 1 629 ? -2.802 15.997 17.035 1.00 96.50 629 ILE A N 1
ATOM 5086 C CA . ILE A 1 629 ? -3.754 16.811 17.798 1.00 96.50 629 ILE A CA 1
ATOM 5087 C C . ILE A 1 629 ? -3.674 16.482 19.292 1.00 96.50 629 ILE A C 1
ATOM 5089 O O . ILE A 1 629 ? -3.616 17.399 20.113 1.00 96.50 629 ILE A O 1
ATOM 5093 N N . ASN A 1 630 ? -3.633 15.200 19.656 1.00 97.31 630 ASN A N 1
ATOM 5094 C CA . ASN A 1 630 ? -3.515 14.749 21.041 1.00 97.31 630 ASN A CA 1
ATOM 5095 C C . ASN A 1 630 ? -2.206 15.248 21.675 1.00 97.31 630 ASN A C 1
ATOM 5097 O O . ASN A 1 630 ? -2.219 15.870 22.740 1.00 97.31 630 ASN A O 1
ATOM 5101 N N . ALA A 1 631 ? -1.078 15.099 20.976 1.00 97.06 631 ALA A N 1
ATOM 5102 C CA . ALA A 1 631 ? 0.206 15.616 21.440 1.00 97.06 631 ALA A CA 1
ATOM 5103 C C . ALA A 1 631 ? 0.171 17.145 21.662 1.00 97.06 631 ALA A C 1
ATOM 5105 O O . ALA A 1 631 ? 0.634 17.636 22.696 1.00 97.06 631 ALA A O 1
ATOM 5106 N N . LEU A 1 632 ? -0.457 17.911 20.757 1.00 96.38 632 LEU A N 1
ATOM 5107 C CA . LEU A 1 632 ? -0.655 19.356 20.930 1.00 96.38 632 LEU A CA 1
ATOM 5108 C C . LEU A 1 632 ? -1.504 19.700 22.163 1.00 96.38 632 LEU A C 1
ATOM 5110 O O . LEU A 1 632 ? -1.186 20.655 22.882 1.00 96.38 632 LEU A O 1
ATOM 5114 N N . GLN A 1 633 ? -2.578 18.945 22.421 1.00 95.88 633 GLN A N 1
ATOM 5115 C CA . GLN A 1 633 ? -3.427 19.143 23.601 1.00 95.88 633 GLN A CA 1
ATOM 5116 C C . GLN A 1 633 ? -2.632 18.948 24.902 1.00 95.88 633 GLN A C 1
ATOM 5118 O O . GLN A 1 633 ? -2.817 19.727 25.843 1.00 95.88 633 GLN A O 1
ATOM 5123 N N . GLN A 1 634 ? -1.719 17.971 24.936 1.00 95.75 634 GLN A N 1
ATOM 5124 C CA . GLN A 1 634 ? -0.880 17.669 26.102 1.00 95.75 634 GLN A CA 1
ATOM 5125 C C . GLN A 1 634 ? 0.247 18.693 26.333 1.00 95.75 634 GLN A C 1
ATOM 5127 O O . GLN A 1 634 ? 0.632 18.932 27.475 1.00 95.75 634 GLN A O 1
ATOM 5132 N N . VAL A 1 635 ? 0.746 19.363 25.285 1.00 94.88 635 VAL A N 1
ATOM 5133 C CA . VAL A 1 635 ? 1.802 20.402 25.382 1.00 94.88 635 VAL A CA 1
ATOM 5134 C C . VAL A 1 635 ? 1.211 21.822 25.510 1.00 94.88 635 VAL A C 1
ATOM 5136 O O . VAL A 1 635 ? 1.861 22.822 25.221 1.00 94.88 635 VAL A O 1
ATOM 5139 N N . ASN A 1 636 ? -0.035 21.946 25.985 1.00 87.81 636 ASN A N 1
ATOM 5140 C CA . ASN A 1 636 ? -0.750 23.218 26.180 1.00 87.81 636 ASN A CA 1
ATOM 5141 C C . ASN A 1 636 ? -0.974 24.063 24.905 1.00 87.81 636 ASN A C 1
ATOM 5143 O O . ASN A 1 636 ? -1.303 25.245 25.002 1.00 87.81 636 ASN A O 1
ATOM 5147 N N . GLN A 1 637 ? -0.925 23.473 23.707 1.00 92.88 637 GLN A N 1
ATOM 5148 C CA . GLN A 1 637 ? -1.280 24.146 22.445 1.00 92.88 637 GLN A CA 1
ATOM 5149 C C . GLN A 1 637 ? -2.760 23.930 22.063 1.00 92.88 637 GLN A C 1
ATOM 5151 O O . GLN A 1 637 ? -3.106 23.659 20.911 1.00 92.88 637 GLN A O 1
ATOM 5156 N N . LYS A 1 638 ? -3.670 24.064 23.038 1.00 92.81 638 LYS A N 1
ATOM 5157 C CA . LYS A 1 638 ? -5.091 23.674 22.908 1.00 92.81 638 LYS A CA 1
ATOM 5158 C C . LYS A 1 638 ? -5.862 24.439 21.824 1.00 92.81 638 LYS A C 1
ATOM 5160 O O . LYS A 1 638 ? -6.748 23.875 21.189 1.00 92.81 638 LYS A O 1
ATOM 5165 N N . ILE A 1 639 ? -5.522 25.706 21.579 1.00 93.50 639 ILE A N 1
ATOM 5166 C CA . ILE A 1 639 ? -6.176 26.528 20.542 1.00 93.50 639 ILE A CA 1
ATOM 5167 C C . ILE A 1 639 ? -5.843 25.990 19.145 1.00 93.50 639 ILE A C 1
ATOM 5169 O O . ILE A 1 639 ? -6.733 25.795 18.321 1.00 93.50 639 ILE A O 1
ATOM 5173 N N . LYS A 1 640 ? -4.564 25.688 18.891 1.00 93.31 640 LYS A N 1
ATOM 5174 C CA . LYS A 1 640 ? -4.127 25.091 17.624 1.00 93.31 640 LYS A CA 1
ATOM 5175 C C . LYS A 1 640 ? -4.773 23.719 17.425 1.00 93.31 640 LYS A C 1
ATOM 5177 O O . LYS A 1 640 ? -5.333 23.461 16.364 1.00 93.31 640 LYS A O 1
ATOM 5182 N N . ALA A 1 641 ? -4.749 22.887 18.469 1.00 94.62 641 ALA A N 1
ATOM 5183 C CA . ALA A 1 641 ? -5.334 21.551 18.448 1.00 94.62 641 ALA A CA 1
ATOM 5184 C C . ALA A 1 641 ? -6.841 21.575 18.151 1.00 94.62 641 ALA A C 1
ATOM 5186 O O . ALA A 1 641 ? -7.299 20.845 17.283 1.00 94.62 641 ALA A O 1
ATOM 5187 N N . SER A 1 642 ? -7.606 22.438 18.826 1.00 94.62 642 SER A N 1
ATOM 5188 C CA . SER A 1 642 ? -9.061 22.540 18.630 1.00 94.62 642 SER A CA 1
ATOM 5189 C C . SER A 1 642 ? -9.442 23.024 17.231 1.00 94.62 642 SER A C 1
ATOM 5191 O O . SER A 1 642 ? -10.341 22.446 16.624 1.00 94.62 642 SER A O 1
ATOM 5193 N N . LYS A 1 643 ? -8.734 24.024 16.686 1.00 94.06 643 LYS A N 1
ATOM 5194 C CA . LYS A 1 643 ? -8.960 24.494 15.311 1.00 94.06 643 LYS A CA 1
ATOM 5195 C C . LYS A 1 643 ? -8.685 23.392 14.286 1.00 94.06 643 LYS A C 1
ATOM 5197 O O . LYS A 1 643 ? -9.491 23.189 13.383 1.00 94.06 643 LYS A O 1
ATOM 5202 N N . LEU A 1 644 ? -7.561 22.688 14.434 1.00 93.88 644 LEU A N 1
ATOM 5203 C CA . LEU A 1 644 ? -7.193 21.594 13.536 1.00 93.88 644 LEU A CA 1
ATOM 5204 C C . LEU A 1 644 ? -8.189 20.432 13.631 1.00 93.88 644 LEU A C 1
ATOM 5206 O O . LEU A 1 644 ? -8.614 19.910 12.607 1.00 93.88 644 LEU A O 1
ATOM 5210 N N . LEU A 1 645 ? -8.599 20.074 14.850 1.00 95.62 645 LEU A N 1
ATOM 5211 C CA . LEU A 1 645 ? -9.549 18.998 15.107 1.00 95.62 645 LEU A CA 1
ATOM 5212 C C . LEU A 1 645 ? -10.921 19.269 14.487 1.00 95.62 645 LEU A C 1
ATOM 5214 O O . LEU A 1 645 ? -11.474 18.381 13.850 1.00 95.62 645 LEU A O 1
ATOM 5218 N N . ALA A 1 646 ? -11.449 20.488 14.624 1.00 94.12 646 ALA A N 1
ATOM 5219 C CA . ALA A 1 646 ? -12.735 20.855 14.032 1.00 94.12 646 ALA A CA 1
ATOM 5220 C C . ALA A 1 646 ? -12.715 20.732 12.498 1.00 94.12 646 ALA A C 1
ATOM 5222 O O . ALA A 1 646 ? -13.564 20.052 11.932 1.00 94.12 646 ALA A O 1
ATOM 5223 N N . ALA A 1 647 ? -11.697 21.306 11.846 1.00 91.81 647 ALA A N 1
ATOM 5224 C CA . ALA A 1 647 ? -11.538 21.226 10.391 1.00 91.81 647 ALA A CA 1
ATOM 5225 C C . ALA A 1 647 ? -11.253 19.798 9.891 1.00 91.81 647 ALA A C 1
ATOM 5227 O O . ALA A 1 647 ? -11.456 19.479 8.721 1.00 91.81 647 ALA A O 1
ATOM 5228 N N . PHE A 1 648 ? -10.701 18.933 10.743 1.00 93.31 648 PHE A N 1
ATOM 5229 C CA . PHE A 1 648 ? -10.448 17.544 10.388 1.00 93.31 648 PHE A CA 1
ATOM 5230 C C . PHE A 1 648 ? -11.708 16.678 10.489 1.00 93.31 648 PHE A C 1
ATOM 5232 O O . PHE A 1 648 ? -11.983 15.928 9.559 1.00 93.31 648 PHE A O 1
ATOM 5239 N N . ILE A 1 649 ? -12.505 16.841 11.550 1.00 94.38 649 ILE A N 1
ATOM 5240 C CA . ILE A 1 649 ? -13.793 16.147 11.713 1.00 94.38 649 ILE A CA 1
ATOM 5241 C C . ILE A 1 649 ? -14.729 16.450 10.541 1.00 94.38 649 ILE A C 1
ATOM 5243 O O . ILE A 1 649 ? -15.251 15.517 9.945 1.00 94.38 649 ILE A O 1
ATOM 5247 N N . GLU A 1 650 ? -14.863 17.723 10.157 1.00 91.44 650 GLU A N 1
ATOM 5248 C CA . GLU A 1 650 ? -15.706 18.137 9.025 1.00 91.44 650 GLU A CA 1
ATOM 5249 C C . GLU A 1 650 ? -15.358 17.375 7.735 1.00 91.44 650 GLU A C 1
ATOM 5251 O O . GLU A 1 650 ? -16.241 16.951 6.999 1.00 91.44 650 GLU A O 1
ATOM 5256 N N . ARG A 1 651 ? -14.068 17.128 7.475 1.00 90.31 651 ARG A N 1
ATOM 5257 C CA . ARG A 1 651 ? -13.626 16.353 6.305 1.00 90.31 651 ARG A CA 1
ATOM 5258 C C . ARG A 1 651 ? -13.924 14.861 6.439 1.00 90.31 651 ARG A C 1
ATOM 5260 O O . ARG A 1 651 ? -14.325 14.238 5.463 1.00 90.31 651 ARG A O 1
ATOM 5267 N N . LEU A 1 652 ? -13.709 14.290 7.623 1.00 90.06 652 LEU A N 1
ATOM 5268 C CA . LEU A 1 652 ? -13.923 12.863 7.876 1.00 90.06 652 LEU A CA 1
ATOM 5269 C C . LEU A 1 652 ? -15.402 12.464 7.815 1.00 90.06 652 LEU A C 1
ATOM 5271 O O . LEU A 1 652 ? -15.700 11.371 7.346 1.00 90.06 652 LEU A O 1
ATOM 5275 N N . GLU A 1 653 ? -16.315 13.338 8.246 1.00 87.88 653 GLU A N 1
ATOM 5276 C CA . GLU A 1 653 ? -17.767 13.088 8.224 1.00 87.88 653 GLU A CA 1
ATOM 5277 C C . GLU A 1 653 ? -18.319 12.846 6.807 1.00 87.88 653 GLU A C 1
ATOM 5279 O O . GLU A 1 653 ? -19.365 12.224 6.662 1.00 87.88 653 GLU A O 1
ATOM 5284 N N . HIS A 1 654 ? -17.600 13.267 5.761 1.00 82.12 654 HIS A N 1
ATOM 5285 C CA . HIS A 1 654 ? -17.973 13.046 4.360 1.00 82.12 654 HIS A CA 1
ATOM 5286 C C . HIS A 1 654 ? -17.404 11.744 3.763 1.00 82.12 654 HIS A C 1
ATOM 5288 O O . HIS A 1 654 ? -17.548 11.509 2.565 1.00 82.12 654 HIS A O 1
ATOM 5294 N N . SER A 1 655 ? -16.709 10.917 4.554 1.00 78.75 655 SER A N 1
ATOM 5295 C CA . SER A 1 655 ? -16.078 9.679 4.085 1.00 78.75 655 SER A CA 1
ATOM 5296 C C . SER A 1 655 ? -16.714 8.429 4.695 1.00 78.75 655 SER A C 1
ATOM 5298 O O . SER A 1 655 ? -16.684 8.230 5.909 1.00 78.75 655 SER A O 1
ATOM 5300 N N . ASP A 1 656 ? -17.084 7.479 3.838 1.00 70.56 656 ASP A N 1
ATOM 5301 C CA . ASP A 1 656 ? -17.657 6.190 4.254 1.00 70.56 656 ASP A CA 1
ATOM 5302 C C . ASP A 1 656 ? -16.620 5.076 4.482 1.00 70.56 656 ASP A C 1
ATOM 5304 O O . ASP A 1 656 ? -16.956 3.970 4.916 1.00 70.56 656 ASP A O 1
ATOM 5308 N N . THR A 1 657 ? -15.335 5.349 4.233 1.00 77.69 657 THR A N 1
ATOM 5309 C CA . THR A 1 657 ? -14.274 4.340 4.374 1.00 77.69 657 THR A CA 1
ATOM 5310 C C . THR A 1 657 ? -14.145 3.872 5.825 1.00 77.69 657 THR A C 1
ATOM 5312 O O . THR A 1 657 ? -13.900 4.673 6.728 1.00 77.69 657 THR A O 1
ATOM 5315 N N . MET A 1 658 ? -14.211 2.557 6.047 1.00 77.94 658 MET A N 1
ATOM 5316 C CA . MET A 1 658 ? -14.152 1.929 7.375 1.00 77.94 658 MET A CA 1
ATOM 5317 C C . MET A 1 658 ? -12.916 2.356 8.203 1.00 77.94 658 MET A C 1
ATOM 5319 O O . MET A 1 658 ? -13.031 2.640 9.393 1.00 77.94 658 MET A O 1
ATOM 5323 N N . MET A 1 659 ? -11.744 2.499 7.573 1.00 74.69 659 MET A N 1
ATOM 5324 C CA . MET A 1 659 ? -10.523 2.997 8.237 1.00 74.69 659 MET A CA 1
ATOM 5325 C C . MET A 1 659 ? -10.635 4.449 8.712 1.00 74.69 659 MET A C 1
ATOM 5327 O O . MET A 1 659 ? -10.169 4.781 9.800 1.00 74.69 659 MET A O 1
ATOM 5331 N N . LEU A 1 660 ? -11.278 5.315 7.927 1.00 87.44 660 LEU A N 1
ATOM 5332 C CA . LEU A 1 660 ? -11.467 6.720 8.291 1.00 87.44 660 LEU A CA 1
ATOM 5333 C C . LEU A 1 660 ? -12.530 6.878 9.384 1.00 87.44 660 LEU A C 1
ATOM 5335 O O . LEU A 1 660 ? -12.419 7.787 10.201 1.00 87.44 660 LEU A O 1
ATOM 5339 N N . GLN A 1 661 ? -13.491 5.954 9.474 1.00 90.06 661 GLN A N 1
ATOM 5340 C CA . GLN A 1 661 ? -14.471 5.901 10.564 1.00 90.06 661 GLN A CA 1
ATOM 5341 C C . GLN A 1 661 ? -13.813 5.614 11.924 1.00 90.06 661 GLN A C 1
ATOM 5343 O O . GLN A 1 661 ? -14.188 6.212 12.934 1.00 90.06 661 GLN A O 1
ATOM 5348 N N . PHE A 1 662 ? -12.766 4.781 11.965 1.00 91.31 662 PHE A N 1
ATOM 5349 C CA . PHE A 1 662 ? -11.965 4.612 13.183 1.00 91.31 662 PHE A CA 1
ATOM 5350 C C . PHE A 1 662 ? -11.289 5.926 13.607 1.00 91.31 662 PHE A C 1
ATOM 5352 O O . PHE A 1 662 ? -11.406 6.348 14.759 1.00 91.31 662 PHE A O 1
ATOM 5359 N N . THR A 1 663 ? -10.641 6.620 12.668 1.00 92.62 663 THR A N 1
ATOM 5360 C CA . THR A 1 663 ? -10.011 7.928 12.923 1.00 92.62 663 THR A CA 1
ATOM 5361 C C . THR A 1 663 ? -11.034 9.011 13.282 1.00 92.62 663 THR A C 1
ATOM 5363 O O . THR A 1 663 ? -10.746 9.884 14.102 1.00 92.62 663 THR A O 1
ATOM 5366 N N . LEU A 1 664 ? -12.254 8.946 12.744 1.00 95.12 664 LEU A N 1
ATOM 5367 C CA . LEU A 1 664 ? -13.357 9.828 13.130 1.00 95.12 664 LEU A CA 1
ATOM 5368 C C . LEU A 1 664 ? -13.763 9.604 14.590 1.00 95.12 664 LEU A C 1
ATOM 5370 O O . LEU A 1 664 ? -13.924 10.570 15.338 1.00 95.12 664 LEU A O 1
ATOM 5374 N N . ALA A 1 665 ? -13.851 8.349 15.034 1.00 95.50 665 ALA A N 1
ATOM 5375 C CA . ALA A 1 665 ? -14.130 8.050 16.433 1.00 95.50 665 ALA A CA 1
ATOM 5376 C C . ALA A 1 665 ? -13.039 8.578 17.381 1.00 95.50 665 ALA A C 1
ATOM 5378 O O . ALA A 1 665 ? -13.353 9.161 18.423 1.00 95.50 665 ALA A O 1
ATOM 5379 N N . GLU A 1 666 ? -11.762 8.431 17.012 1.00 96.19 666 GLU A N 1
ATOM 5380 C CA . GLU A 1 666 ? -10.642 9.046 17.735 1.00 96.19 666 GLU A CA 1
ATOM 5381 C C . GLU A 1 666 ? -10.785 10.573 17.805 1.00 96.19 666 GLU A C 1
ATOM 5383 O O . GLU A 1 666 ? -10.632 11.175 18.871 1.00 96.19 666 GLU A O 1
ATOM 5388 N N . ALA A 1 667 ? -11.123 11.213 16.684 1.00 97.12 667 ALA A N 1
ATOM 5389 C CA . ALA A 1 667 ? -11.309 12.654 16.614 1.00 97.12 667 ALA A CA 1
ATOM 5390 C C . ALA A 1 667 ? -12.467 13.129 17.515 1.00 97.12 667 ALA A C 1
ATOM 5392 O O . ALA A 1 667 ? -12.302 14.083 18.282 1.00 97.12 667 ALA A O 1
ATOM 5393 N N . TYR A 1 668 ? -13.612 12.438 17.511 1.00 98.00 668 TYR A N 1
ATOM 5394 C CA . TYR A 1 668 ? -14.719 12.730 18.428 1.00 98.00 668 TYR A CA 1
ATOM 5395 C C . TYR A 1 668 ? -14.327 12.551 19.898 1.00 98.00 668 TYR A C 1
ATOM 5397 O O . TYR A 1 668 ? -14.684 13.391 20.735 1.00 98.00 668 TYR A O 1
ATOM 5405 N N . ALA A 1 669 ? -13.551 11.513 20.226 1.00 97.62 669 ALA A N 1
ATOM 5406 C CA . ALA A 1 669 ? -13.066 11.282 21.584 1.00 97.62 669 ALA A CA 1
ATOM 5407 C C . ALA A 1 669 ? -12.144 12.416 22.069 1.00 97.62 669 ALA A C 1
ATOM 5409 O O . ALA A 1 669 ? -12.295 12.873 23.208 1.00 97.62 669 ALA A O 1
ATOM 5410 N N . LEU A 1 670 ? -11.253 12.917 21.201 1.00 97.44 670 LEU A N 1
ATOM 5411 C CA . LEU A 1 670 ? -10.377 14.070 21.462 1.00 97.44 670 LEU A CA 1
ATOM 5412 C C . LEU A 1 670 ? -11.136 15.402 21.541 1.00 97.44 670 LEU A C 1
ATOM 5414 O O . LEU A 1 670 ? -10.689 16.328 22.224 1.00 97.44 670 LEU A O 1
ATOM 5418 N N . GLN A 1 671 ? -12.282 15.511 20.860 1.00 96.69 671 GLN A N 1
ATOM 5419 C CA . GLN A 1 671 ? -13.165 16.681 20.933 1.00 96.69 671 GLN A CA 1
ATOM 5420 C C . GLN A 1 671 ? -14.010 16.681 22.218 1.00 96.69 671 GLN A C 1
ATOM 5422 O O . GLN A 1 671 ? -14.573 17.709 22.590 1.00 96.69 671 GLN A O 1
ATOM 5427 N N . GLY A 1 672 ? -14.100 15.539 22.907 1.00 95.69 672 GLY A N 1
ATOM 5428 C CA . GLY A 1 672 ? -14.944 15.345 24.086 1.00 95.69 672 GLY A CA 1
ATOM 5429 C C . GLY A 1 672 ? -16.370 14.882 23.768 1.00 95.69 672 GLY A C 1
ATOM 5430 O O . GLY A 1 672 ? -17.172 14.732 24.689 1.00 95.69 672 GLY A O 1
ATOM 5431 N N . LYS A 1 673 ? -16.690 14.599 22.498 1.00 96.50 673 LYS A N 1
ATOM 5432 C CA . LYS A 1 673 ? -17.986 14.060 22.056 1.00 96.50 673 LYS A CA 1
ATOM 5433 C C . LYS A 1 673 ? -18.034 12.539 22.260 1.00 96.50 673 LYS A C 1
ATOM 5435 O O . LYS A 1 673 ? -18.006 11.766 21.305 1.00 96.50 673 LYS A O 1
ATOM 5440 N N . LYS A 1 674 ? -18.067 12.102 23.523 1.00 95.94 674 LYS A N 1
ATOM 5441 C CA . LYS A 1 674 ? -17.922 10.681 23.894 1.00 95.94 674 LYS A CA 1
ATOM 5442 C C . LYS A 1 674 ? -19.002 9.774 23.306 1.00 95.94 674 LYS A C 1
ATOM 5444 O O . LYS A 1 674 ? -18.672 8.683 22.857 1.00 95.94 674 LYS A O 1
ATOM 5449 N N . ASP A 1 675 ? -20.258 10.215 23.290 1.00 91.81 675 ASP A N 1
ATOM 5450 C CA . ASP A 1 675 ? -21.362 9.395 22.776 1.00 91.81 675 ASP A CA 1
ATOM 5451 C C . ASP A 1 675 ? -21.243 9.160 21.273 1.00 91.81 675 ASP A C 1
ATOM 5453 O O . ASP A 1 675 ? -21.411 8.029 20.821 1.00 91.81 675 ASP A O 1
ATOM 5457 N N . LEU A 1 676 ? -20.854 10.196 20.522 1.00 94.69 676 LEU A N 1
ATOM 5458 C CA . LEU A 1 676 ? -20.578 10.075 19.093 1.00 94.69 676 LEU A CA 1
ATOM 5459 C C . LEU A 1 676 ? -19.399 9.134 18.849 1.00 94.69 676 LEU A C 1
ATOM 5461 O O . LEU A 1 676 ? -19.555 8.170 18.110 1.00 94.69 676 LEU A O 1
ATOM 5465 N N . ALA A 1 677 ? -18.282 9.310 19.563 1.00 96.75 677 ALA A N 1
ATOM 5466 C CA . ALA A 1 677 ? -17.135 8.405 19.463 1.00 96.75 677 ALA A CA 1
ATOM 5467 C C . ALA A 1 677 ? -17.513 6.933 19.723 1.00 96.75 677 ALA A C 1
ATOM 5469 O O . ALA A 1 677 ? -17.117 6.045 18.972 1.00 96.75 677 ALA A O 1
ATOM 5470 N N . LEU A 1 678 ? -18.312 6.668 20.764 1.00 93.81 678 LEU A N 1
ATOM 5471 C CA . LEU A 1 678 ? -18.787 5.321 21.091 1.00 93.81 678 LEU A CA 1
ATOM 5472 C C . LEU A 1 678 ? -19.750 4.768 20.039 1.00 93.81 678 LEU A C 1
ATOM 5474 O O . LEU A 1 678 ? -19.686 3.579 19.743 1.00 93.81 678 LEU A O 1
ATOM 5478 N N . SER A 1 679 ? -20.637 5.600 19.488 1.00 90.25 679 SER A N 1
ATOM 5479 C CA . SER A 1 679 ? -21.556 5.184 18.425 1.00 90.25 679 SER A CA 1
ATOM 5480 C C . SER A 1 679 ? -20.817 4.846 17.130 1.00 90.25 679 SER A C 1
ATOM 5482 O O . SER A 1 679 ? -21.071 3.790 16.562 1.00 90.25 679 SER A O 1
ATOM 5484 N N . THR A 1 680 ? -19.834 5.660 16.734 1.00 93.25 680 THR A N 1
ATOM 5485 C CA . THR A 1 680 ? -18.995 5.418 15.556 1.00 93.25 680 THR A CA 1
ATOM 5486 C C . THR A 1 680 ? -18.168 4.142 15.717 1.00 93.25 680 THR A C 1
ATOM 5488 O O . THR A 1 680 ? -18.129 3.323 14.805 1.00 93.25 680 THR A O 1
ATOM 5491 N N . LEU A 1 681 ? -17.557 3.911 16.890 1.00 93.44 681 LEU A N 1
ATOM 5492 C CA . LEU A 1 681 ? -16.853 2.648 17.166 1.00 93.44 681 LEU A CA 1
ATOM 5493 C C . LEU A 1 681 ? -17.792 1.444 17.153 1.00 93.44 681 LEU A C 1
ATOM 5495 O O . LEU A 1 681 ? -17.410 0.377 16.684 1.00 93.44 681 LEU A O 1
ATOM 5499 N N . ALA A 1 682 ? -19.001 1.591 17.690 1.00 87.62 682 ALA A N 1
ATOM 5500 C CA . ALA A 1 682 ? -19.958 0.501 17.715 1.00 87.62 682 ALA A CA 1
ATOM 5501 C C . ALA A 1 682 ? -20.426 0.114 16.311 1.00 87.62 682 ALA A C 1
ATOM 5503 O O . ALA A 1 682 ? -20.424 -1.070 15.997 1.00 87.62 682 ALA A O 1
ATOM 5504 N N . ASP A 1 683 ? -20.766 1.090 15.469 1.00 87.75 683 ASP A N 1
ATOM 5505 C CA . ASP A 1 683 ? -21.120 0.856 14.066 1.00 87.75 683 ASP A CA 1
ATOM 5506 C C . ASP A 1 683 ? -19.967 0.187 13.298 1.00 87.75 683 ASP A C 1
ATOM 5508 O O . ASP A 1 683 ? -20.154 -0.806 12.592 1.00 87.75 683 ASP A O 1
ATOM 5512 N N . LEU A 1 684 ? -18.742 0.671 13.511 1.00 89.81 684 LEU A N 1
ATOM 5513 C CA . LEU A 1 684 ? -17.532 0.096 12.932 1.00 89.81 684 LEU A CA 1
ATOM 5514 C C . LEU A 1 684 ? -17.362 -1.389 13.304 1.00 89.81 684 LEU A C 1
ATOM 5516 O O . LEU A 1 684 ? -17.164 -2.240 12.434 1.00 89.81 684 LEU A O 1
ATOM 5520 N N . VAL A 1 685 ? -17.465 -1.714 14.596 1.00 89.56 685 VAL A N 1
ATOM 5521 C CA . VAL A 1 685 ? -17.356 -3.095 15.090 1.00 89.56 685 VAL A CA 1
ATOM 5522 C C . VAL A 1 685 ? -18.549 -3.940 14.631 1.00 89.56 685 VAL A C 1
ATOM 5524 O O . VAL A 1 685 ? -18.362 -5.107 14.289 1.00 89.56 685 VAL A O 1
ATOM 5527 N N . ALA A 1 686 ? -19.760 -3.384 14.555 1.00 83.50 686 ALA A N 1
ATOM 5528 C CA . ALA A 1 686 ? -20.942 -4.086 14.050 1.00 83.50 686 ALA A CA 1
ATOM 5529 C C . ALA A 1 686 ? -20.764 -4.522 12.587 1.00 83.50 686 ALA A C 1
ATOM 5531 O O . ALA A 1 686 ? -21.066 -5.665 12.252 1.00 83.50 686 ALA A O 1
ATOM 5532 N N . ARG A 1 687 ? -20.134 -3.683 11.753 1.00 85.81 687 ARG A N 1
ATOM 5533 C CA . ARG A 1 687 ? -19.726 -4.018 10.373 1.00 85.81 687 ARG A CA 1
ATOM 5534 C C . ARG A 1 687 ? -18.572 -5.028 10.279 1.00 85.81 687 ARG A C 1
ATOM 5536 O O . ARG A 1 687 ? -18.075 -5.315 9.193 1.00 85.81 687 ARG A O 1
ATOM 5543 N N . GLY A 1 688 ? -18.146 -5.589 11.408 1.00 86.12 688 GLY A N 1
ATOM 5544 C CA . GLY A 1 688 ? -17.180 -6.677 11.470 1.00 86.12 688 GLY A CA 1
ATOM 5545 C C . GLY A 1 688 ? -15.727 -6.229 11.544 1.00 86.12 688 GLY A C 1
ATOM 5546 O O . GLY A 1 688 ? -14.865 -7.096 11.471 1.00 86.12 688 GLY A O 1
ATOM 5547 N N . TRP A 1 689 ? -15.434 -4.934 11.689 1.00 90.69 689 TRP A N 1
ATOM 5548 C CA . TRP A 1 689 ? -14.059 -4.432 11.750 1.00 90.69 689 TRP A CA 1
ATOM 5549 C C . TRP A 1 689 ? -13.221 -5.146 12.814 1.00 90.69 689 TRP A C 1
ATOM 5551 O O . TRP A 1 689 ? -13.666 -5.360 13.947 1.00 90.69 689 TRP A O 1
ATOM 5561 N N . LEU A 1 690 ? -11.982 -5.467 12.446 1.00 88.25 690 LEU A N 1
ATOM 5562 C CA . LEU A 1 690 ? -10.947 -5.949 13.344 1.00 88.25 690 LEU A CA 1
ATOM 5563 C C . LEU A 1 690 ? -9.673 -5.115 13.170 1.00 88.25 690 LEU A C 1
ATOM 5565 O O . LEU A 1 690 ? -9.334 -4.710 12.055 1.00 88.25 690 LEU A O 1
ATOM 5569 N N . PRO A 1 691 ? -8.935 -4.865 14.261 1.00 85.06 691 PRO A N 1
ATOM 5570 C CA . PRO A 1 691 ? -7.701 -4.109 14.178 1.00 85.06 691 PRO A CA 1
ATOM 5571 C C . PRO A 1 691 ? -6.632 -4.887 13.385 1.00 85.06 691 PRO A C 1
ATOM 5573 O O . PRO A 1 691 ? -6.535 -6.113 13.485 1.00 85.06 691 PRO A O 1
ATOM 5576 N N . ASN A 1 692 ? -5.829 -4.165 12.592 1.00 81.62 692 ASN A N 1
ATOM 5577 C CA . ASN A 1 692 ? -4.753 -4.715 11.758 1.00 81.62 692 ASN A CA 1
ATOM 5578 C C . ASN A 1 692 ? -3.406 -4.068 12.154 1.00 81.62 692 ASN A C 1
ATOM 5580 O O . ASN A 1 692 ? -3.220 -2.866 11.921 1.00 81.62 692 ASN A O 1
ATOM 5584 N N . PRO A 1 693 ? -2.449 -4.836 12.713 1.00 75.62 693 PRO A N 1
ATOM 5585 C CA . PRO A 1 693 ? -1.177 -4.304 13.209 1.00 75.62 693 PRO A CA 1
ATOM 5586 C C . PRO A 1 693 ? -0.246 -3.766 12.107 1.00 75.62 693 PRO A C 1
ATOM 5588 O O . PRO A 1 693 ? 0.725 -3.075 12.403 1.00 75.62 693 PRO A O 1
ATOM 5591 N N . GLN A 1 694 ? -0.532 -4.028 10.828 1.00 73.00 694 GLN A N 1
ATOM 5592 C CA . GLN A 1 694 ? 0.214 -3.438 9.714 1.00 73.00 694 GLN A CA 1
ATOM 5593 C C . GLN A 1 694 ? 0.004 -1.914 9.614 1.00 73.00 694 GLN A C 1
ATOM 5595 O O . GLN A 1 694 ? 0.927 -1.157 9.275 1.00 73.00 694 GLN A O 1
ATOM 5600 N N . TYR A 1 695 ? -1.205 -1.453 9.944 1.00 74.19 695 TYR A N 1
ATOM 5601 C CA . TYR A 1 695 ? -1.610 -0.049 9.828 1.00 74.19 695 TYR A CA 1
ATOM 5602 C C . TYR A 1 695 ? -1.805 0.629 11.181 1.00 74.19 695 TYR A C 1
ATOM 5604 O O . TYR A 1 695 ? -1.690 1.849 11.272 1.00 74.19 695 TYR A O 1
ATOM 5612 N N . GLN A 1 696 ? -2.054 -0.146 12.236 1.00 78.81 696 GLN A N 1
ATOM 5613 C CA . GLN A 1 696 ? -2.312 0.364 13.578 1.00 78.81 696 GLN A CA 1
ATOM 5614 C C . GLN A 1 696 ? -1.141 0.093 14.513 1.00 78.81 696 GLN A C 1
ATOM 5616 O O . GLN A 1 696 ? -0.569 -0.992 14.537 1.00 78.81 696 GLN A O 1
ATOM 5621 N N . VAL A 1 697 ? -0.804 1.100 15.317 1.00 79.00 697 VAL A N 1
ATOM 5622 C CA . VAL A 1 697 ? 0.363 1.064 16.210 1.00 79.00 697 VAL A CA 1
ATOM 5623 C C . VAL A 1 697 ? -0.002 0.550 17.611 1.00 79.00 697 VAL A C 1
ATOM 5625 O O . VAL A 1 697 ? 0.859 0.054 18.334 1.00 79.00 697 VAL A O 1
ATOM 5628 N N . TRP A 1 698 ? -1.277 0.624 17.994 1.00 82.75 698 TRP A N 1
ATOM 5629 C CA . TRP A 1 698 ? -1.785 0.265 19.321 1.00 82.75 698 TRP A CA 1
ATOM 5630 C C . TRP A 1 698 ? -2.999 -0.663 19.238 1.00 82.75 698 TRP A C 1
ATOM 5632 O O . TRP A 1 698 ? -3.734 -0.660 18.250 1.00 82.75 698 TRP A O 1
ATOM 5642 N N . ARG A 1 699 ? -3.238 -1.422 20.315 1.00 83.94 699 ARG A N 1
ATOM 5643 C CA . ARG A 1 699 ? -4.512 -2.124 20.537 1.00 83.94 699 ARG A CA 1
ATOM 5644 C C . ARG A 1 699 ? -5.624 -1.111 20.807 1.00 83.94 699 ARG A C 1
ATOM 5646 O O . ARG A 1 699 ? -5.359 -0.008 21.284 1.00 83.94 699 ARG A O 1
ATOM 5653 N N . LEU A 1 700 ? -6.876 -1.517 20.588 1.00 88.12 700 LEU A N 1
ATOM 5654 C CA . LEU A 1 700 ? -8.041 -0.653 20.807 1.00 88.12 700 LEU A CA 1
ATOM 5655 C C . LEU A 1 700 ? -8.070 -0.058 22.228 1.00 88.12 700 LEU A C 1
ATOM 5657 O O . LEU A 1 700 ? -8.272 1.142 22.383 1.00 88.12 700 LEU A O 1
ATOM 5661 N N . GLN A 1 701 ? -7.800 -0.876 23.250 1.00 87.62 701 GLN A N 1
ATOM 5662 C CA . GLN A 1 701 ? -7.791 -0.459 24.660 1.00 87.62 701 GLN A CA 1
ATOM 5663 C C . GLN A 1 701 ? -6.605 0.432 25.066 1.00 87.62 701 GLN A C 1
ATOM 5665 O O . GLN A 1 701 ? -6.713 1.176 26.038 1.00 87.62 701 GLN A O 1
ATOM 5670 N N . ASP A 1 702 ? -5.491 0.364 24.331 1.00 86.75 702 ASP A N 1
ATOM 5671 C CA . ASP A 1 702 ? -4.253 1.090 24.649 1.00 86.75 702 ASP A CA 1
ATOM 5672 C C . ASP A 1 702 ? -4.150 2.418 23.888 1.00 86.75 702 ASP A C 1
ATOM 5674 O O . ASP A 1 702 ? -3.192 3.167 24.066 1.00 86.75 702 ASP A O 1
ATOM 5678 N N . ASN A 1 703 ? -5.116 2.708 23.015 1.00 90.75 703 ASN A N 1
ATOM 5679 C CA . ASN A 1 703 ? -5.088 3.862 22.134 1.00 90.75 703 ASN A CA 1
ATOM 5680 C C . ASN A 1 703 ? -5.155 5.187 22.932 1.00 90.75 703 ASN A C 1
ATOM 5682 O O . ASN A 1 703 ? -6.211 5.512 23.493 1.00 90.75 703 ASN A O 1
ATOM 5686 N N . PRO A 1 704 ? -4.091 6.020 22.927 1.00 92.81 704 PRO A N 1
ATOM 5687 C CA . PRO A 1 704 ? -4.067 7.296 23.640 1.00 92.81 704 PRO A CA 1
ATOM 5688 C C . PRO A 1 704 ? -5.131 8.287 23.156 1.00 92.81 704 PRO A C 1
ATOM 5690 O O . PRO A 1 704 ? -5.555 9.154 23.922 1.00 92.81 704 PRO A O 1
ATOM 5693 N N . ASN A 1 705 ? -5.576 8.177 21.901 1.00 95.50 705 ASN A N 1
ATOM 5694 C CA . ASN A 1 705 ? -6.608 9.041 21.326 1.00 95.50 705 ASN A CA 1
ATOM 5695 C C . ASN A 1 705 ? -8.011 8.704 21.858 1.00 95.50 705 ASN A C 1
ATOM 5697 O O . ASN A 1 705 ? -8.893 9.560 21.855 1.00 95.50 705 ASN A O 1
ATOM 5701 N N . LEU A 1 706 ? -8.208 7.490 22.382 1.00 95.75 706 LEU A N 1
ATOM 5702 C CA . LEU A 1 706 ? -9.463 7.016 22.977 1.00 95.75 706 LEU A CA 1
ATOM 5703 C C . LEU A 1 706 ? -9.428 7.004 24.514 1.00 95.75 706 LEU A C 1
ATOM 5705 O O . LEU A 1 706 ? -10.387 6.568 25.151 1.00 95.75 706 LEU A O 1
ATOM 5709 N N . ALA A 1 707 ? -8.369 7.530 25.140 1.00 94.12 707 ALA A N 1
ATOM 5710 C CA . ALA A 1 707 ? -8.177 7.491 26.594 1.00 94.12 707 ALA A CA 1
ATOM 5711 C C . ALA A 1 707 ? -9.355 8.087 27.395 1.00 94.12 707 ALA A C 1
ATOM 5713 O O . ALA A 1 707 ? -9.637 7.663 28.518 1.00 94.12 707 ALA A O 1
ATOM 5714 N N . SER A 1 708 ? -10.095 9.042 26.818 1.00 95.19 708 SER A N 1
ATOM 5715 C CA . SER A 1 708 ? -11.282 9.645 27.441 1.00 95.19 708 SER A CA 1
ATOM 5716 C C . SER A 1 708 ? -12.466 8.672 27.594 1.00 95.19 708 SER A C 1
ATOM 5718 O O . SER A 1 708 ? -13.375 8.943 28.396 1.00 95.19 708 SER A O 1
ATOM 5720 N N . LEU A 1 709 ? -12.441 7.549 26.866 1.00 95.81 709 LEU A N 1
ATOM 5721 C CA . LEU A 1 709 ? -13.446 6.485 26.854 1.00 95.81 709 LEU A CA 1
ATOM 5722 C C . LEU A 1 709 ? -13.076 5.287 27.737 1.00 95.81 709 LEU A C 1
ATOM 5724 O O . LEU A 1 709 ? -13.955 4.485 28.027 1.00 95.81 709 LEU A O 1
ATOM 5728 N N . ALA A 1 710 ? -11.835 5.177 28.224 1.00 90.00 710 ALA A N 1
ATOM 5729 C CA . ALA A 1 710 ? -11.321 3.983 28.913 1.00 90.00 710 ALA A CA 1
ATOM 5730 C C . ALA A 1 710 ? -12.125 3.545 30.158 1.00 90.00 710 ALA A C 1
ATOM 5732 O O . ALA A 1 710 ? -12.088 2.388 30.558 1.00 90.00 710 ALA A O 1
ATOM 5733 N N . LYS A 1 711 ? -12.865 4.466 30.793 1.00 88.19 711 LYS A N 1
ATOM 5734 C CA . LYS A 1 711 ? -13.740 4.166 31.945 1.00 88.19 711 LYS A CA 1
ATOM 5735 C C . LYS A 1 711 ? -15.189 3.846 31.558 1.00 88.19 711 LYS A C 1
ATOM 5737 O O . LYS A 1 711 ? -16.006 3.600 32.438 1.00 88.19 711 LYS A O 1
ATOM 5742 N N . SER A 1 712 ? -15.532 3.913 30.274 1.00 89.88 712 SER A N 1
ATOM 5743 C CA . SER A 1 712 ? -16.884 3.661 29.780 1.00 89.88 712 SER A CA 1
ATOM 5744 C C . SER A 1 712 ? -17.155 2.155 29.720 1.00 89.88 712 SER A C 1
ATOM 5746 O O . SER A 1 712 ? -16.448 1.449 28.999 1.00 89.88 712 SER A O 1
ATOM 5748 N N . PRO A 1 713 ? -18.215 1.649 30.377 1.00 83.50 713 PRO A N 1
ATOM 5749 C CA . PRO A 1 713 ? -18.621 0.253 30.230 1.00 83.50 713 PRO A CA 1
ATOM 5750 C C . PRO A 1 713 ? -18.917 -0.124 28.773 1.00 83.50 713 PRO A C 1
ATOM 5752 O O . PRO A 1 713 ? -18.579 -1.221 28.346 1.00 83.50 713 PRO A O 1
ATOM 5755 N N . ARG A 1 714 ? -19.490 0.802 27.987 1.00 83.44 714 ARG A N 1
ATOM 5756 C CA . ARG A 1 714 ? -19.780 0.586 26.561 1.00 83.44 714 ARG A CA 1
ATOM 5757 C C . ARG A 1 714 ? -18.500 0.392 25.750 1.00 83.44 714 ARG A C 1
ATOM 5759 O O . ARG A 1 714 ? -18.466 -0.466 24.880 1.00 83.44 714 ARG A O 1
ATOM 5766 N N . PHE A 1 715 ? -17.445 1.150 26.055 1.00 92.75 715 PHE A N 1
ATOM 5767 C CA . PHE A 1 715 ? -16.145 0.978 25.403 1.00 92.75 715 PHE A CA 1
ATOM 5768 C C . PHE A 1 715 ? -15.518 -0.376 25.746 1.00 92.75 715 PHE A C 1
ATOM 5770 O O . PHE A 1 715 ? -15.055 -1.075 24.851 1.00 92.75 715 PHE A O 1
ATOM 5777 N N . ASN A 1 716 ? -15.569 -0.780 27.018 1.00 87.19 716 ASN A N 1
ATOM 5778 C CA . ASN A 1 716 ? -15.026 -2.066 27.460 1.00 87.19 716 ASN A CA 1
ATOM 5779 C C . ASN A 1 716 ? -15.739 -3.254 26.800 1.00 87.19 716 ASN A C 1
ATOM 5781 O O . ASN A 1 716 ? -15.073 -4.191 26.373 1.00 87.19 716 ASN A O 1
ATOM 5785 N N . ASN A 1 717 ? -17.064 -3.182 26.636 1.00 81.44 717 ASN A N 1
ATOM 5786 C CA . ASN A 1 717 ? -17.821 -4.198 25.899 1.00 81.44 717 ASN A CA 1
ATOM 5787 C C . ASN A 1 717 ? -17.374 -4.289 24.424 1.00 81.44 717 ASN A C 1
ATOM 5789 O O . ASN A 1 717 ? -17.240 -5.386 23.890 1.00 81.44 717 ASN A O 1
ATOM 5793 N N . LEU A 1 718 ? -17.113 -3.153 23.762 1.00 88.12 718 LEU A N 1
ATOM 5794 C CA . LEU A 1 718 ? -16.610 -3.139 22.379 1.00 88.12 718 LEU A CA 1
ATOM 5795 C C . LEU A 1 718 ? -15.205 -3.744 22.273 1.00 88.12 718 LEU A C 1
ATOM 5797 O O . LEU A 1 718 ? -14.943 -4.528 21.364 1.00 88.12 718 LEU A O 1
ATOM 5801 N N . VAL A 1 719 ? -14.315 -3.402 23.210 1.00 89.56 719 VAL A N 1
ATOM 5802 C CA . VAL A 1 719 ? -12.978 -4.007 23.314 1.00 89.56 719 VAL A CA 1
ATOM 5803 C C . VAL A 1 719 ? -13.094 -5.519 23.454 1.00 89.56 719 VAL A C 1
ATOM 5805 O O . VAL A 1 719 ? -12.441 -6.255 22.720 1.00 89.56 719 VAL A O 1
ATOM 5808 N N . GLU A 1 720 ? -13.955 -5.990 24.349 1.00 82.38 720 GLU A N 1
ATOM 5809 C CA . GLU A 1 720 ? -14.128 -7.416 24.580 1.00 82.38 720 GLU A CA 1
ATOM 5810 C C . GLU A 1 720 ? -14.682 -8.160 23.363 1.00 82.38 720 GLU A C 1
ATOM 5812 O O . GLU A 1 720 ? -14.210 -9.253 23.046 1.00 82.38 720 GLU A O 1
ATOM 5817 N N . LEU A 1 721 ? -15.636 -7.565 22.647 1.00 83.75 721 LEU A N 1
ATOM 5818 C CA . LEU A 1 721 ? -16.170 -8.138 21.416 1.00 83.75 721 LEU A CA 1
ATOM 5819 C C . LEU A 1 721 ? -15.073 -8.309 20.353 1.00 83.75 721 LEU A C 1
ATOM 5821 O O . LEU A 1 721 ? -14.953 -9.373 19.743 1.00 83.75 721 LEU A O 1
ATOM 5825 N N . VAL A 1 722 ? -14.236 -7.286 20.160 1.00 89.00 722 VAL A N 1
ATOM 5826 C CA . VAL A 1 722 ? -13.092 -7.351 19.238 1.00 89.00 722 VAL A CA 1
ATOM 5827 C C . VAL A 1 722 ? -12.113 -8.451 19.661 1.00 89.00 722 VAL A C 1
ATOM 5829 O O . VAL A 1 722 ? -11.733 -9.281 18.833 1.00 89.00 722 VAL A O 1
ATOM 5832 N N . THR A 1 723 ? -11.753 -8.509 20.945 1.00 84.75 723 THR A N 1
ATOM 5833 C CA . THR A 1 723 ? -10.845 -9.533 21.486 1.00 84.75 723 THR A CA 1
ATOM 5834 C C . THR A 1 723 ? -11.414 -10.943 21.319 1.00 84.75 723 THR A C 1
ATOM 5836 O O . THR A 1 723 ? -10.699 -11.851 20.898 1.00 84.75 723 THR A O 1
ATOM 5839 N N . SER A 1 724 ? -12.710 -11.129 21.576 1.00 83.31 724 SER A N 1
ATOM 5840 C CA . SER A 1 724 ? -13.395 -12.419 21.429 1.00 83.31 724 SER A CA 1
ATOM 5841 C C . SER A 1 724 ? -13.373 -12.901 19.978 1.00 83.31 724 SER A C 1
ATOM 5843 O O . SER A 1 724 ? -13.042 -14.053 19.705 1.00 83.31 724 SER A O 1
ATOM 5845 N N . ARG A 1 725 ? -13.634 -12.010 19.015 1.00 87.44 725 ARG A N 1
ATOM 5846 C CA . ARG A 1 725 ? -13.543 -12.330 17.580 1.00 87.44 725 ARG A CA 1
ATOM 5847 C C . ARG A 1 725 ? -12.133 -12.727 17.161 1.00 87.44 725 ARG A C 1
ATOM 5849 O O . ARG A 1 725 ? -11.965 -13.700 16.433 1.00 87.44 725 ARG A O 1
ATOM 5856 N N . GLN A 1 726 ? -11.113 -12.022 17.648 1.00 86.00 726 GLN A N 1
ATOM 5857 C CA . GLN A 1 726 ? -9.722 -12.406 17.406 1.00 86.00 726 GLN A CA 1
ATOM 5858 C C . GLN A 1 726 ? -9.407 -13.790 17.991 1.00 86.00 726 GLN A C 1
ATOM 5860 O O . GLN A 1 726 ? -8.746 -14.592 17.335 1.00 86.00 726 GLN A O 1
ATOM 5865 N N . GLN A 1 727 ? -9.894 -14.104 19.194 1.00 84.06 727 GLN A N 1
ATOM 5866 C CA . GLN A 1 727 ? -9.719 -15.427 19.801 1.00 84.06 727 GLN A CA 1
ATOM 5867 C C . GLN A 1 727 ? -10.386 -16.537 18.981 1.00 84.06 727 GLN A C 1
ATOM 5869 O O . GLN A 1 727 ? -9.752 -17.564 18.754 1.00 84.06 727 GLN A O 1
ATOM 5874 N N . LEU A 1 728 ? -11.601 -16.314 18.472 1.00 84.94 728 LEU A N 1
ATOM 5875 C CA . LEU A 1 728 ? -12.291 -17.274 17.602 1.00 84.94 728 LEU A CA 1
ATOM 5876 C C . LEU A 1 728 ? -11.478 -17.590 16.341 1.00 84.94 728 LEU A C 1
ATOM 5878 O O . LEU A 1 728 ? -11.256 -18.758 16.034 1.00 84.94 728 LEU A O 1
ATOM 5882 N N . ILE A 1 729 ? -10.951 -16.564 15.664 1.00 87.38 729 ILE A N 1
ATOM 5883 C CA . ILE A 1 729 ? -10.079 -16.761 14.496 1.00 87.38 729 ILE A CA 1
ATOM 5884 C C . ILE A 1 729 ? -8.828 -17.573 14.873 1.00 87.38 729 ILE A C 1
ATOM 5886 O O . ILE A 1 729 ? -8.427 -18.467 14.131 1.00 87.38 729 ILE A O 1
ATOM 5890 N N . ARG A 1 730 ? -8.215 -17.321 16.040 1.00 84.75 730 ARG A N 1
ATOM 5891 C CA . ARG A 1 730 ? -7.060 -18.115 16.505 1.00 84.75 730 ARG A CA 1
ATOM 5892 C C . ARG A 1 730 ? -7.423 -19.583 16.720 1.00 84.75 730 ARG A C 1
ATOM 5894 O O . ARG A 1 730 ? -6.655 -20.443 16.301 1.00 84.75 730 ARG A O 1
ATOM 5901 N N . LEU A 1 731 ? -8.562 -19.863 17.354 1.00 82.69 731 LEU A N 1
ATOM 5902 C CA . LEU A 1 731 ? -9.028 -21.232 17.592 1.00 82.69 731 LEU A CA 1
ATOM 5903 C C . LEU A 1 731 ? -9.252 -21.978 16.273 1.00 82.69 731 LEU A C 1
ATOM 5905 O O . LEU A 1 731 ? -8.832 -23.126 16.137 1.00 82.69 731 LEU A O 1
ATOM 5909 N N . GLU A 1 732 ? -9.842 -21.324 15.274 1.00 85.12 732 GLU A N 1
ATOM 5910 C CA . GLU A 1 732 ? -10.021 -21.910 13.942 1.00 85.12 732 GLU A CA 1
ATOM 5911 C C . GLU A 1 732 ? -8.683 -22.217 13.249 1.00 85.12 732 GLU A C 1
ATOM 5913 O O . GLU A 1 732 ? -8.542 -23.279 12.655 1.00 85.12 732 GLU A O 1
ATOM 5918 N N . LEU A 1 733 ? -7.667 -21.360 13.390 1.00 84.44 733 LEU A N 1
ATOM 5919 C CA . LEU A 1 733 ? -6.331 -21.597 12.820 1.00 84.44 733 LEU A CA 1
ATOM 5920 C C . LEU A 1 733 ? -5.563 -22.753 13.491 1.00 84.44 733 LEU A C 1
ATOM 5922 O O . LEU A 1 733 ? -4.611 -23.278 12.903 1.00 84.44 733 LEU A O 1
ATOM 5926 N N . THR A 1 734 ? -5.943 -23.126 14.719 1.00 79.12 734 THR A N 1
ATOM 5927 C CA . THR A 1 734 ? -5.350 -24.257 15.456 1.00 79.12 734 THR A CA 1
ATOM 5928 C C . THR A 1 734 ? -5.984 -25.613 15.145 1.00 79.12 734 THR A C 1
ATOM 5930 O O . THR A 1 734 ? -5.387 -26.628 15.501 1.00 79.12 734 THR A O 1
ATOM 5933 N N . LYS A 1 735 ? -7.145 -25.634 14.477 1.00 69.31 735 LYS A N 1
ATOM 5934 C CA . LYS A 1 735 ? -7.777 -26.854 13.950 1.00 69.31 735 LYS A CA 1
ATOM 5935 C C . LYS A 1 735 ? -7.041 -27.339 12.700 1.00 69.31 735 LYS A C 1
ATOM 5937 O O . LYS A 1 735 ? -6.908 -28.569 12.557 1.00 69.31 735 LYS A O 1
#

Foldseek 3Di:
DQDFWKDQPQWIQGLNQCWIDGDPDIDRHDNLLSLLVVVQLVQPQHFDALVNSQVPDDPVNNDDSLSNLVSVLVVCVVVVADQLGGPAWHQDAQGHIHGNTHMDTDDPDDDDDDDDDDDDDDDDDDDDDDDDDPPDPPLVSSVVSLCRNNPVDDRPPPDDDDDDDDDDDDDDDDDDDDDDDDDDDDDDDDDDDDDDDDPPVVVVVVVVVVVVVPPPPPPVVPPLPQLEEEEEDDPPPDDPPPDDPLRVQLVVLVVVVVVQLVLQDPSHAYAYDNDLLDAFYWYWDWDQDPQRKIWTKTFTDHPPGSPDGPDIDIDIGHDDDDDDPDPLNVSQVSCCRRVVDRDDDPDDQPDDSVLSSDPDPPDPVVLSDLVNLQVVLVVLVVVLVVDDPPDPSNVVSLVVLLVSLVVCCVNCVLALSSLQSQLSSCVSVVNLVSNLVSLVSSCVSGVNDLSSLVVQLVSCVVVLVLVSNLVSLVSNCVRVVQDLVSLQSNLLSCLLQQQLVVSVVSCVSNVHDDDDLCVCQSRDFDFLVSLVVCLPDPDPVNLVVLLLFLDQVLQPNLPDPVSLVVVLVVLVVSCVNYVVSLLLNLQSCVLVVNLVSSLVSNVVRPCSVVCQQPPDPSGLSLLSNLSNLLSCVSVVVPVVSQVSLVSSLVVLVPDPDLSSLLSNLLSCQSVVVPVSSLVSLVVSVVRRGEDGSSSDNHQQLSRSSNVSCNPPPSSVSSSVSNNVSSVVSNVSSVD

Secondary structure (DSSP, 8-state):
-PPPEEEETTEEEETTTTEEEETTEEEEPPHHHHHHHHHHHHHTTS-B-HHHHHHSS-GGG---HHHHHHHHHHHHHHTT--SSS-SSEEEETTTEEEE-S--EEE----------------------S---------HHHHHHHHHHHHT-----------------------------------------------THHHHHHHHHHHHHTTS------TT---EEEEEE-------TTS--HHHHHHHHHHHHHHHHHHHT-TTEEEEEES-TTSSSEEEEEEEE-STT-EEEEEEEE-TT-TTS-SEEEEEEE-SS------HHHHHHHHHHHHH--S----------THHHH---TT-TTGGG-HHHHHHHHHHHHHHHHHSPTT-HHHHHHHHHHHHHHHHHHHH-TTSSHHHHHHHHHHHHTT-HHHHHHHHHHHHHH-TT-HHHHHHHHHHHHHTT-HHHHHHHHHHHHTTSTT-HHHHHHHHHHHHHHT-HHHHHHHHHHTT----SHHHHHHHPPPBHHHHHHHTSS--HHHHHHHHHHTSGGGS--TT-HHHHHHHHHHHHHHHTT-THHHHHHHHHHHHTT-HHHHHHHHTT-TTHHHHHHH--TTSGGGGGHHHHHHHHHHTT-HHHHHHHHHHHHHHHTT---HHHHHHHHHHHHHHT-HHHHHHHHHHHHHTTB---TTT-SS-GGG-GGGGGGTT-HHHHHHHHHHHHHHHHHHHHHH-

Radius of gyration: 38.99 Å; Cα contacts (8 Å, |Δi|>4): 869; chains: 1; bounding box: 86×111×115 Å

Nearest PDB structures (foldseek):
  8cqq-assembly1_A  TM=3.750E-01  e=2.194E-06  synthetic construct
  8cqp-assembly3_C  TM=7.807E-01  e=7.325E-03  synthetic construct
  2hyz-assembly1_A-2  TM=7.965E-01  e=1.017E-02  unclassified
  8dtg-assembly1_A  TM=3.531E-01  e=5.106E-04  Arabidopsis thaliana
  6tlj-assembly1_P  TM=2.636E-01  e=3.363E-03  Homo sapiens

Mean predicted aligned error: 18.76 Å